Protein AF-0000000070999217 (afdb_homodimer)

Foldseek 3Di:
DDAKEKEWEDFLLDLQSVLVLCLCVPPPLNVRYHYAYAYAFFVVLQVVLVNDDQVVDPPRVVVVLVVSVVLCVLQVNQFDSDAAPPPPDDQLLLSLLLNLCCVPPVVCSSVLSNVSSCCCGRVSHPVCRPPVNVLVSCCVVPNNVVSVVSSVNSPDPVSSVVNNVSSVVLVVLPDNGPRKMWMQAPVRDIDIDHTQQCVVVVSVVNVTDDDDCSSVD/DDAKEKEWEDFLLDLQSVLVLCLCVPPPLNVRYHYAYAYAFFVVLQVVQVNDDQVVDPPRVVVVLVVSVVLCVLQVNQFDSDAAPPPPDDQLLLSLLLNLCCVPPVVCSSVLSNVSSCVCGRVSNPVCRPPVNVLVSCCVVPNNVVSVVSSVNSPDPVSSVVNNVSSVVQVVLPDNGPRKMWMQAPVRDIDIDHTQQCVVVVSVVNVTDDDDCSSVD

Organism: Aspergillus flavus (strain ATCC 200026 / FGSC A1120 / IAM 13836 / NRRL 3357 / JCM 12722 / SRRC 167) (NCBI:txid332952)

Radius of gyration: 23.78 Å; Cα contacts (8 Å, |Δi|>4): 749; chains: 2; bounding box: 45×78×57 Å

pLDDT: mean 96.39, std 3.78, range [71.69, 98.94]

Structure (mmCIF, N/CA/C/O backbone):
data_AF-0000000070999217-model_v1
#
loop_
_entity.id
_entity.type
_entity.pdbx_description
1 polymer 'Glutathione S-transferase kappa'
#
loop_
_atom_site.group_PDB
_atom_site.id
_atom_site.type_symbol
_atom_site.label_atom_id
_atom_site.label_alt_id
_atom_site.label_comp_id
_atom_site.label_asym_id
_atom_site.label_entity_id
_atom_site.label_seq_id
_atom_site.pdbx_PDB_ins_code
_atom_site.Cartn_x
_atom_site.Cartn_y
_atom_site.Cartn_z
_atom_site.occupancy
_atom_site.B_iso_or_equiv
_atom_site.auth_seq_id
_atom_site.auth_comp_id
_atom_site.auth_asym_id
_atom_site.auth_atom_id
_atom_site.pdbx_PDB_model_num
ATOM 1 N N . MET A 1 1 ? -26.719 19.984 -3.852 1 72.12 1 MET A N 1
ATOM 2 C CA . MET A 1 1 ? -25.641 19.078 -3.473 1 72.12 1 MET A CA 1
ATOM 3 C C . MET A 1 1 ? -24.641 19.781 -2.562 1 72.12 1 MET A C 1
ATOM 5 O O . MET A 1 1 ? -24.422 20.984 -2.686 1 72.12 1 MET A O 1
ATOM 9 N N . SER A 1 2 ? -24.375 19.078 -1.367 1 88.25 2 SER A N 1
ATOM 10 C CA . SER A 1 2 ? -23.484 19.719 -0.398 1 88.25 2 SER A CA 1
ATOM 11 C C . SER A 1 2 ? -22.047 19.734 -0.892 1 88.25 2 SER A C 1
ATOM 13 O O . SER A 1 2 ? -21.688 18.984 -1.805 1 88.25 2 SER A O 1
ATOM 15 N N . THR A 1 3 ? -21.281 20.672 -0.495 1 94.25 3 THR A N 1
ATOM 16 C CA . THR A 1 3 ? -19.875 20.766 -0.812 1 94.25 3 THR A CA 1
ATOM 17 C C . THR A 1 3 ? -19.109 19.547 -0.297 1 94.25 3 THR A C 1
ATOM 19 O O . THR A 1 3 ? -19.219 19.203 0.88 1 94.25 3 THR A O 1
ATOM 22 N N . PRO A 1 4 ? -18.438 18.828 -1.21 1 96.75 4 PRO A N 1
ATOM 23 C CA . PRO A 1 4 ? -17.625 17.703 -0.739 1 96.75 4 PRO A CA 1
ATOM 24 C C . PRO A 1 4 ? -16.578 18.109 0.283 1 96.75 4 PRO A C 1
ATOM 26 O O . PRO A 1 4 ? -16.047 19.219 0.211 1 96.75 4 PRO A O 1
ATOM 29 N N . LYS A 1 5 ? -16.312 17.234 1.214 1 98.06 5 LYS A N 1
ATOM 30 C CA . LYS A 1 5 ? -15.352 17.484 2.277 1 98.06 5 LYS A CA 1
ATOM 31 C C . LYS A 1 5 ? -14.266 16.406 2.301 1 98.06 5 LYS A C 1
ATOM 33 O O . LYS A 1 5 ? -14.531 15.25 1.969 1 98.06 5 LYS A O 1
ATOM 38 N N . LEU A 1 6 ? -13.117 16.828 2.686 1 98.44 6 LEU A N 1
ATOM 39 C CA . LEU A 1 6 ? -11.977 15.93 2.789 1 98.44 6 LEU A CA 1
ATOM 40 C C . LEU A 1 6 ? -11.125 16.266 4.012 1 98.44 6 LEU A C 1
ATOM 42 O O . LEU A 1 6 ? -10.805 17.422 4.246 1 98.44 6 LEU A O 1
ATOM 46 N N . THR A 1 7 ? -10.859 15.297 4.844 1 98.56 7 THR A N 1
ATOM 47 C CA . THR A 1 7 ? -9.938 15.438 5.965 1 98.56 7 THR A CA 1
ATOM 48 C C . THR A 1 7 ? -8.664 14.633 5.715 1 98.56 7 THR A C 1
ATOM 50 O O . THR A 1 7 ? -8.719 13.422 5.488 1 98.56 7 THR A O 1
ATOM 53 N N . LEU A 1 8 ? -7.566 15.328 5.664 1 98.81 8 LEU A N 1
ATOM 54 C CA . LEU A 1 8 ? -6.266 14.664 5.613 1 98.81 8 LEU A CA 1
ATOM 55 C C . LEU A 1 8 ? -5.691 14.492 7.012 1 98.81 8 LEU A C 1
ATOM 57 O O . LEU A 1 8 ? -5.375 15.477 7.688 1 98.81 8 LEU A O 1
ATOM 61 N N . TYR A 1 9 ? -5.609 13.305 7.523 1 98.94 9 TYR A N 1
ATOM 62 C CA . TYR A 1 9 ? -4.828 12.992 8.711 1 98.94 9 TYR A CA 1
ATOM 63 C C . TYR A 1 9 ? -3.354 12.812 8.367 1 98.94 9 TYR A C 1
ATOM 65 O O . TYR A 1 9 ? -3.01 12 7.5 1 98.94 9 TYR A O 1
ATOM 73 N N . PHE A 1 10 ? -2.508 13.594 9.062 1 98.88 10 PHE A N 1
ATOM 74 C CA . PHE A 1 10 ? -1.111 13.578 8.641 1 98.88 10 PHE A CA 1
ATOM 75 C C . PHE A 1 10 ? -0.182 13.734 9.836 1 98.88 10 PHE A C 1
ATOM 77 O O . PHE A 1 10 ? -0.617 14.141 10.922 1 98.88 10 PHE A O 1
ATOM 84 N N . ASP A 1 11 ? 1.009 13.344 9.711 1 98.81 11 ASP A N 1
ATOM 85 C CA . ASP A 1 11 ? 2.174 13.555 10.562 1 98.81 11 ASP A CA 1
ATOM 86 C C . ASP A 1 11 ? 3.387 13.984 9.742 1 98.81 11 ASP A C 1
ATOM 88 O O . ASP A 1 11 ? 3.641 13.438 8.672 1 98.81 11 ASP A O 1
ATOM 92 N N . LEU A 1 12 ? 4.125 14.953 10.227 1 98.5 12 LEU A N 1
ATOM 93 C CA . LEU A 1 12 ? 5.293 15.453 9.516 1 98.5 12 LEU A CA 1
ATOM 94 C C . LEU A 1 12 ? 6.309 14.344 9.281 1 98.5 12 LEU A C 1
ATOM 96 O O . LEU A 1 12 ? 7.137 14.43 8.375 1 98.5 12 LEU A O 1
ATOM 100 N N . LEU A 1 13 ? 6.227 13.305 10.008 1 97.75 13 LEU A N 1
ATOM 101 C CA . LEU A 1 13 ? 7.125 12.164 9.906 1 97.75 13 LEU A CA 1
ATOM 102 C C . LEU A 1 13 ? 6.93 11.422 8.594 1 97.75 13 LEU A C 1
ATOM 104 O O . LEU A 1 13 ? 7.836 10.734 8.117 1 97.75 13 LEU A O 1
ATOM 108 N N . SER A 1 14 ? 5.824 11.539 7.957 1 98.12 14 SER A N 1
ATOM 109 C CA . SER A 1 14 ? 5.469 10.742 6.789 1 98.12 14 SER A CA 1
ATOM 110 C C . SER A 1 14 ? 5.746 11.5 5.496 1 98.12 14 SER A C 1
ATOM 112 O O . SER A 1 14 ? 5.078 12.484 5.195 1 98.12 14 SER A O 1
ATOM 114 N N . PRO A 1 15 ? 6.605 11.023 4.676 1 98.12 15 PRO A N 1
ATOM 115 C CA . PRO A 1 15 ? 6.824 11.672 3.381 1 98.12 15 PRO A CA 1
ATOM 116 C C . PRO A 1 15 ? 5.629 11.531 2.439 1 98.12 15 PRO A C 1
ATOM 118 O O . PRO A 1 15 ? 5.449 12.352 1.537 1 98.12 15 PRO A O 1
ATOM 121 N N . PHE A 1 16 ? 4.852 10.531 2.633 1 98.56 16 PHE A N 1
ATOM 122 C CA . PHE A 1 16 ? 3.695 10.336 1.765 1 98.56 16 PHE A CA 1
ATOM 123 C C . PHE A 1 16 ? 2.562 11.281 2.15 1 98.56 16 PHE A C 1
ATOM 125 O O . PHE A 1 16 ? 1.769 11.68 1.298 1 98.56 16 PHE A O 1
ATOM 132 N N . SER A 1 17 ? 2.527 11.594 3.451 1 98.75 17 SER A N 1
ATOM 133 C CA . SER A 1 17 ? 1.628 12.68 3.83 1 98.75 17 SER A CA 1
ATOM 134 C C . SER A 1 17 ? 2.021 13.984 3.15 1 98.75 17 SER A C 1
ATOM 136 O O . SER A 1 17 ? 1.156 14.781 2.773 1 98.75 17 SER A O 1
ATOM 138 N N . TYR A 1 18 ? 3.354 14.227 2.994 1 98.81 18 TYR A N 1
ATOM 139 C CA . TYR A 1 18 ? 3.854 15.383 2.254 1 98.81 18 TYR A CA 1
ATOM 140 C C . TYR A 1 18 ? 3.336 15.375 0.821 1 98.81 18 TYR A C 1
ATOM 142 O O . TYR A 1 18 ? 2.828 16.391 0.333 1 98.81 18 TYR A O 1
ATOM 150 N N . VAL A 1 19 ? 3.377 14.234 0.171 1 98.69 19 VAL A N 1
ATOM 151 C CA . VAL A 1 19 ? 2.93 14.094 -1.211 1 98.69 19 VAL A CA 1
ATOM 152 C C . VAL A 1 19 ? 1.424 14.328 -1.295 1 98.69 19 VAL A C 1
ATOM 154 O O . VAL A 1 19 ? 0.955 15.102 -2.135 1 98.69 19 VAL A O 1
ATOM 157 N N . ALA A 1 20 ? 0.684 13.703 -0.403 1 98.5 20 ALA A N 1
ATOM 158 C CA . ALA A 1 20 ? -0.768 13.859 -0.4 1 98.5 20 ALA A CA 1
ATOM 159 C C . ALA A 1 20 ? -1.157 15.312 -0.151 1 98.5 20 ALA A C 1
ATOM 161 O O . ALA A 1 20 ? -2.043 15.852 -0.822 1 98.5 20 ALA A O 1
ATOM 162 N N . PHE A 1 21 ? -0.485 15.93 0.787 1 98.5 21 PHE A N 1
ATOM 163 C CA . PHE A 1 21 ? -0.719 17.328 1.086 1 98.5 21 PHE A CA 1
ATOM 164 C C . PHE A 1 21 ? -0.508 18.188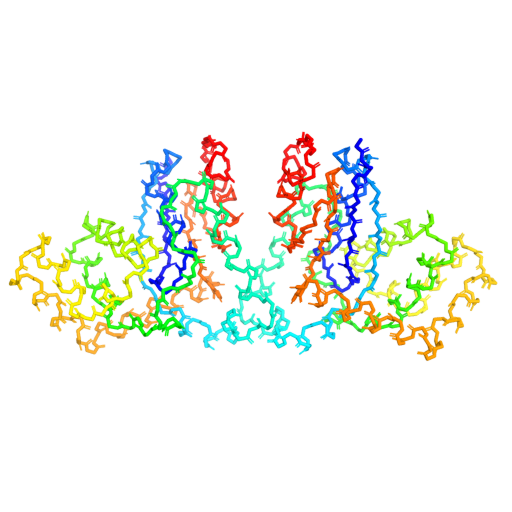 -0.155 1 98.5 21 PHE A C 1
ATOM 166 O O . PHE A 1 21 ? -1.345 19.031 -0.482 1 98.5 21 PHE A O 1
ATOM 173 N N . HIS A 1 22 ? 0.564 17.969 -0.857 1 98.38 22 HIS A N 1
ATOM 174 C CA . HIS A 1 22 ? 0.886 18.719 -2.062 1 98.38 22 HIS A CA 1
ATOM 175 C C . HIS A 1 22 ? -0.202 18.562 -3.121 1 98.38 22 HIS A C 1
ATOM 177 O O . HIS A 1 22 ? -0.643 19.547 -3.717 1 98.38 22 HIS A O 1
ATOM 183 N N . ILE A 1 23 ? -0.633 17.344 -3.332 1 97.56 23 ILE A N 1
ATOM 184 C CA . ILE A 1 23 ? -1.662 17.078 -4.328 1 97.56 23 ILE A CA 1
ATOM 185 C C . ILE A 1 23 ? -2.951 17.797 -3.953 1 97.56 23 ILE A C 1
ATOM 187 O O . ILE A 1 23 ? -3.531 18.516 -4.777 1 97.56 23 ILE A O 1
ATOM 191 N N . LEU A 1 24 ? -3.346 17.688 -2.686 1 97.06 24 LEU A N 1
ATOM 192 C CA . LEU A 1 24 ? -4.605 18.266 -2.236 1 97.06 24 LEU A CA 1
ATOM 193 C C . LEU A 1 24 ? -4.559 19.797 -2.326 1 97.06 24 LEU A C 1
ATOM 195 O O . LEU A 1 24 ? -5.559 20.422 -2.668 1 97.06 24 LEU A O 1
ATOM 199 N N . ARG A 1 25 ? -3.424 20.312 -2.1 1 95.81 25 ARG A N 1
ATOM 200 C CA . ARG A 1 25 ? -3.273 21.766 -2.039 1 95.81 25 ARG A CA 1
ATOM 201 C C . ARG A 1 25 ? -3.174 22.375 -3.436 1 95.81 25 ARG A C 1
ATOM 203 O O . ARG A 1 25 ? -3.672 23.469 -3.682 1 95.81 25 ARG A O 1
ATOM 210 N N . ASN A 1 26 ? -2.615 21.625 -4.395 1 95.25 26 ASN A N 1
ATOM 211 C CA . ASN A 1 26 ? -2.189 22.297 -5.621 1 95.25 26 ASN A CA 1
ATOM 212 C C . ASN A 1 26 ? -2.947 21.766 -6.836 1 95.25 26 ASN A C 1
ATOM 214 O O . ASN A 1 26 ? -2.98 22.422 -7.883 1 95.25 26 ASN A O 1
ATOM 218 N N . SER A 1 27 ? -3.455 20.578 -6.762 1 95.44 27 SER A N 1
ATOM 219 C CA . SER A 1 27 ? -4.203 20.047 -7.898 1 95.44 27 SER A CA 1
ATOM 220 C C . SER A 1 27 ? -5.52 20.797 -8.086 1 95.44 27 SER A C 1
ATOM 222 O O . SER A 1 27 ? -6.289 20.953 -7.141 1 95.44 27 SER A O 1
ATOM 224 N N . PRO A 1 28 ? -5.887 21.219 -9.297 1 94.56 28 PRO A N 1
ATOM 225 C CA . PRO A 1 28 ? -7.152 21.906 -9.555 1 94.56 28 PRO A CA 1
ATOM 226 C C . PRO A 1 28 ? -8.367 21.016 -9.289 1 94.56 28 PRO A C 1
ATOM 228 O O . PRO A 1 28 ? -9.469 21.531 -9.047 1 94.56 28 PRO A O 1
ATOM 231 N N . THR A 1 29 ? -8.156 19.734 -9.281 1 95.12 29 THR A N 1
ATOM 232 C CA . THR A 1 29 ? -9.227 18.766 -9.062 1 95.12 29 THR A CA 1
ATOM 233 C C . THR A 1 29 ? -9.891 18.984 -7.711 1 95.12 29 THR A C 1
ATOM 235 O O . THR A 1 29 ? -11.094 18.766 -7.559 1 95.12 29 THR A O 1
ATOM 238 N N . PHE A 1 30 ? -9.094 19.5 -6.742 1 95.38 30 PHE A N 1
ATOM 239 C CA . PHE A 1 30 ? -9.586 19.578 -5.375 1 95.38 30 PHE A CA 1
ATOM 240 C C . PHE A 1 30 ? -9.906 21.016 -5 1 95.38 30 PHE A C 1
ATOM 242 O O . PHE A 1 30 ? -10.094 21.328 -3.82 1 95.38 30 PHE A O 1
ATOM 249 N N . SER A 1 31 ? -10.055 21.938 -5.98 1 91.25 31 SER A N 1
ATOM 250 C CA . SER A 1 31 ? -10.242 23.359 -5.738 1 91.25 31 SER A CA 1
ATOM 251 C C . SER A 1 31 ? -11.594 23.641 -5.105 1 91.25 31 SER A C 1
ATOM 253 O O . SER A 1 31 ? -11.75 24.625 -4.371 1 91.25 31 SER A O 1
ATOM 255 N N . LYS A 1 32 ? -12.609 22.75 -5.312 1 89.12 32 LYS A N 1
ATOM 256 C CA . LYS A 1 32 ? -13.945 23.016 -4.793 1 89.12 32 LYS A CA 1
ATOM 257 C C . LYS A 1 32 ? -14.242 22.141 -3.576 1 89.12 32 LYS A C 1
ATOM 259 O O . LYS A 1 32 ? -15.383 22.078 -3.104 1 89.12 32 LYS A O 1
ATOM 264 N N . CYS A 1 33 ? -13.258 21.484 -3.145 1 94.62 33 CYS A N 1
ATOM 265 C CA . CYS A 1 33 ? -13.398 20.609 -1.991 1 94.62 33 CYS A CA 1
ATOM 266 C C . CYS A 1 33 ? -13.016 21.328 -0.706 1 94.62 33 CYS A C 1
ATOM 268 O O . CYS A 1 33 ? -12.047 22.094 -0.682 1 94.62 33 CYS A O 1
ATOM 270 N N . GLU A 1 34 ? -13.789 21.266 0.342 1 96.56 34 GLU A N 1
ATOM 271 C CA . GLU A 1 34 ? -13.367 21.734 1.659 1 96.56 34 GLU A CA 1
ATOM 272 C C . GLU A 1 34 ? -12.375 20.766 2.301 1 96.56 34 GLU A C 1
ATOM 274 O O . GLU A 1 34 ? -12.727 19.625 2.631 1 96.56 34 GLU A O 1
ATOM 279 N N . ILE A 1 35 ? -11.211 21.219 2.521 1 97.38 35 ILE A N 1
ATOM 280 C CA . ILE A 1 35 ? -10.148 20.328 2.998 1 97.38 35 ILE A CA 1
ATOM 281 C C . ILE A 1 35 ? -9.758 20.719 4.422 1 97.38 35 ILE A C 1
ATOM 283 O O . ILE A 1 35 ? -9.531 21.906 4.711 1 97.38 35 ILE A O 1
ATOM 287 N N . THR A 1 36 ? -9.75 19.766 5.297 1 97.69 36 THR A N 1
ATOM 288 C CA . THR A 1 36 ? -9.266 19.922 6.664 1 97.69 36 THR A CA 1
ATOM 289 C C . THR A 1 36 ? -7.973 19.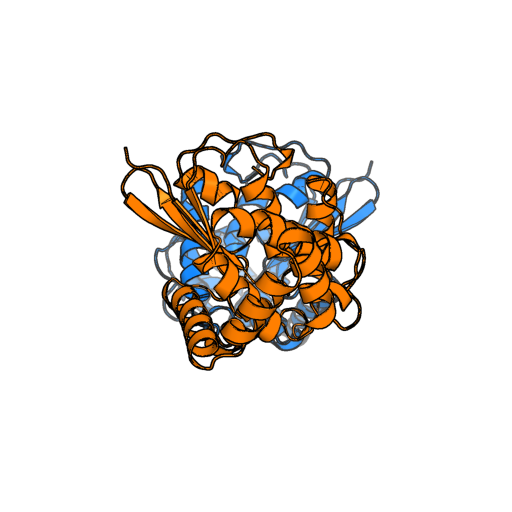125 6.871 1 97.69 36 THR A C 1
ATOM 291 O O . THR A 1 36 ? -7.895 17.953 6.5 1 97.69 36 THR A O 1
ATOM 294 N N . TYR A 1 37 ? -6.977 19.797 7.426 1 98.12 37 TYR A N 1
ATOM 295 C CA . TYR A 1 37 ? -5.719 19.141 7.762 1 98.12 37 TYR A CA 1
ATOM 296 C C . TYR A 1 37 ? -5.656 18.812 9.25 1 98.12 37 TYR A C 1
ATOM 298 O O . TYR A 1 37 ? -5.633 19.703 10.094 1 98.12 37 TYR A O 1
ATOM 306 N N . THR A 1 38 ? -5.637 17.562 9.555 1 98.5 38 THR A N 1
ATOM 307 C CA . THR A 1 38 ? -5.707 17.125 10.945 1 98.5 38 THR A CA 1
ATOM 308 C C . THR A 1 38 ? -4.414 16.438 11.359 1 98.5 38 THR A C 1
ATOM 310 O O . THR A 1 38 ? -4.141 15.305 10.945 1 98.5 38 THR A O 1
ATOM 313 N N . PRO A 1 39 ? -3.625 17.078 12.242 1 98.75 39 PRO A N 1
ATOM 314 C CA . PRO A 1 39 ? -2.404 16.422 12.727 1 98.75 39 PRO A CA 1
ATOM 315 C C . PRO A 1 39 ? -2.689 15.227 13.625 1 98.75 39 PRO A C 1
ATOM 317 O O . PRO A 1 39 ? -3.631 15.258 14.422 1 98.75 39 PRO A O 1
ATOM 320 N N . VAL A 1 40 ? -1.962 14.172 13.414 1 98.88 40 VAL A N 1
ATOM 321 C CA . VAL A 1 40 ? -2.035 12.977 14.25 1 98.88 40 VAL A CA 1
ATOM 322 C C . VAL A 1 40 ? -0.627 12.461 14.539 1 98.88 40 VAL A C 1
ATOM 324 O O . VAL A 1 40 ? 0.357 13.016 14.047 1 98.88 40 VAL A O 1
ATOM 327 N N . LEU A 1 41 ? -0.587 11.484 15.438 1 98.81 41 LEU A N 1
ATOM 328 C CA . LEU A 1 41 ? 0.689 10.875 15.797 1 98.81 41 LEU A CA 1
ATOM 329 C C . LEU A 1 41 ? 0.859 9.523 15.117 1 98.81 41 LEU A C 1
ATOM 331 O O . LEU A 1 41 ? 0.256 8.531 15.539 1 98.81 41 LEU A O 1
ATOM 335 N N . LEU A 1 42 ? 1.786 9.484 14.133 1 98.69 42 LEU A N 1
ATOM 336 C CA . LEU A 1 42 ? 1.967 8.281 13.328 1 98.69 42 LEU A CA 1
ATOM 337 C C . LEU A 1 42 ? 2.48 7.129 14.18 1 98.69 42 LEU A C 1
ATOM 339 O O . LEU A 1 42 ? 1.988 6.004 14.062 1 98.69 42 LEU A O 1
ATOM 343 N N . ARG A 1 43 ? 3.447 7.379 15.031 1 97.88 43 ARG A N 1
ATOM 344 C CA . ARG A 1 43 ? 4.008 6.328 15.875 1 97.88 43 ARG A CA 1
ATOM 345 C C . ARG A 1 43 ? 2.934 5.703 16.75 1 97.88 43 ARG A C 1
ATOM 347 O O . ARG A 1 43 ? 2.883 4.48 16.906 1 97.88 43 ARG A O 1
ATOM 354 N N . ASP A 1 44 ? 2.1 6.574 17.344 1 98.5 44 ASP A N 1
ATOM 355 C CA . ASP A 1 44 ? 1.006 6.074 18.172 1 98.5 44 ASP A CA 1
ATOM 356 C C . ASP A 1 44 ? 0.015 5.262 17.344 1 98.5 44 ASP A C 1
ATOM 358 O O . ASP A 1 44 ? -0.487 4.234 17.797 1 98.5 44 ASP A O 1
ATOM 362 N N . LEU A 1 45 ? -0.279 5.797 16.172 1 98.69 45 LEU A N 1
ATOM 363 C CA . LEU A 1 45 ? -1.176 5.094 15.266 1 98.69 45 LEU A CA 1
ATOM 364 C C . LEU A 1 45 ? -0.656 3.691 14.961 1 98.69 45 LEU A C 1
ATOM 366 O O . LEU A 1 45 ? -1.407 2.717 15.039 1 98.69 45 LEU A O 1
ATOM 370 N N . PHE A 1 46 ? 0.652 3.539 14.656 1 98.56 46 PHE A N 1
ATOM 371 C CA . PHE A 1 46 ? 1.278 2.242 14.422 1 98.56 46 PHE A CA 1
ATOM 372 C C . PHE A 1 46 ? 1.133 1.342 15.648 1 98.56 46 PHE A C 1
ATOM 374 O O . PHE A 1 46 ? 0.782 0.167 15.516 1 98.56 46 PHE A O 1
ATOM 381 N N . THR A 1 47 ? 1.365 1.924 16.781 1 98.31 47 THR A N 1
ATOM 382 C CA . THR A 1 47 ? 1.311 1.168 18.031 1 98.31 47 THR A CA 1
ATOM 383 C C . THR A 1 47 ? -0.101 0.646 18.281 1 98.31 47 THR A C 1
ATOM 385 O O . THR A 1 47 ? -0.289 -0.54 18.562 1 98.31 47 THR A O 1
ATOM 388 N N . ILE A 1 48 ? -1.097 1.497 18.141 1 98.56 48 ILE A N 1
ATOM 389 C CA . ILE A 1 48 ? -2.49 1.134 18.375 1 98.56 48 ILE A CA 1
ATOM 390 C C . ILE A 1 48 ? -2.898 0.006 17.422 1 98.56 48 ILE A C 1
ATOM 392 O O . ILE A 1 48 ? -3.605 -0.921 17.828 1 98.56 48 ILE A O 1
ATOM 396 N N . CYS A 1 49 ? -2.393 0.037 16.219 1 98.62 49 CYS A N 1
ATOM 397 C CA . CYS A 1 49 ? -2.844 -0.891 15.188 1 98.62 49 CYS A CA 1
ATOM 398 C C . CYS A 1 49 ? -1.995 -2.158 15.18 1 98.62 49 CYS A C 1
ATOM 400 O O . CYS A 1 49 ? -2.338 -3.139 14.516 1 98.62 49 CYS A O 1
ATOM 402 N N . GLY A 1 50 ? -0.889 -2.16 15.953 1 98.19 50 GLY A N 1
ATOM 403 C CA . GLY A 1 50 ? 0.038 -3.275 15.844 1 98.19 50 GLY A CA 1
ATOM 404 C C . GLY A 1 50 ? 0.706 -3.367 14.492 1 98.19 50 GLY A C 1
ATOM 405 O O . GLY A 1 50 ? 0.923 -4.465 13.969 1 98.19 50 GLY A O 1
ATOM 406 N N . ASN A 1 51 ? 0.922 -2.262 13.852 1 98.12 51 ASN A N 1
ATOM 407 C CA . ASN A 1 51 ? 1.566 -2.148 12.547 1 98.12 51 ASN A CA 1
ATOM 408 C C . ASN A 1 51 ? 3.01 -1.672 12.672 1 98.12 51 ASN A C 1
ATOM 410 O O . ASN A 1 51 ? 3.258 -0.49 12.922 1 98.12 51 ASN A O 1
ATOM 414 N N . PRO A 1 52 ? 3.961 -2.549 12.5 1 97.75 52 PRO A N 1
ATOM 415 C CA . PRO A 1 52 ? 5.336 -2.053 12.602 1 97.75 52 PRO A CA 1
ATOM 416 C C . PRO A 1 52 ? 5.645 -0.969 11.57 1 97.75 52 PRO A C 1
ATOM 418 O O . PRO A 1 52 ? 5.168 -1.038 10.43 1 97.75 52 PRO A O 1
ATOM 421 N N . PRO A 1 53 ? 6.418 0.024 12.023 1 97.12 53 PRO A N 1
ATOM 422 C CA . PRO A 1 53 ? 6.848 1.01 11.031 1 97.12 53 PRO A CA 1
ATOM 423 C C . PRO A 1 53 ? 7.613 0.379 9.867 1 97.12 53 PRO A C 1
ATOM 425 O O . PRO A 1 53 ? 8.312 -0.619 10.055 1 97.12 53 PRO A O 1
ATOM 428 N N . PRO A 1 54 ? 7.473 0.982 8.711 1 96.44 54 PRO A N 1
ATOM 429 C CA . PRO A 1 54 ? 8.133 0.431 7.523 1 96.44 54 PRO A CA 1
ATOM 430 C C . PRO A 1 54 ? 9.625 0.208 7.727 1 96.44 54 PRO A C 1
ATOM 432 O O . PRO A 1 54 ? 10.188 -0.75 7.188 1 96.44 54 PRO A O 1
ATOM 435 N N . ILE A 1 55 ? 10.305 1 8.492 1 95.44 55 ILE A N 1
ATOM 436 C CA . ILE A 1 55 ? 11.75 0.917 8.672 1 95.44 55 ILE A CA 1
ATOM 437 C C . ILE A 1 55 ? 12.102 -0.363 9.43 1 95.44 55 ILE A C 1
ATOM 439 O O . ILE A 1 55 ? 13.25 -0.823 9.383 1 95.44 55 ILE A O 1
ATOM 443 N N . ALA A 1 56 ? 11.117 -0.91 10.156 1 96.81 56 ALA A N 1
ATOM 444 C CA . ALA A 1 56 ? 11.352 -2.125 10.93 1 96.81 56 ALA A CA 1
ATOM 445 C C . ALA A 1 56 ? 11.07 -3.371 10.094 1 96.81 56 ALA A C 1
ATOM 447 O O . ALA A 1 56 ? 11.273 -4.496 10.562 1 96.81 56 ALA A O 1
ATOM 448 N N . VAL A 1 57 ? 10.602 -3.209 8.859 1 98.06 57 VAL A N 1
ATOM 449 C CA . VAL A 1 57 ? 10.273 -4.309 7.961 1 98.06 57 VAL A CA 1
ATOM 450 C C . VAL A 1 57 ? 11.336 -4.422 6.867 1 98.06 57 VAL A C 1
ATOM 452 O O . VAL A 1 57 ? 11.531 -3.49 6.086 1 98.06 57 VAL A O 1
ATOM 455 N N . LYS A 1 58 ? 11.984 -5.621 6.867 1 98.19 58 LYS A N 1
ATOM 456 C CA . LYS A 1 58 ? 13.031 -5.836 5.875 1 98.19 58 LYS A CA 1
ATOM 457 C C . LYS A 1 58 ? 12.523 -5.523 4.469 1 98.19 58 LYS A C 1
ATOM 459 O O . LYS A 1 58 ? 11.422 -5.926 4.094 1 98.19 58 LYS A O 1
ATOM 464 N N . ASN A 1 59 ? 13.289 -4.754 3.631 1 98.44 59 ASN A N 1
ATOM 465 C CA . ASN A 1 59 ? 13.062 -4.418 2.229 1 98.44 59 ASN A CA 1
ATOM 466 C C . ASN A 1 59 ? 12.047 -3.291 2.076 1 98.44 59 ASN A C 1
ATOM 468 O O . ASN A 1 59 ? 12.055 -2.57 1.077 1 98.44 59 ASN A O 1
ATOM 472 N N . LYS A 1 60 ? 11.195 -3.141 3.057 1 97.94 60 LYS A N 1
ATOM 473 C CA . LYS A 1 60 ? 10.062 -2.236 2.873 1 97.94 60 LYS A CA 1
ATOM 474 C C . LYS A 1 60 ? 10.516 -0.779 2.881 1 97.94 60 LYS A C 1
ATOM 476 O O . LYS A 1 60 ? 10.031 0.033 2.092 1 97.94 60 LYS A O 1
ATOM 481 N N . SER A 1 61 ? 11.422 -0.433 3.734 1 94.88 61 SER A N 1
ATOM 482 C CA . SER A 1 61 ? 11.922 0.937 3.785 1 94.88 61 SER A CA 1
ATOM 483 C C . SER A 1 61 ? 12.609 1.325 2.479 1 94.88 61 SER A C 1
ATOM 485 O O . SER A 1 61 ? 12.469 2.459 2.012 1 94.88 61 SER A O 1
ATOM 487 N N . ILE A 1 62 ? 13.297 0.374 1.903 1 96.25 62 ILE A N 1
ATOM 488 C CA . ILE A 1 62 ? 13.961 0.612 0.627 1 96.25 62 ILE A CA 1
ATOM 489 C C . ILE A 1 62 ? 12.922 0.853 -0.461 1 96.25 62 ILE A C 1
ATOM 491 O O . ILE A 1 62 ? 13.047 1.788 -1.255 1 96.25 62 ILE A O 1
ATOM 495 N N . TRP A 1 63 ? 11.883 0.069 -0.417 1 97.06 63 TRP A N 1
ATOM 496 C CA . TRP A 1 63 ? 10.797 0.207 -1.379 1 97.06 63 TRP A CA 1
ATOM 497 C C . TRP A 1 63 ? 10.109 1.56 -1.232 1 97.06 63 TRP A C 1
ATOM 499 O O . TRP A 1 63 ? 9.891 2.262 -2.223 1 97.06 63 TRP A O 1
ATOM 509 N N . LEU A 1 64 ? 9.852 1.951 -0.04 1 96.69 64 LEU A N 1
ATOM 510 C CA . LEU A 1 64 ? 9.156 3.205 0.216 1 96.69 64 LEU A CA 1
ATOM 511 C C . LEU A 1 64 ? 10 4.398 -0.209 1 96.69 64 LEU A C 1
ATOM 513 O O . LEU A 1 64 ? 9.469 5.406 -0.681 1 96.69 64 LEU A O 1
ATOM 517 N N . ASN A 1 65 ? 11.305 4.277 -0.008 1 96.75 65 ASN A N 1
ATOM 518 C CA . ASN A 1 65 ? 12.18 5.355 -0.454 1 96.75 65 ASN A CA 1
ATOM 519 C C . ASN A 1 65 ? 12.141 5.52 -1.971 1 96.75 65 ASN A C 1
ATOM 521 O O . ASN A 1 65 ? 12.117 6.645 -2.477 1 96.75 65 ASN A O 1
ATOM 525 N N . LYS A 1 66 ? 12.047 4.445 -2.633 1 96.38 66 LYS A N 1
ATOM 526 C CA . LYS A 1 66 ? 11.898 4.523 -4.082 1 96.38 66 LYS A CA 1
ATOM 527 C C . LYS A 1 66 ? 10.57 5.168 -4.465 1 96.38 66 LYS A C 1
ATOM 529 O O . LYS A 1 66 ? 10.5 5.953 -5.41 1 96.38 66 LYS A O 1
ATOM 534 N N . GLN A 1 67 ? 9.57 4.883 -3.684 1 96.5 67 GLN A N 1
ATOM 535 C CA . GLN A 1 67 ? 8.234 5.391 -3.982 1 96.5 67 GLN A CA 1
ATOM 536 C C . GLN A 1 67 ? 8.156 6.898 -3.76 1 96.5 67 GLN A C 1
ATOM 538 O O . GLN A 1 67 ? 7.57 7.621 -4.566 1 96.5 67 GLN A O 1
ATOM 543 N N . ARG A 1 68 ? 8.68 7.344 -2.635 1 97.12 68 ARG A N 1
ATOM 544 C CA . ARG A 1 68 ? 8.602 8.781 -2.385 1 97.12 68 ARG A CA 1
ATOM 545 C C . ARG A 1 68 ? 9.367 9.562 -3.451 1 97.12 68 ARG A C 1
ATOM 547 O O . ARG A 1 68 ? 8.938 10.648 -3.855 1 97.12 68 ARG A O 1
ATOM 554 N N . LEU A 1 69 ? 10.477 9.016 -3.963 1 97.5 69 LEU A N 1
ATOM 555 C CA . LEU A 1 69 ? 11.242 9.688 -5.008 1 97.5 69 LEU A CA 1
ATOM 556 C C . LEU A 1 69 ? 10.508 9.633 -6.34 1 97.5 69 LEU A C 1
ATOM 558 O O . LEU A 1 69 ? 10.594 10.57 -7.141 1 97.5 69 LEU A O 1
ATOM 562 N N . TYR A 1 70 ? 9.82 8.602 -6.57 1 95.44 70 TYR A N 1
ATOM 563 C CA . TYR A 1 70 ? 8.977 8.531 -7.758 1 95.44 70 TYR A CA 1
ATOM 564 C C . TYR A 1 70 ? 7.949 9.656 -7.773 1 95.44 70 TYR A C 1
ATOM 566 O O . TYR A 1 70 ? 7.805 10.352 -8.773 1 95.44 70 TYR A O 1
ATOM 574 N N . TRP A 1 71 ? 7.281 9.844 -6.684 1 96.62 71 TRP A N 1
ATOM 575 C CA . TRP A 1 71 ? 6.27 10.891 -6.594 1 96.62 71 TRP A CA 1
ATOM 576 C C . TRP A 1 71 ? 6.906 12.273 -6.73 1 96.62 71 TRP A C 1
ATOM 578 O O . TRP A 1 71 ? 6.324 13.172 -7.34 1 96.62 71 TRP A O 1
ATOM 588 N N . SER A 1 72 ? 8.086 12.383 -6.121 1 97.31 72 SER A N 1
ATOM 589 C CA . SER A 1 72 ? 8.828 13.633 -6.25 1 97.31 72 SER A CA 1
ATOM 590 C C . SER A 1 72 ? 9.062 13.984 -7.715 1 97.31 72 SER A C 1
ATOM 592 O O . SER A 1 72 ? 8.812 15.117 -8.133 1 97.31 72 SER A O 1
ATOM 594 N N . ARG A 1 73 ? 9.492 13.078 -8.5 1 95.94 73 ARG A N 1
ATOM 595 C CA . ARG A 1 73 ? 9.766 13.305 -9.914 1 95.94 73 ARG A CA 1
ATOM 596 C C . ARG A 1 73 ? 8.484 13.578 -10.688 1 95.94 73 ARG A C 1
ATOM 598 O O . ARG A 1 73 ? 8.43 14.508 -11.5 1 95.94 73 ARG A O 1
ATOM 605 N N . ARG A 1 74 ? 7.512 12.844 -10.391 1 94.19 74 ARG A N 1
ATOM 606 C CA . ARG A 1 74 ? 6.25 12.961 -11.109 1 94.19 74 ARG A CA 1
ATOM 607 C C . ARG A 1 74 ? 5.609 14.32 -10.875 1 94.19 74 ARG A C 1
ATOM 609 O O . ARG A 1 74 ? 5.062 14.93 -11.797 1 94.19 74 ARG A O 1
ATOM 616 N N . LEU A 1 75 ? 5.723 14.836 -9.688 1 96.88 75 LEU A N 1
ATOM 617 C CA . LEU A 1 75 ? 5.016 16.047 -9.297 1 96.88 75 LEU A CA 1
ATOM 618 C C . LEU A 1 75 ? 5.953 17.25 -9.297 1 96.88 75 LEU A C 1
ATOM 620 O O . LEU A 1 75 ? 5.547 18.359 -8.938 1 96.88 75 LEU A O 1
ATOM 624 N N . ASN A 1 76 ? 7.184 17.016 -9.664 1 97.19 76 ASN A N 1
ATOM 625 C CA . ASN A 1 76 ? 8.203 18.047 -9.492 1 97.19 76 ASN A CA 1
ATOM 626 C C . ASN A 1 76 ? 8.18 18.625 -8.078 1 97.19 76 ASN A C 1
ATOM 628 O O . ASN A 1 76 ? 8.18 19.844 -7.898 1 97.19 76 ASN A O 1
ATOM 632 N N . LEU A 1 77 ? 8.008 17.75 -7.168 1 98.19 77 LEU A N 1
ATOM 633 C CA . LEU A 1 77 ? 7.973 18.078 -5.746 1 98.19 77 LEU A CA 1
ATOM 634 C C . LEU A 1 77 ? 9.352 17.922 -5.121 1 98.19 77 LEU A C 1
ATOM 636 O O . LEU A 1 77 ? 9.93 16.828 -5.141 1 98.19 77 LEU A O 1
ATOM 640 N N . PRO A 1 78 ? 9.969 19.016 -4.605 1 98.38 78 PRO A N 1
ATOM 641 C CA . PRO A 1 78 ? 11.273 18.859 -3.959 1 98.38 78 PRO A CA 1
ATOM 642 C C . PRO A 1 78 ? 11.273 17.781 -2.877 1 98.38 78 PRO A C 1
ATOM 644 O O . PRO A 1 78 ? 10.383 17.766 -2.02 1 98.38 78 PRO A O 1
ATOM 647 N N . MET A 1 79 ? 12.25 16.875 -2.973 1 98.62 79 MET A N 1
ATOM 648 C CA . MET A 1 79 ? 12.391 15.75 -2.059 1 98.62 79 MET A CA 1
ATOM 649 C C . MET A 1 79 ? 13.852 15.375 -1.877 1 98.62 79 MET A C 1
ATOM 651 O O . MET A 1 79 ? 14.586 15.227 -2.857 1 98.62 79 MET A O 1
ATOM 655 N N . CYS A 1 80 ? 14.266 15.305 -0.683 1 97.94 80 CYS A N 1
ATOM 656 C CA . CYS A 1 80 ? 15.641 14.859 -0.456 1 97.94 80 CYS A CA 1
ATOM 657 C C . CYS A 1 80 ? 15.805 13.391 -0.844 1 97.94 80 CYS A C 1
ATOM 659 O O . CYS A 1 80 ? 14.859 12.609 -0.728 1 97.94 80 CYS A O 1
ATOM 661 N N . GLU A 1 81 ? 16.984 13 -1.241 1 96.38 81 GLU A N 1
ATOM 662 C CA . GLU A 1 81 ? 17.266 11.672 -1.777 1 96.38 81 GLU A CA 1
ATOM 663 C C . GLU A 1 81 ? 17.156 10.609 -0.688 1 96.38 81 GLU A C 1
ATOM 665 O O . GLU A 1 81 ? 16.641 9.516 -0.92 1 96.38 81 GLU A O 1
ATOM 670 N N . SER A 1 82 ? 17.75 10.93 0.467 1 96.19 82 SER A N 1
ATOM 671 C CA . SER A 1 82 ? 17.656 10.07 1.646 1 96.19 82 SER A CA 1
ATOM 672 C C . SER A 1 82 ? 16.781 10.711 2.725 1 96.19 82 SER A C 1
ATOM 674 O O . SER A 1 82 ? 16.609 11.93 2.742 1 96.19 82 SER A O 1
ATOM 676 N N . PRO A 1 83 ? 16.188 9.867 3.541 1 95.94 83 PRO A N 1
ATOM 677 C CA . PRO A 1 83 ? 15.438 10.492 4.633 1 95.94 83 PRO A CA 1
ATOM 678 C C . PRO A 1 83 ? 16.266 11.5 5.422 1 95.94 83 PRO A C 1
ATOM 680 O O . PRO A 1 83 ? 17.5 11.352 5.52 1 95.94 83 PRO A O 1
ATOM 683 N N . PRO A 1 84 ? 15.547 12.516 5.898 1 96.56 84 PRO A N 1
ATOM 684 C CA . PRO A 1 84 ? 16.266 13.539 6.652 1 96.56 84 PRO A CA 1
ATOM 685 C C . PRO A 1 84 ? 17.094 12.961 7.797 1 96.56 84 PRO A C 1
ATOM 687 O O . PRO A 1 84 ? 16.734 11.914 8.352 1 96.56 84 PRO A O 1
ATOM 690 N N . ALA A 1 85 ? 18.172 13.688 8.141 1 92.69 85 ALA A N 1
ATOM 691 C CA . ALA A 1 85 ? 19.062 13.234 9.203 1 92.69 85 ALA A CA 1
ATOM 692 C C . ALA A 1 85 ? 18.312 13.039 10.508 1 92.69 85 ALA A C 1
ATOM 694 O O . ALA A 1 85 ? 17.484 13.875 10.898 1 92.69 85 ALA A O 1
ATOM 695 N N . GLY A 1 86 ? 18.578 11.867 11.133 1 94.06 86 GLY A N 1
ATOM 696 C CA . GLY A 1 86 ? 17.953 11.602 12.414 1 94.06 86 GLY A CA 1
ATOM 697 C C . GLY A 1 86 ? 16.609 10.898 12.281 1 94.06 86 GLY A C 1
ATOM 698 O O . GLY A 1 86 ? 15.93 10.656 13.281 1 94.06 86 GLY A O 1
ATOM 699 N N . PHE A 1 87 ? 16.203 10.617 11.117 1 95.56 87 PHE A N 1
ATOM 700 C CA . PHE A 1 87 ? 14.945 9.914 10.883 1 95.56 87 PHE A CA 1
ATOM 701 C C . PHE A 1 87 ? 14.992 8.516 11.484 1 95.56 87 PHE A C 1
ATOM 703 O O . PHE A 1 87 ? 15.984 7.805 11.336 1 95.56 87 PHE A O 1
ATOM 710 N N . PRO A 1 88 ? 14.008 8.148 12.18 1 94.69 88 PRO A N 1
ATOM 711 C CA . PRO A 1 88 ? 12.812 8.93 12.516 1 94.69 88 PRO A CA 1
ATOM 712 C C . PRO A 1 88 ? 13.031 9.859 13.711 1 94.69 88 PRO A C 1
ATOM 714 O O . PRO A 1 88 ? 13.922 9.617 14.531 1 94.69 88 PRO A O 1
ATOM 717 N N . PHE A 1 89 ? 12.344 10.922 13.766 1 92.88 89 PHE A N 1
ATOM 718 C CA . PHE A 1 89 ? 12.398 11.898 14.852 1 92.88 89 PHE A CA 1
ATOM 719 C C . PHE A 1 89 ? 11.047 12.023 15.539 1 92.88 89 PHE A C 1
ATOM 721 O O . PHE A 1 89 ? 10.016 11.695 14.953 1 92.88 89 PHE A O 1
ATOM 728 N N . PRO A 1 90 ? 11.055 12.398 16.812 1 94.06 90 PRO A N 1
ATOM 729 C CA . PRO A 1 90 ? 9.781 12.617 17.484 1 94.06 90 PRO A CA 1
ATOM 730 C C . PRO A 1 90 ? 9.008 13.812 16.938 1 94.06 90 PRO A C 1
ATOM 732 O O . PRO A 1 90 ? 9.609 14.828 16.578 1 94.06 90 PRO A O 1
ATOM 735 N N . THR A 1 91 ? 7.742 13.609 16.812 1 96.19 91 THR A N 1
ATOM 736 C CA . THR A 1 91 ? 6.973 14.695 16.203 1 96.19 91 THR A CA 1
ATOM 737 C C . THR A 1 91 ? 5.895 15.188 17.172 1 96.19 91 THR A C 1
ATOM 739 O O . THR A 1 91 ? 5.152 16.125 16.844 1 96.19 91 THR A O 1
ATOM 742 N N . ALA A 1 92 ? 5.809 14.664 18.391 1 97.25 92 ALA A N 1
ATOM 743 C CA . ALA A 1 92 ? 4.699 14.961 19.297 1 97.25 92 ALA A CA 1
ATOM 744 C C . ALA A 1 92 ? 4.609 16.453 19.578 1 97.25 92 ALA A C 1
ATOM 746 O O . ALA A 1 92 ? 3.521 17.047 19.531 1 97.25 92 ALA A O 1
ATOM 747 N N . GLU A 1 93 ? 5.676 17.109 19.828 1 96.88 93 GLU A N 1
ATOM 748 C CA . GLU A 1 93 ? 5.676 18.516 20.172 1 96.88 93 GLU A CA 1
ATOM 749 C C . GLU A 1 93 ? 5.223 19.375 19 1 96.88 93 GLU A C 1
ATOM 751 O O . GLU A 1 93 ? 4.336 20.219 19.141 1 96.88 93 GLU A O 1
ATOM 756 N N . VAL A 1 94 ? 5.766 19.125 17.828 1 97.75 94 VAL A N 1
ATOM 757 C CA . VAL A 1 94 ? 5.457 19.969 16.672 1 97.75 94 VAL A CA 1
ATOM 758 C C . VAL A 1 94 ? 4.047 19.672 16.172 1 97.75 94 VAL A C 1
ATOM 760 O O . VAL A 1 94 ? 3.354 20.562 15.68 1 97.75 94 VAL A O 1
ATOM 763 N N . GLN A 1 95 ? 3.615 18.422 16.344 1 98.56 95 GLN A N 1
ATOM 764 C CA . GLN A 1 95 ? 2.24 18.078 15.984 1 98.56 95 GLN A CA 1
ATOM 765 C C . GLN A 1 95 ? 1.247 18.766 16.922 1 98.56 95 GLN A C 1
ATOM 767 O O . GLN A 1 95 ? 0.142 19.125 16.516 1 98.56 95 GLN A O 1
ATOM 772 N N . SER A 1 96 ? 1.631 18.953 18.188 1 98.69 96 SER A N 1
ATOM 773 C CA . SER A 1 96 ? 0.792 19.688 19.125 1 98.69 96 SER A CA 1
ATOM 774 C C . SER A 1 96 ? 0.682 21.156 18.734 1 98.69 96 SER A C 1
ATOM 776 O O . SER A 1 96 ? -0.394 21.75 18.828 1 98.69 96 SER A O 1
ATOM 778 N N . ILE A 1 97 ? 1.771 21.734 18.281 1 98.5 97 ILE A N 1
ATOM 779 C CA . ILE A 1 97 ? 1.761 23.109 17.812 1 98.5 97 ILE A CA 1
ATOM 780 C C . ILE A 1 97 ? 0.844 23.234 16.594 1 98.5 97 ILE A C 1
ATOM 782 O O . ILE A 1 97 ? 0.022 24.141 16.516 1 98.5 97 ILE A O 1
ATOM 786 N N . LEU A 1 98 ? 0.934 22.266 15.695 1 98.62 98 LEU A N 1
ATOM 787 C CA . LEU A 1 98 ? 0.093 22.266 14.5 1 98.62 98 LEU A CA 1
ATOM 788 C C . LEU A 1 98 ? -1.38 22.141 14.875 1 98.62 98 LEU A C 1
ATOM 790 O O . LEU A 1 98 ? -2.242 22.75 14.234 1 98.62 98 LEU A O 1
ATOM 794 N N . LEU A 1 99 ? -1.631 21.328 15.875 1 98.62 99 LEU A N 1
ATOM 795 C CA . LEU A 1 99 ? -3.012 21.188 16.328 1 98.62 99 LEU A CA 1
ATOM 796 C C . LEU A 1 99 ? -3.564 22.531 16.797 1 98.62 99 LEU A C 1
ATOM 798 O O . LEU A 1 99 ? -4.648 22.938 16.375 1 98.62 99 LEU A O 1
ATOM 802 N N . VAL A 1 100 ? -2.828 23.203 17.625 1 98.44 100 VAL A N 1
ATOM 803 C CA . VAL A 1 100 ? -3.256 24.516 18.141 1 98.44 100 VAL A CA 1
ATOM 804 C C . VAL A 1 100 ? -3.439 25.484 16.969 1 98.44 100 VAL A C 1
ATOM 806 O O . VAL A 1 100 ? -4.43 26.219 16.906 1 98.44 100 VAL A O 1
ATOM 809 N N . LEU A 1 101 ? -2.527 25.453 16 1 97.56 101 LEU A N 1
ATOM 810 C CA . LEU A 1 101 ? -2.607 26.312 14.82 1 97.56 101 LEU A CA 1
ATOM 811 C C . LEU A 1 101 ? -3.873 26.016 14.023 1 97.56 101 LEU A C 1
ATOM 813 O O . LEU A 1 101 ? -4.559 26.938 13.57 1 97.56 101 LEU A O 1
ATOM 817 N N . SER A 1 102 ? -4.16 24.719 13.844 1 96.75 102 SER A N 1
ATOM 818 C CA . SER A 1 102 ? -5.32 24.312 13.055 1 96.75 102 SER A CA 1
ATOM 819 C C . SER A 1 102 ? -6.621 24.781 13.711 1 96.75 102 SER A C 1
ATOM 821 O O . SER A 1 102 ? -7.609 25.031 13.023 1 96.75 102 SER A O 1
ATOM 823 N N . GLU A 1 103 ? -6.59 24.938 15.016 1 96.31 103 GLU A N 1
ATOM 824 C CA . GLU A 1 103 ? -7.777 25.328 15.766 1 96.31 103 GLU A CA 1
ATOM 825 C C . GLU A 1 103 ? -7.922 26.844 15.797 1 96.31 103 GLU A C 1
ATOM 827 O O . GLU A 1 103 ? -9.031 27.375 15.656 1 96.31 103 GLU A O 1
ATOM 832 N N . ARG A 1 104 ? -6.836 27.547 15.898 1 95.56 104 ARG A N 1
ATOM 833 C CA . ARG A 1 104 ? -6.879 28.984 16.109 1 95.56 104 ARG A CA 1
ATOM 834 C C . ARG A 1 104 ? -6.762 29.734 14.797 1 95.56 104 ARG A C 1
ATOM 836 O O . ARG A 1 104 ? -7.324 30.828 14.648 1 95.56 104 ARG A O 1
ATOM 843 N N . TYR A 1 105 ? -5.984 29.188 13.898 1 95.25 105 TYR A N 1
ATOM 844 C CA . TYR A 1 105 ? -5.73 29.844 12.625 1 95.25 105 TYR A CA 1
ATOM 845 C C . TYR A 1 105 ? -5.914 28.859 11.469 1 95.25 105 TYR A C 1
ATOM 847 O O . TYR A 1 105 ? -4.984 28.625 10.695 1 95.25 105 TYR A O 1
ATOM 855 N N . PRO A 1 106 ? -7.113 28.375 11.273 1 94.75 106 PRO A N 1
ATOM 856 C CA . PRO A 1 106 ? -7.359 27.359 10.25 1 94.75 106 PRO A CA 1
ATOM 857 C C . PRO A 1 106 ? -6.98 27.844 8.844 1 94.75 106 PRO A C 1
ATOM 859 O O . PRO A 1 106 ? -6.586 27.031 8 1 94.75 106 PRO A O 1
ATOM 862 N N . GLU A 1 107 ? -6.973 29.109 8.609 1 94.25 107 GLU A N 1
ATOM 863 C CA . GLU A 1 107 ? -6.699 29.641 7.281 1 94.25 107 GLU A CA 1
ATOM 864 C C . GLU A 1 107 ? -5.199 29.672 6.996 1 94.25 107 GLU A C 1
ATOM 866 O O . GLU A 1 107 ? -4.785 29.828 5.844 1 94.25 107 GLU A O 1
ATOM 871 N N . LYS A 1 108 ? -4.387 29.469 8.047 1 95.81 108 LYS A N 1
ATOM 872 C CA . LYS A 1 108 ? -2.941 29.594 7.895 1 95.81 108 LYS A CA 1
ATOM 873 C C . LYS A 1 108 ? -2.264 28.219 7.961 1 95.81 108 LYS A C 1
ATOM 875 O O . LYS A 1 108 ? -1.083 28.094 7.629 1 95.81 108 LYS A O 1
ATOM 880 N N . ILE A 1 109 ? -3.008 27.219 8.336 1 96.88 109 ILE A N 1
ATOM 881 C CA . ILE A 1 109 ? -2.428 25.906 8.625 1 96.88 109 ILE A CA 1
ATOM 882 C C . ILE A 1 109 ? -1.747 25.359 7.371 1 96.88 109 ILE A C 1
ATOM 884 O O . ILE A 1 109 ? -0.642 24.812 7.445 1 96.88 109 ILE A O 1
ATOM 888 N N . ALA A 1 110 ? -2.379 25.531 6.234 1 96.94 110 ALA A N 1
ATOM 889 C CA . ALA A 1 110 ? -1.839 24.969 4.996 1 96.94 110 ALA A CA 1
ATOM 890 C C . ALA A 1 110 ? -0.49 25.594 4.656 1 96.94 110 ALA A C 1
ATOM 892 O O . ALA A 1 110 ? 0.436 24.891 4.234 1 96.94 110 ALA A O 1
ATOM 893 N N . GLU A 1 111 ? -0.392 26.859 4.848 1 97.38 111 GLU A N 1
ATOM 894 C CA . GLU A 1 111 ? 0.851 27.562 4.555 1 97.38 111 GLU A CA 1
ATOM 895 C C . GLU A 1 111 ? 1.981 27.094 5.469 1 97.38 111 GLU A C 1
ATOM 897 O O . GLU A 1 111 ? 3.109 26.906 5.016 1 97.38 111 GLU A O 1
ATOM 902 N N . VAL A 1 112 ? 1.682 26.922 6.699 1 98.19 112 VAL A N 1
ATOM 903 C CA . VAL A 1 112 ? 2.684 26.5 7.668 1 98.19 112 VAL A CA 1
ATOM 904 C C . VAL A 1 112 ? 3.125 25.078 7.355 1 98.19 112 VAL A C 1
ATOM 906 O O . VAL A 1 112 ? 4.324 24.781 7.293 1 98.19 112 VAL A O 1
ATOM 909 N N . VAL A 1 113 ? 2.17 24.203 7.125 1 98.38 113 VAL A N 1
ATOM 910 C CA . VAL A 1 113 ? 2.463 22.797 6.848 1 98.38 113 VAL A CA 1
ATOM 911 C C . VAL A 1 113 ? 3.32 22.688 5.586 1 98.38 113 VAL A C 1
ATOM 913 O O . VAL A 1 113 ? 4.277 21.906 5.547 1 98.38 113 VAL A O 1
ATOM 916 N N . GLU A 1 114 ? 3.008 23.469 4.633 1 98.19 114 GLU A N 1
ATOM 917 C CA . GLU A 1 114 ? 3.787 23.469 3.396 1 98.19 114 GLU A CA 1
ATOM 918 C C . GLU A 1 114 ? 5.246 23.828 3.666 1 98.19 114 GLU A C 1
ATOM 920 O O . GLU A 1 114 ? 6.156 23.172 3.164 1 98.19 114 GLU A O 1
ATOM 925 N N . ARG A 1 115 ? 5.426 24.859 4.414 1 98 115 ARG A N 1
ATOM 926 C CA . ARG A 1 115 ? 6.777 25.312 4.734 1 98 115 ARG A CA 1
ATOM 927 C C . ARG A 1 115 ? 7.539 24.234 5.5 1 98 115 ARG A C 1
ATOM 929 O O . ARG A 1 115 ? 8.719 24 5.238 1 98 115 ARG A O 1
ATOM 936 N N . LEU A 1 116 ? 6.895 23.625 6.391 1 98.38 116 LEU A N 1
ATOM 937 C CA . LEU A 1 116 ? 7.531 22.594 7.207 1 98.38 116 LEU A CA 1
ATOM 938 C C . LEU A 1 116 ? 7.883 21.375 6.363 1 98.38 116 LEU A C 1
ATOM 940 O O . LEU A 1 116 ? 9.008 20.875 6.43 1 98.38 116 LEU A O 1
ATOM 944 N N . TYR A 1 117 ? 6.934 20.906 5.551 1 98.62 117 TYR A N 1
ATOM 945 C CA . TYR A 1 117 ? 7.191 19.75 4.699 1 98.62 117 TYR A CA 1
ATOM 946 C C . TYR A 1 117 ? 8.297 20.047 3.695 1 98.62 117 TYR A C 1
ATOM 948 O O . TYR A 1 117 ? 9.18 19.219 3.469 1 98.62 117 TYR A O 1
ATOM 956 N N . ARG A 1 118 ? 8.266 21.25 3.119 1 98.12 118 ARG A N 1
ATOM 957 C CA . ARG A 1 118 ? 9.305 21.641 2.168 1 98.12 118 ARG A CA 1
ATOM 958 C C . ARG A 1 118 ? 10.68 21.641 2.83 1 98.12 118 ARG A C 1
ATOM 960 O O . ARG A 1 118 ? 11.641 21.109 2.277 1 98.12 118 ARG A O 1
ATOM 967 N N . GLY A 1 119 ? 10.742 22.219 3.938 1 98.06 119 GLY A N 1
ATOM 968 C CA . GLY A 1 119 ? 12 22.234 4.66 1 98.06 119 GLY A CA 1
ATOM 969 C C . GLY A 1 119 ? 12.477 20.859 5.066 1 98.06 119 GLY A C 1
ATOM 970 O O . GLY A 1 119 ? 13.641 20.516 4.883 1 98.06 119 GLY A O 1
ATOM 971 N N . LEU A 1 120 ? 11.594 20.062 5.648 1 98.38 120 LEU A N 1
ATOM 972 C CA . LEU A 1 120 ? 11.93 18.766 6.203 1 98.38 120 LEU A CA 1
ATOM 973 C C . LEU A 1 120 ? 12.242 17.766 5.094 1 98.38 120 LEU A C 1
ATOM 975 O O . LEU A 1 120 ? 13.391 17.344 4.934 1 98.38 120 LEU A O 1
ATOM 979 N N . TRP A 1 121 ? 11.312 17.5 4.25 1 98.56 121 TRP A N 1
ATOM 980 C CA . TRP A 1 121 ? 11.461 16.438 3.254 1 98.56 121 TRP A CA 1
ATOM 981 C C . TRP A 1 121 ? 11.984 17 1.938 1 98.56 121 TRP A C 1
ATOM 983 O O . TRP A 1 121 ? 12.672 16.312 1.187 1 98.56 121 TRP A O 1
ATOM 993 N N . GLY A 1 122 ? 11.625 18.234 1.63 1 98.38 122 GLY A N 1
ATOM 994 C CA . GLY A 1 122 ? 12.164 18.859 0.437 1 98.38 122 GLY A CA 1
ATOM 995 C C . GLY A 1 122 ? 13.656 19.125 0.521 1 98.38 122 GLY A C 1
ATOM 996 O O . GLY A 1 122 ? 14.43 18.562 -0.254 1 98.38 122 GLY A O 1
ATOM 997 N N . ASP A 1 123 ? 14.047 19.828 1.598 1 97.56 123 ASP A N 1
ATOM 998 C CA . ASP A 1 123 ? 15.422 20.281 1.743 1 97.56 123 ASP A CA 1
ATOM 999 C C . ASP A 1 123 ? 16.234 19.312 2.609 1 97.56 123 ASP A C 1
ATOM 1001 O O . ASP A 1 123 ? 17.469 19.375 2.646 1 97.56 123 ASP A O 1
ATOM 1005 N N . GLY A 1 124 ? 15.586 18.438 3.307 1 97.31 124 GLY A N 1
ATOM 1006 C CA . GLY A 1 124 ? 16.266 17.484 4.164 1 97.31 124 GLY A CA 1
ATOM 1007 C C . GLY A 1 124 ? 16.719 18.078 5.484 1 97.31 124 GLY A C 1
ATOM 1008 O O . GLY A 1 124 ? 17.625 17.547 6.129 1 97.31 124 GLY A O 1
ATOM 1009 N N . ASP A 1 125 ? 16.078 19.156 5.898 1 96.5 125 ASP A N 1
ATOM 1010 C CA . ASP A 1 125 ? 16.453 19.859 7.125 1 96.5 125 ASP A CA 1
ATOM 1011 C C . ASP A 1 125 ? 15.578 19.422 8.297 1 96.5 125 ASP A C 1
ATOM 1013 O O . ASP A 1 125 ? 14.555 20.047 8.578 1 96.5 125 ASP A O 1
ATOM 1017 N N . SER A 1 126 ? 16.094 18.484 9.023 1 95.75 126 SER A N 1
ATOM 1018 C CA . SER A 1 126 ? 15.32 17.984 10.156 1 95.75 126 SER A CA 1
ATOM 1019 C C . SER A 1 126 ? 15.242 19.016 11.273 1 95.75 126 SER A C 1
ATOM 1021 O O . SER A 1 126 ? 14.391 18.906 12.164 1 95.75 126 SER A O 1
ATOM 1023 N N . GLY A 1 127 ? 16.047 20.031 11.25 1 96.44 127 GLY A N 1
ATOM 1024 C CA . GLY A 1 127 ? 16.031 21.078 12.258 1 96.44 127 GLY A CA 1
ATOM 1025 C C . GLY A 1 127 ? 14.742 21.875 12.258 1 96.44 127 GLY A C 1
ATOM 1026 O O . GLY A 1 127 ? 14.344 22.422 13.289 1 96.44 127 GLY A O 1
ATOM 1027 N N . ILE A 1 128 ? 14.047 21.906 11.18 1 97.19 128 ILE A N 1
ATOM 1028 C CA . ILE A 1 128 ? 12.867 22.75 11.031 1 97.19 128 ILE A CA 1
ATOM 1029 C C . ILE A 1 128 ? 11.719 22.188 11.859 1 97.19 128 ILE A C 1
ATOM 1031 O O . ILE A 1 128 ? 10.781 22.906 12.219 1 97.19 128 ILE A O 1
ATOM 1035 N N . VAL A 1 129 ? 11.805 20.859 12.18 1 96.19 129 VAL A N 1
ATOM 1036 C CA . VAL A 1 129 ? 10.703 20.266 12.922 1 96.19 129 VAL A CA 1
ATOM 1037 C C . VAL A 1 129 ? 11.125 20.016 14.375 1 96.19 129 VAL A C 1
ATOM 1039 O O . VAL A 1 129 ? 10.562 19.156 15.055 1 96.19 129 VAL A O 1
ATOM 1042 N N . THR A 1 130 ? 12.227 20.641 14.789 1 96.25 130 THR A N 1
ATOM 1043 C CA . THR A 1 130 ? 12.461 20.844 16.219 1 96.25 130 THR A CA 1
ATOM 1044 C C . THR A 1 130 ? 11.609 21.984 16.75 1 96.25 130 THR A C 1
ATOM 1046 O O . THR A 1 130 ? 11.07 22.781 15.969 1 96.25 130 THR A O 1
ATOM 1049 N N . THR A 1 131 ? 11.445 21.969 18.062 1 95.69 131 THR A N 1
ATOM 1050 C CA . THR A 1 131 ? 10.664 23.078 18.625 1 95.69 131 THR A CA 1
ATOM 1051 C C . THR A 1 131 ? 11.266 24.422 18.219 1 95.69 131 THR A C 1
ATOM 1053 O O . THR A 1 131 ? 10.547 25.312 17.781 1 95.69 131 THR A O 1
ATOM 1056 N N . ASP A 1 132 ? 12.594 24.531 18.281 1 96.06 132 ASP A N 1
ATOM 1057 C CA . ASP A 1 132 ? 13.266 25.781 17.938 1 96.06 132 ASP A CA 1
ATOM 1058 C C . ASP A 1 132 ? 13.078 26.125 16.469 1 96.06 132 ASP A C 1
ATOM 1060 O O . ASP A 1 132 ? 12.758 27.266 16.125 1 96.06 132 ASP A O 1
ATOM 1064 N N . GLY A 1 133 ? 13.305 25.188 15.578 1 97.06 133 GLY A N 1
ATOM 1065 C CA . GLY A 1 133 ? 13.109 25.406 14.156 1 97.06 133 GLY A CA 1
ATOM 1066 C C . GLY A 1 133 ? 11.68 25.781 13.805 1 97.06 133 GLY A C 1
ATOM 1067 O O . GLY A 1 133 ? 11.445 26.703 13.008 1 97.06 133 GLY A O 1
ATOM 1068 N N . PHE A 1 134 ? 10.75 25.078 14.445 1 97.81 134 PHE A N 1
ATOM 1069 C CA . PHE A 1 134 ? 9.336 25.328 14.219 1 97.81 134 PHE A CA 1
ATOM 1070 C C . PHE A 1 134 ? 8.961 26.734 14.672 1 97.81 134 PHE A C 1
ATOM 1072 O O . PHE A 1 134 ? 8.227 27.453 13.977 1 97.81 134 PHE A O 1
ATOM 1079 N N . MET A 1 135 ? 9.508 27.141 15.781 1 96.62 135 MET A N 1
ATOM 1080 C CA . MET A 1 135 ? 9.211 28.469 16.312 1 96.62 135 MET A CA 1
ATOM 1081 C C . MET A 1 135 ? 9.773 29.562 15.406 1 96.62 135 MET A C 1
ATOM 1083 O O . MET A 1 135 ? 9.195 30.641 15.297 1 96.62 135 MET A O 1
ATOM 1087 N N . GLY A 1 136 ? 10.891 29.25 14.773 1 97.25 136 GLY A N 1
ATOM 1088 C CA . GLY A 1 136 ? 11.398 30.172 13.766 1 97.25 136 GLY A CA 1
ATOM 1089 C C . GLY A 1 136 ? 10.414 30.391 12.633 1 97.25 136 GLY A C 1
ATOM 1090 O O . GLY A 1 136 ? 10.195 31.531 12.211 1 97.25 136 GLY A O 1
ATOM 1091 N N . VAL A 1 137 ? 9.781 29.328 12.211 1 97.44 137 VAL A N 1
ATOM 1092 C CA . VAL A 1 137 ? 8.789 29.406 11.141 1 97.44 137 VAL A CA 1
ATOM 1093 C C . VAL A 1 137 ? 7.578 30.219 11.609 1 97.44 137 VAL A C 1
ATOM 1095 O O . VAL A 1 137 ? 7.105 31.109 10.898 1 97.44 137 VAL A O 1
ATOM 1098 N N . LEU A 1 138 ? 7.105 29.953 12.844 1 97.38 138 LEU A N 1
ATOM 1099 C CA . LEU A 1 138 ? 5.941 30.656 13.383 1 97.38 138 LEU A CA 1
ATOM 1100 C C . LEU A 1 138 ? 6.242 32.125 13.602 1 97.38 138 LEU A C 1
ATOM 1102 O O . LEU A 1 138 ? 5.391 32.969 13.352 1 97.38 138 LEU A O 1
ATOM 1106 N N . GLY A 1 139 ? 7.473 32.375 14.125 1 97.38 139 GLY A N 1
ATOM 1107 C CA . GLY A 1 139 ? 7.875 33.75 14.328 1 97.38 139 GLY A CA 1
ATOM 1108 C C . GLY A 1 139 ? 7.852 34.562 13.047 1 97.38 139 GLY A C 1
ATOM 1109 O O . GLY A 1 139 ? 7.395 35.719 13.047 1 97.38 139 GLY A O 1
ATOM 1110 N N . ASP A 1 140 ? 8.289 33.969 11.992 1 96.31 140 ASP A N 1
ATOM 1111 C CA . ASP A 1 140 ? 8.305 34.594 10.688 1 96.31 140 ASP A CA 1
ATOM 1112 C C . ASP A 1 140 ? 6.887 34.906 10.219 1 96.31 140 ASP A C 1
ATOM 1114 O O . ASP A 1 140 ? 6.645 35.969 9.617 1 96.31 140 ASP A O 1
ATOM 1118 N N . MET A 1 141 ? 5.957 34.062 10.609 1 95 141 MET A N 1
ATOM 1119 C CA . MET A 1 141 ? 4.633 34.125 10 1 95 141 MET A CA 1
ATOM 1120 C C . MET A 1 141 ? 3.662 34.906 10.898 1 95 141 MET A C 1
ATOM 1122 O O . MET A 1 141 ? 2.77 35.594 10.414 1 95 141 MET A O 1
ATOM 1126 N N . PHE A 1 142 ? 3.877 34.812 12.227 1 95.75 142 PHE A N 1
ATOM 1127 C CA . PHE A 1 142 ? 2.857 35.312 13.133 1 95.75 142 PHE A CA 1
ATOM 1128 C C . PHE A 1 142 ? 3.457 36.344 14.094 1 95.75 142 PHE A C 1
ATOM 1130 O O . PHE A 1 142 ? 2.729 37.031 14.82 1 95.75 142 PHE A O 1
ATOM 1137 N N . GLY A 1 143 ? 4.758 36.469 14.062 1 96.75 143 GLY A N 1
ATOM 1138 C CA . GLY A 1 143 ? 5.441 37.281 15.078 1 96.75 143 GLY A CA 1
ATOM 1139 C C . GLY A 1 143 ? 5.754 36.5 16.344 1 96.75 143 GLY A C 1
ATOM 1140 O O . GLY A 1 143 ? 5.105 35.469 16.625 1 96.75 143 GLY A O 1
ATOM 1141 N N . GLU A 1 144 ? 6.699 36.938 17.125 1 96.25 144 GLU A N 1
ATOM 1142 C CA . GLU A 1 144 ? 7.23 36.188 18.266 1 96.25 144 GLU A CA 1
ATOM 1143 C C . GLU A 1 144 ? 6.188 36.062 19.375 1 96.25 144 GLU A C 1
ATOM 1145 O O . GLU A 1 144 ? 6.141 35.062 20.078 1 96.25 144 GLU A O 1
ATOM 1150 N N . VAL A 1 145 ? 5.375 37.062 19.531 1 97.06 145 VAL A N 1
ATOM 1151 C CA . VAL A 1 145 ? 4.406 37.062 20.625 1 97.06 145 VAL A CA 1
ATOM 1152 C C . VAL A 1 145 ? 3.342 36 20.359 1 97.06 145 VAL A C 1
ATOM 1154 O O . VAL A 1 145 ? 3.121 35.125 21.203 1 97.06 145 VAL A O 1
ATOM 1157 N N . VAL A 1 146 ? 2.793 36.062 19.203 1 96.62 146 VAL A N 1
ATOM 1158 C CA . VAL A 1 146 ? 1.76 35.094 18.844 1 96.62 146 VAL A CA 1
ATOM 1159 C C . VAL A 1 146 ? 2.348 33.688 18.812 1 96.62 146 VAL A C 1
ATOM 1161 O O . VAL A 1 146 ? 1.73 32.75 19.312 1 96.62 146 VAL A O 1
ATOM 1164 N N . ALA A 1 147 ? 3.537 33.562 18.281 1 97.31 147 ALA A N 1
ATOM 1165 C CA . ALA A 1 147 ? 4.223 32.25 18.25 1 97.31 147 ALA A CA 1
ATOM 1166 C C . ALA A 1 147 ? 4.406 31.703 19.656 1 97.31 147 ALA A C 1
ATOM 1168 O O . ALA A 1 147 ? 4.199 30.5 19.875 1 97.31 147 ALA A O 1
ATOM 1169 N N . GLY A 1 148 ? 4.852 32.531 20.516 1 97.38 148 GLY A N 1
ATOM 1170 C CA . GLY A 1 148 ? 5.035 32.125 21.906 1 97.38 148 GLY A CA 1
ATOM 1171 C C . GLY A 1 148 ? 3.752 31.656 22.547 1 97.38 148 GLY A C 1
ATOM 1172 O O . GLY A 1 148 ? 3.764 30.688 23.328 1 97.38 148 GLY A O 1
ATOM 1173 N N . GLU A 1 149 ? 2.664 32.312 22.297 1 97.44 149 GLU A N 1
ATOM 1174 C CA . GLU A 1 149 ? 1.366 31.906 22.828 1 97.44 149 GLU A CA 1
ATOM 1175 C C . GLU A 1 149 ? 0.951 30.531 22.312 1 97.44 149 GLU A C 1
ATOM 1177 O O . GLU A 1 149 ? 0.433 29.703 23.062 1 97.44 149 GLU A O 1
ATOM 1182 N N . ILE A 1 150 ? 1.146 30.344 21.062 1 97.56 150 ILE A N 1
ATOM 1183 C CA . ILE A 1 150 ? 0.806 29.062 20.438 1 97.56 150 ILE A CA 1
ATOM 1184 C C . ILE A 1 150 ? 1.613 27.938 21.094 1 97.56 150 ILE A C 1
ATOM 1186 O O . ILE A 1 150 ? 1.067 26.891 21.422 1 97.56 150 ILE A O 1
ATOM 1190 N N . LEU A 1 151 ? 2.926 28.188 21.266 1 97.81 151 LEU A N 1
ATOM 1191 C CA . LEU A 1 151 ? 3.795 27.203 21.875 1 97.81 151 LEU A CA 1
ATOM 1192 C C . LEU A 1 151 ? 3.32 26.859 23.297 1 97.81 151 LEU A C 1
ATOM 1194 O O . LEU A 1 151 ? 3.271 25.703 23.672 1 97.81 151 LEU A O 1
ATOM 1198 N N . GLU A 1 152 ? 3.008 27.875 24.016 1 97.75 152 GLU A N 1
ATOM 1199 C CA . GLU A 1 152 ? 2.557 27.688 25.391 1 97.75 152 GLU A CA 1
ATOM 1200 C C . GLU A 1 152 ? 1.307 26.812 25.438 1 97.75 152 GLU A C 1
ATOM 1202 O O . GLU A 1 152 ? 1.238 25.859 26.234 1 97.75 152 GLU A O 1
ATOM 1207 N N . VAL A 1 153 ? 0.335 27.094 24.641 1 98.12 153 VAL A N 1
ATOM 1208 C CA . VAL A 1 153 ? -0.915 26.344 24.609 1 98.12 153 VAL A CA 1
ATOM 1209 C C . VAL A 1 153 ? -0.644 24.922 24.156 1 98.12 153 VAL A C 1
ATOM 1211 O O . VAL A 1 153 ? -1.275 23.969 24.641 1 98.12 153 VAL A O 1
ATOM 1214 N N . SER A 1 154 ? 0.302 24.719 23.234 1 98.06 154 SER A N 1
ATOM 1215 C CA . SER A 1 154 ? 0.604 23.406 22.688 1 98.06 154 SER A CA 1
ATOM 1216 C C . SER A 1 154 ? 1.182 22.484 23.75 1 98.06 154 SER A C 1
ATOM 1218 O O . SER A 1 154 ? 1.129 21.266 23.609 1 98.06 154 SER A O 1
ATOM 1220 N N . GLN A 1 155 ? 1.717 23.031 24.797 1 97.25 155 GLN A N 1
ATOM 1221 C CA . GLN A 1 155 ? 2.385 22.25 25.844 1 97.25 155 GLN A CA 1
ATOM 1222 C C . GLN A 1 155 ? 1.413 21.859 26.953 1 97.25 155 GLN A C 1
ATOM 1224 O O . GLN A 1 155 ? 1.757 21.062 27.828 1 97.25 155 GLN A O 1
ATOM 1229 N N . ASP A 1 156 ? 0.195 22.359 26.797 1 97.06 156 ASP A N 1
ATOM 1230 C CA . ASP A 1 156 ? -0.838 22.031 27.766 1 97.06 156 ASP A CA 1
ATOM 1231 C C . ASP A 1 156 ? -1.231 20.547 27.656 1 97.06 156 ASP A C 1
ATOM 1233 O O . ASP A 1 156 ? -1.32 20.016 26.562 1 97.06 156 ASP A O 1
ATOM 1237 N N . SER A 1 157 ? -1.536 19.953 28.812 1 97.38 157 SER A N 1
ATOM 1238 C CA . SER A 1 157 ? -1.961 18.562 28.844 1 97.38 157 SER A CA 1
ATOM 1239 C C . SER A 1 157 ? -3.244 18.344 28.047 1 97.38 157 SER A C 1
ATOM 1241 O O . SER A 1 157 ? -3.438 17.297 27.438 1 97.38 157 SER A O 1
ATOM 1243 N N . GLU A 1 158 ? -4.031 19.297 28.047 1 97.75 158 GLU A N 1
ATOM 1244 C CA . GLU A 1 158 ? -5.281 19.219 27.297 1 97.75 158 GLU A CA 1
ATOM 1245 C C . GLU A 1 158 ? -5.02 19.141 25.797 1 97.75 158 GLU A C 1
ATOM 1247 O O . GLU A 1 158 ? -5.723 18.422 25.078 1 97.75 158 GLU A O 1
ATOM 1252 N N . THR A 1 159 ? -4.066 19.938 25.328 1 98.25 159 THR A N 1
ATOM 1253 C CA . THR A 1 159 ? -3.705 19.891 23.922 1 98.25 15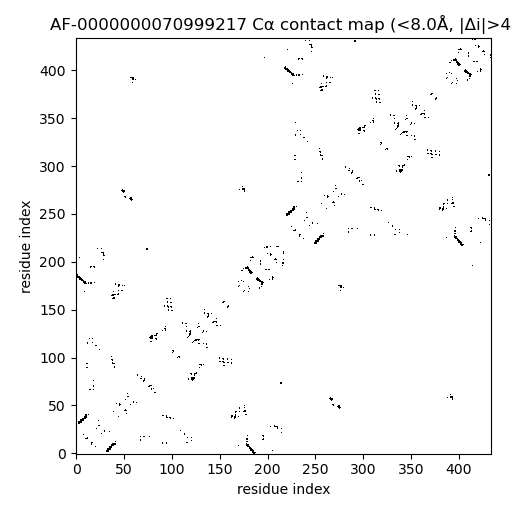9 THR A CA 1
ATOM 1254 C C . THR A 1 159 ? -3.174 18.516 23.547 1 98.25 159 THR A C 1
ATOM 1256 O O . THR A 1 159 ? -3.553 17.953 22.516 1 98.25 159 THR A O 1
ATOM 1259 N N . LYS A 1 160 ? -2.352 17.969 24.391 1 97.31 160 LYS A N 1
ATOM 1260 C CA . LYS A 1 160 ? -1.808 16.625 24.156 1 97.31 160 LYS A CA 1
ATOM 1261 C C . LYS A 1 160 ? -2.918 15.586 24.109 1 97.31 160 LYS A C 1
ATOM 1263 O O . LYS A 1 160 ? -2.869 14.656 23.297 1 97.31 160 LYS A O 1
ATOM 1268 N N . LEU A 1 161 ? -3.863 15.75 24.969 1 98.06 161 LEU A N 1
ATOM 1269 C CA . LEU A 1 161 ? -5.008 14.844 24.984 1 98.06 161 LEU A CA 1
ATOM 1270 C C . LEU A 1 161 ? -5.809 14.953 23.688 1 98.06 161 LEU A C 1
ATOM 1272 O O . LEU A 1 161 ? -6.234 13.938 23.125 1 98.06 161 LEU A O 1
ATOM 1276 N N . ARG A 1 162 ? -5.996 16.156 23.219 1 98.25 162 ARG A N 1
ATOM 1277 C CA . ARG A 1 162 ? -6.738 16.359 21.984 1 98.25 162 ARG A CA 1
ATOM 1278 C C . ARG A 1 162 ? -5.992 15.766 20.797 1 98.25 162 ARG A C 1
ATOM 1280 O O . ARG A 1 162 ? -6.609 15.242 19.859 1 98.25 162 ARG A O 1
ATOM 1287 N N . LEU A 1 163 ? -4.699 15.891 20.812 1 98.62 163 LEU A N 1
ATOM 1288 C CA . LEU A 1 163 ? -3.902 15.273 19.766 1 98.62 163 LEU A CA 1
ATOM 1289 C C . LEU A 1 163 ? -4.043 13.758 19.781 1 98.62 163 LEU A C 1
ATOM 1291 O O . LEU A 1 163 ? -4.184 13.125 18.734 1 98.62 163 LEU A O 1
ATOM 1295 N N . THR A 1 164 ? -4.031 13.172 20.953 1 98.44 164 THR A N 1
ATOM 1296 C CA . THR A 1 164 ? -4.258 11.742 21.125 1 98.44 164 THR A CA 1
ATOM 1297 C C . THR A 1 164 ? -5.652 11.352 20.641 1 98.44 164 THR A C 1
ATOM 1299 O O . THR A 1 164 ? -5.824 10.32 19.984 1 98.44 164 THR A O 1
ATOM 1302 N N . GLU A 1 165 ? -6.574 12.219 20.922 1 98.38 165 GLU A N 1
ATOM 1303 C CA . GLU A 1 165 ? -7.949 11.984 20.484 1 98.38 165 GLU A CA 1
ATOM 1304 C C . GLU A 1 165 ? -8.055 12.047 18.969 1 98.38 165 GLU A C 1
ATOM 1306 O O . GLU A 1 165 ? -8.789 11.258 18.359 1 98.38 165 GLU A O 1
ATOM 1311 N N . ASN A 1 166 ? -7.359 13.023 18.375 1 98.5 166 ASN A N 1
ATOM 1312 C CA . ASN A 1 166 ? -7.305 13.07 16.922 1 98.5 166 ASN A CA 1
ATOM 1313 C C . ASN A 1 166 ? -6.762 11.766 16.344 1 98.5 166 ASN A C 1
ATOM 1315 O O . ASN A 1 166 ? -7.277 11.258 15.336 1 98.5 166 ASN A O 1
ATOM 1319 N N . THR A 1 167 ? -5.754 11.25 16.969 1 98.81 167 THR A N 1
ATOM 1320 C CA . THR A 1 167 ? -5.133 10.008 16.516 1 98.81 167 THR A CA 1
ATOM 1321 C C . THR A 1 167 ? -6.102 8.836 16.656 1 98.81 167 THR A C 1
ATOM 1323 O O . THR A 1 167 ? -6.262 8.047 15.727 1 98.81 167 THR A O 1
ATOM 1326 N N . GLN A 1 168 ? -6.805 8.836 17.781 1 98.75 168 GLN A N 1
ATOM 1327 C CA . GLN A 1 168 ? -7.789 7.781 18 1 98.75 168 GLN A CA 1
ATOM 1328 C C . GLN A 1 168 ? -8.938 7.879 17 1 98.75 168 GLN A C 1
ATOM 1330 O O . GLN A 1 168 ? -9.438 6.859 16.531 1 98.75 168 GLN A O 1
ATOM 1335 N N . LYS A 1 169 ? -9.312 9.078 16.75 1 98.62 169 LYS A N 1
ATOM 1336 C CA . LYS A 1 169 ? -10.367 9.281 15.758 1 98.62 169 LYS A CA 1
ATOM 1337 C C . LYS A 1 169 ? -9.969 8.711 14.398 1 98.62 169 LYS A C 1
ATOM 1339 O O . LYS A 1 169 ? -10.773 8.055 13.734 1 98.62 169 LYS A O 1
ATOM 1344 N N . ALA A 1 170 ? -8.734 8.984 13.961 1 98.81 170 ALA A N 1
ATOM 1345 C CA . ALA A 1 170 ? -8.242 8.398 12.719 1 98.81 170 ALA A CA 1
ATOM 1346 C C . ALA A 1 170 ? -8.336 6.879 12.75 1 98.81 170 ALA A C 1
ATOM 1348 O O . ALA A 1 170 ? -8.828 6.262 11.797 1 98.81 170 ALA A O 1
ATOM 1349 N N . VAL A 1 171 ? -7.926 6.27 13.828 1 98.88 171 VAL A N 1
ATOM 1350 C CA . VAL A 1 171 ? -7.965 4.816 13.977 1 98.88 171 VAL A CA 1
ATOM 1351 C C . VAL A 1 171 ? -9.414 4.328 13.922 1 98.88 171 VAL A C 1
ATOM 1353 O O . VAL A 1 171 ? -9.711 3.322 13.273 1 98.88 171 VAL A O 1
ATOM 1356 N N . ASP A 1 172 ? -10.297 5.109 14.562 1 98.69 172 ASP A N 1
ATOM 1357 C CA . ASP A 1 172 ? -11.703 4.719 14.633 1 98.69 172 ASP A CA 1
ATOM 1358 C C . ASP A 1 172 ? -12.352 4.738 13.242 1 98.69 172 ASP A C 1
ATOM 1360 O O . ASP A 1 172 ? -13.289 3.984 12.984 1 98.69 172 ASP A O 1
ATOM 1364 N N . THR A 1 173 ? -11.82 5.574 12.375 1 98.5 173 THR A N 1
ATOM 1365 C CA . THR A 1 173 ? -12.359 5.629 11.023 1 98.5 173 THR A CA 1
ATOM 1366 C C . THR A 1 173 ? -11.727 4.555 10.141 1 98.5 173 THR A C 1
ATOM 1368 O O . THR A 1 173 ? -12.141 4.355 9 1 98.5 173 THR A O 1
ATOM 1371 N N . GLY A 1 174 ? -10.625 3.871 10.672 1 98.69 174 GLY A N 1
ATOM 1372 C CA . GLY A 1 174 ? -10.07 2.734 9.953 1 98.69 174 GLY A CA 1
ATOM 1373 C C . GLY A 1 174 ? -8.586 2.865 9.68 1 98.69 174 GLY A C 1
ATOM 1374 O O . GLY A 1 174 ? -7.977 1.976 9.078 1 98.69 174 GLY A O 1
ATOM 1375 N N . ALA A 1 175 ? -7.91 3.906 10.125 1 98.88 175 ALA A N 1
ATOM 1376 C CA . ALA A 1 175 ? -6.527 4.199 9.766 1 98.88 175 ALA A CA 1
ATOM 1377 C C . ALA A 1 175 ? -5.566 3.201 10.398 1 98.88 175 ALA A C 1
ATOM 1379 O O . ALA A 1 175 ? -5.766 2.785 11.547 1 98.88 175 ALA A O 1
ATOM 1380 N N . PHE A 1 176 ? -4.586 2.852 9.719 1 98.81 176 PHE A N 1
ATOM 1381 C CA . PHE A 1 176 ? -3.488 2.023 10.203 1 98.81 176 PHE A CA 1
ATOM 1382 C C . PHE A 1 176 ? -2.148 2.547 9.695 1 98.81 176 PHE A C 1
ATOM 1384 O O . PHE A 1 176 ? -1.104 1.948 9.961 1 98.81 176 PHE A O 1
ATOM 1391 N N . GLY A 1 177 ? -2.174 3.594 8.938 1 98.44 177 GLY A N 1
ATOM 1392 C CA . GLY A 1 177 ? -1.044 4.289 8.344 1 98.44 177 GLY A CA 1
ATOM 1393 C C . GLY A 1 177 ? -1.409 5.652 7.785 1 98.44 177 GLY A C 1
ATOM 1394 O O . GLY A 1 177 ? -2.572 6.059 7.836 1 98.44 177 GLY A O 1
ATOM 1395 N N . LEU A 1 178 ? -0.412 6.336 7.293 1 98.69 178 LEU A N 1
ATOM 1396 C CA . LEU A 1 178 ? -0.617 7.672 6.75 1 98.69 178 LEU A CA 1
ATOM 1397 C C . LEU A 1 178 ? -0.061 7.777 5.336 1 98.69 178 LEU A C 1
ATOM 1399 O O . LEU A 1 178 ? 0.866 7.051 4.973 1 98.69 178 LEU A O 1
ATOM 1403 N N . PRO A 1 179 ? -0.594 8.672 4.539 1 98.69 179 PRO A N 1
ATOM 1404 C CA . PRO A 1 179 ? -1.739 9.555 4.789 1 98.69 179 PRO A CA 1
ATOM 1405 C C . PRO A 1 179 ? -3.064 8.797 4.84 1 98.69 179 PRO A C 1
ATOM 1407 O O . PRO A 1 179 ? -3.24 7.801 4.133 1 98.69 179 PRO A O 1
ATOM 1410 N N . TRP A 1 180 ? -3.879 9.164 5.73 1 98.94 180 TRP A N 1
ATOM 1411 C CA . TRP A 1 180 ? -5.258 8.695 5.812 1 98.94 180 TRP A CA 1
ATOM 1412 C C . TRP A 1 180 ? -6.23 9.812 5.426 1 98.94 180 TRP A C 1
ATOM 1414 O O . TRP A 1 180 ? -6.125 10.938 5.922 1 98.94 180 TRP A O 1
ATOM 1424 N N . ILE A 1 181 ? -7.109 9.555 4.492 1 98.88 181 ILE A N 1
ATOM 1425 C CA . ILE A 1 181 ? -7.984 10.57 3.902 1 98.88 181 ILE A CA 1
ATOM 1426 C C . ILE A 1 181 ? -9.445 10.172 4.113 1 98.88 181 ILE A C 1
ATOM 1428 O O . ILE A 1 181 ? -9.883 9.125 3.646 1 98.88 181 ILE A O 1
ATOM 1432 N N . GLU A 1 182 ? -10.148 10.922 4.84 1 98.75 182 GLU A N 1
ATOM 1433 C CA . GLU A 1 182 ? -11.586 10.758 5.027 1 98.75 182 GLU A CA 1
ATOM 1434 C C . GLU A 1 182 ? -12.375 11.703 4.125 1 98.75 182 GLU A C 1
ATOM 1436 O O . GLU A 1 182 ? -12.18 12.914 4.172 1 98.75 182 GLU A O 1
ATOM 1441 N N . CYS A 1 183 ? -13.289 11.164 3.332 1 98.62 183 CYS A N 1
ATOM 1442 C CA . CYS A 1 183 ? -14.047 11.953 2.367 1 98.62 183 CYS A CA 1
ATOM 1443 C C . CYS A 1 183 ? -15.539 11.867 2.646 1 98.62 183 CYS A C 1
ATOM 1445 O O . CYS A 1 183 ? -16.031 10.828 3.092 1 98.62 183 CYS A O 1
ATOM 1447 N N . VAL A 1 184 ? -16.219 12.953 2.434 1 98.31 184 VAL A N 1
ATOM 1448 C CA . VAL A 1 184 ? -17.672 13.047 2.336 1 98.31 184 VAL A CA 1
ATOM 1449 C C . VAL A 1 184 ? -18.062 13.625 0.979 1 98.31 184 VAL A C 1
ATOM 1451 O O . VAL A 1 184 ? -17.703 14.766 0.66 1 98.31 184 VAL A O 1
ATOM 1454 N N . ASN A 1 185 ? -18.703 12.82 0.208 1 97.56 185 ASN A N 1
ATOM 1455 C CA . ASN A 1 185 ? -19.047 13.32 -1.119 1 97.56 185 ASN A CA 1
ATOM 1456 C C . ASN A 1 185 ? -20.297 14.195 -1.077 1 97.56 185 ASN A C 1
ATOM 1458 O O . ASN A 1 185 ? -20.844 14.453 -0.003 1 97.56 185 ASN A O 1
ATOM 1462 N N . ALA A 1 186 ? -20.734 14.672 -2.25 1 95.94 186 ALA A N 1
ATOM 1463 C CA . ALA A 1 186 ? -21.828 15.633 -2.35 1 95.94 186 ALA A CA 1
ATOM 1464 C C . ALA A 1 186 ? -23.141 15.016 -1.889 1 95.94 186 ALA A C 1
ATOM 1466 O O . ALA A 1 186 ? -24.078 15.734 -1.517 1 95.94 186 ALA A O 1
ATOM 1467 N N . GLN A 1 187 ? -23.25 13.68 -1.893 1 96.75 187 GLN A N 1
ATOM 1468 C CA . GLN A 1 187 ? -24.453 12.969 -1.482 1 96.75 187 GLN A CA 1
ATOM 1469 C C . GLN A 1 187 ? -24.453 12.688 0.017 1 96.75 187 GLN A C 1
ATOM 1471 O O . GLN A 1 187 ? -25.422 12.164 0.562 1 96.75 187 GLN A O 1
ATOM 1476 N N . GLY A 1 188 ? -23.344 12.945 0.663 1 97 188 GLY A N 1
ATOM 1477 C CA . GLY A 1 188 ? -23.25 12.75 2.102 1 97 188 GLY A CA 1
ATOM 1478 C C . GLY A 1 188 ? -22.672 11.406 2.488 1 97 188 GLY A C 1
ATOM 1479 O O . GLY A 1 188 ? -22.625 11.055 3.67 1 97 188 GLY A O 1
ATOM 1480 N N . GLU A 1 189 ? -22.219 10.695 1.478 1 97.75 189 GLU A N 1
ATOM 1481 C CA . GLU A 1 189 ? -21.594 9.406 1.746 1 97.75 189 GLU A CA 1
ATOM 1482 C C . GLU A 1 189 ? -20.156 9.578 2.223 1 97.75 189 GLU A C 1
ATOM 1484 O O . GLU A 1 189 ? -19.453 10.492 1.788 1 97.75 189 GLU A O 1
ATOM 1489 N N . LYS A 1 190 ? -19.766 8.688 3.084 1 98.12 190 LYS A N 1
ATOM 1490 C CA . LYS A 1 190 ? -18.422 8.758 3.66 1 98.12 190 LYS A CA 1
ATOM 1491 C C . LYS A 1 190 ? -17.578 7.562 3.223 1 98.12 190 LYS A C 1
ATOM 1493 O O . LYS A 1 190 ? -18.078 6.438 3.145 1 98.12 190 LYS A O 1
ATOM 1498 N N . GLU A 1 191 ? -16.375 7.809 2.906 1 98.12 191 GLU A N 1
ATOM 1499 C CA . GLU A 1 191 ? -15.375 6.781 2.621 1 98.12 191 GLU A CA 1
ATOM 1500 C C . GLU A 1 191 ? -13.984 7.25 3.021 1 98.12 191 GLU A C 1
ATOM 1502 O O . GLU A 1 191 ? -13.727 8.453 3.109 1 98.12 191 GLU A O 1
ATOM 1507 N N . CYS A 1 192 ? -13.141 6.32 3.369 1 98.69 192 CYS A N 1
ATOM 1508 C CA . CYS A 1 192 ? -11.758 6.625 3.732 1 98.69 192 CYS A CA 1
ATOM 1509 C C . CYS A 1 192 ? -10.781 5.91 2.807 1 98.69 192 CYS A C 1
ATOM 1511 O O . CYS A 1 192 ? -11.109 4.871 2.23 1 98.69 192 CYS A O 1
ATOM 1513 N N . PHE A 1 193 ? -9.648 6.504 2.639 1 98.38 193 PHE A N 1
ATOM 1514 C CA . PHE A 1 193 ? -8.625 5.98 1.745 1 98.38 193 PHE A CA 1
ATOM 1515 C C . PHE A 1 193 ? -7.246 6.074 2.391 1 98.38 193 PHE A C 1
ATOM 1517 O O . PHE A 1 193 ? -6.973 7.008 3.146 1 98.38 193 PHE A O 1
ATOM 1524 N N . TRP A 1 194 ? -6.438 5.105 2.072 1 98.5 194 TRP A N 1
ATOM 1525 C CA . TRP A 1 194 ? -5.078 5.062 2.596 1 98.5 194 TRP A CA 1
ATOM 1526 C C . TRP A 1 194 ? -4.055 5.191 1.471 1 98.5 194 TRP A C 1
ATOM 1528 O O . TRP A 1 194 ? -4.062 4.402 0.523 1 98.5 194 TRP A O 1
ATOM 1538 N N . GLY A 1 195 ? -3.172 6.184 1.654 1 96.75 195 GLY A N 1
ATOM 1539 C CA . GLY A 1 195 ? -2.014 6.227 0.775 1 96.75 195 GLY A CA 1
ATOM 1540 C C . GLY A 1 195 ? -2.234 7.078 -0.46 1 96.75 195 GLY A C 1
ATOM 1541 O O . GLY A 1 195 ? -3.354 7.164 -0.97 1 96.75 195 GLY A O 1
ATOM 1542 N N . VAL A 1 196 ? -1.124 7.582 -1.023 1 96.38 196 VAL A N 1
ATOM 1543 C CA . VAL A 1 196 ? -1.144 8.453 -2.195 1 96.38 196 VAL A CA 1
ATOM 1544 C C . VAL A 1 196 ? -1.549 7.648 -3.428 1 96.38 196 VAL A C 1
ATOM 1546 O O . VAL A 1 196 ? -2.16 8.188 -4.355 1 96.38 196 VAL A O 1
ATOM 1549 N N . ASP A 1 197 ? -1.333 6.359 -3.354 1 93.06 197 ASP A N 1
ATOM 1550 C CA . ASP A 1 197 ? -1.632 5.477 -4.477 1 93.06 197 ASP A CA 1
ATOM 1551 C C . ASP A 1 197 ? -3.137 5.391 -4.723 1 93.06 197 ASP A C 1
ATOM 1553 O O . ASP A 1 197 ? -3.572 4.938 -5.781 1 93.06 197 ASP A O 1
ATOM 1557 N N . HIS A 1 198 ? -3.943 5.891 -3.793 1 95.31 198 HIS A N 1
ATOM 1558 C CA . HIS A 1 198 ? -5.387 5.734 -3.932 1 95.31 198 HIS A CA 1
ATOM 1559 C C . HIS A 1 198 ? -6.066 7.082 -4.148 1 95.31 198 HIS A C 1
ATOM 1561 O O . HIS A 1 198 ? -7.273 7.215 -3.93 1 95.31 198 HIS A O 1
ATOM 1567 N N . MET A 1 199 ? -5.277 8.07 -4.59 1 94.44 199 MET A N 1
ATOM 1568 C CA . MET A 1 199 ? -5.836 9.391 -4.852 1 94.44 199 MET A CA 1
ATOM 1569 C C . MET A 1 199 ? -6.836 9.344 -6 1 94.44 199 MET A C 1
ATOM 1571 O O . MET A 1 199 ? -7.816 10.086 -6.008 1 94.44 199 MET A O 1
ATOM 1575 N N . GLU A 1 200 ? -6.582 8.43 -6.945 1 91.31 200 GLU A N 1
ATOM 1576 C CA . GLU A 1 200 ? -7.551 8.273 -8.023 1 91.31 200 GLU A CA 1
ATOM 1577 C C . GLU A 1 200 ? -8.914 7.844 -7.484 1 91.31 200 GLU A C 1
ATOM 1579 O O . GLU A 1 200 ? -9.953 8.312 -7.961 1 91.31 200 GLU A O 1
ATOM 1584 N N . ARG A 1 201 ? -8.898 7.039 -6.535 1 93.31 201 ARG A N 1
ATOM 1585 C CA . ARG A 1 201 ? -10.141 6.57 -5.93 1 93.31 201 ARG A CA 1
ATOM 1586 C C . ARG A 1 201 ? -10.828 7.688 -5.156 1 93.31 201 ARG A C 1
ATOM 1588 O O . ARG A 1 201 ? -12.062 7.754 -5.117 1 93.31 201 ARG A O 1
ATOM 1595 N N . VAL A 1 202 ? -10.047 8.5 -4.559 1 96.75 202 VAL A N 1
ATOM 1596 C CA . VAL A 1 202 ? -10.586 9.672 -3.879 1 96.75 202 VAL A CA 1
ATOM 1597 C C . VAL A 1 202 ? -11.352 10.547 -4.875 1 96.75 202 VAL A C 1
ATOM 1599 O O . VAL A 1 202 ? -12.492 10.93 -4.625 1 96.75 202 VAL A O 1
ATOM 1602 N N . VAL A 1 203 ? -10.727 10.773 -6.023 1 95.69 203 VAL A N 1
ATOM 1603 C CA . VAL A 1 203 ? -11.312 11.617 -7.059 1 95.69 203 VAL A CA 1
ATOM 1604 C C . VAL A 1 203 ? -12.609 10.992 -7.566 1 95.69 203 VAL A C 1
ATOM 1606 O O . VAL A 1 203 ? -13.633 11.68 -7.695 1 95.69 203 VAL A O 1
ATOM 1609 N N . GLU A 1 204 ? -12.586 9.688 -7.77 1 93.31 204 GLU A N 1
ATOM 1610 C CA . GLU A 1 204 ? -13.766 8.969 -8.234 1 93.31 204 GLU A CA 1
ATOM 1611 C C . GLU A 1 204 ? -14.898 9.047 -7.219 1 93.31 204 GLU A C 1
ATOM 1613 O O . GLU A 1 204 ? -16.047 9.336 -7.578 1 93.31 204 GLU A O 1
ATOM 1618 N N . PHE A 1 205 ? -14.602 8.805 -6.008 1 96.69 205 PHE A N 1
ATOM 1619 C CA . PHE A 1 205 ? -15.609 8.797 -4.945 1 96.69 205 PHE A CA 1
ATOM 1620 C C . PHE A 1 205 ? -16.266 10.164 -4.805 1 96.69 205 PHE A C 1
ATOM 1622 O O . PHE A 1 205 ? -17.469 10.258 -4.602 1 96.69 205 PHE A O 1
ATOM 1629 N N . LEU A 1 206 ? -15.398 11.188 -4.941 1 96.88 206 LEU A N 1
ATOM 1630 C CA . LEU A 1 206 ? -15.898 12.547 -4.766 1 96.88 206 LEU A CA 1
ATOM 1631 C C . LEU A 1 206 ? -16.625 13.031 -6.02 1 96.88 206 LEU A C 1
ATOM 1633 O O . LEU A 1 206 ? -17.297 14.062 -5.996 1 96.88 206 LEU A O 1
ATOM 1637 N N . GLY A 1 207 ? -16.516 12.344 -7.09 1 94.25 207 GLY A N 1
ATOM 1638 C CA . GLY A 1 207 ? -17.172 12.703 -8.336 1 94.25 207 GLY A CA 1
ATOM 1639 C C . GLY A 1 207 ? -16.5 13.852 -9.055 1 94.25 207 GLY A C 1
ATOM 1640 O O . GLY A 1 207 ? -17.172 14.664 -9.703 1 94.25 207 GLY A O 1
ATOM 1641 N N . PHE A 1 208 ? -15.195 13.914 -8.828 1 94 208 PHE A N 1
ATOM 1642 C CA . PHE A 1 208 ? -14.445 15 -9.453 1 94 208 PHE A CA 1
ATOM 1643 C C . PHE A 1 208 ? -13.922 14.578 -10.82 1 94 208 PHE A C 1
ATOM 1645 O O . PHE A 1 208 ? -13.836 13.383 -11.117 1 94 208 PHE A O 1
ATOM 1652 N N . GLU A 1 209 ? -13.633 15.523 -11.578 1 89 209 GLU A N 1
ATOM 1653 C CA . GLU A 1 209 ? -12.969 15.266 -12.859 1 89 209 GLU A CA 1
ATOM 1654 C C . GLU A 1 209 ? -11.469 15.07 -12.672 1 89 209 GLU A C 1
ATOM 1656 O O . GLU A 1 209 ? -10.844 15.75 -11.859 1 89 209 GLU A O 1
ATOM 1661 N N . ARG A 1 210 ? -11.023 14.156 -13.352 1 85.56 210 ARG A N 1
ATOM 1662 C CA . ARG A 1 210 ? -9.586 13.914 -13.312 1 85.56 210 ARG A CA 1
ATOM 1663 C C . ARG A 1 210 ? -8.805 15.086 -13.906 1 85.56 210 ARG A C 1
ATOM 1665 O O . ARG A 1 210 ? -9.242 15.688 -14.883 1 85.56 210 ARG A O 1
ATOM 1672 N N . ALA A 1 211 ? -7.754 15.391 -13.234 1 82.44 211 ALA A N 1
ATOM 1673 C CA . ALA A 1 211 ? -6.828 16.391 -13.758 1 82.44 211 ALA A CA 1
ATOM 1674 C C . ALA A 1 211 ? -5.809 15.758 -14.695 1 82.44 211 ALA A C 1
ATOM 1676 O O . ALA A 1 211 ? -6.055 14.695 -15.266 1 82.44 211 ALA A O 1
ATOM 1677 N N . ASP A 1 212 ? -4.715 16.438 -14.914 1 80.56 212 ASP A N 1
ATOM 1678 C CA . ASP A 1 212 ? -3.619 15.922 -15.727 1 80.56 212 ASP A CA 1
ATOM 1679 C C . ASP A 1 212 ? -2.982 14.695 -15.086 1 80.56 212 ASP A C 1
ATOM 1681 O O . ASP A 1 212 ? -2.977 14.562 -13.859 1 80.56 212 ASP A O 1
ATOM 1685 N N . SER A 1 213 ? -2.486 13.852 -15.898 1 79.38 213 SER A N 1
ATOM 1686 C CA . SER A 1 213 ? -1.934 12.57 -15.477 1 79.38 213 SER A CA 1
ATOM 1687 C C . SER A 1 213 ? -0.739 12.766 -14.547 1 79.38 213 SER A C 1
ATOM 1689 O O . SER A 1 213 ? -0.38 11.859 -13.797 1 79.38 213 SER A O 1
ATOM 1691 N N . LYS A 1 214 ? -0.269 13.977 -14.539 1 85.12 214 LYS A N 1
ATOM 1692 C CA . LYS A 1 214 ? 0.889 14.219 -13.688 1 85.12 214 LYS A CA 1
ATOM 1693 C C . LYS A 1 214 ? 0.514 14.102 -12.211 1 85.12 214 LYS A C 1
ATOM 1695 O O . LYS A 1 214 ? 1.367 13.812 -11.367 1 85.12 214 LYS A O 1
ATOM 1700 N N . TRP A 1 215 ? -0.711 14.25 -11.852 1 88.06 215 TRP A N 1
ATOM 1701 C CA . TRP A 1 215 ? -1.173 14.234 -10.469 1 88.06 215 TRP A CA 1
ATOM 1702 C C . TRP A 1 215 ? -1.454 12.805 -10.008 1 88.06 215 TRP A C 1
ATOM 1704 O O . TRP A 1 215 ? -1.85 12.586 -8.859 1 88.06 215 TRP A O 1
ATOM 1714 N N . GLY A 1 216 ? -1.265 11.797 -10.906 1 78.25 216 GLY A N 1
ATOM 1715 C CA . GLY A 1 216 ? -1.436 10.398 -10.547 1 78.25 216 GLY A CA 1
ATOM 1716 C C . GLY A 1 216 ? -2.838 9.883 -10.805 1 78.25 216 GLY A C 1
ATOM 1717 O O . GLY A 1 216 ? -3.186 8.781 -10.391 1 78.25 216 GLY A O 1
ATOM 1718 N N . PHE A 1 217 ? -3.623 10.82 -11.344 1 80.81 217 PHE A N 1
ATOM 1719 C CA . PHE A 1 217 ? -4.98 10.43 -11.703 1 80.81 217 PHE A CA 1
ATOM 1720 C C . PHE A 1 217 ? -5.457 11.203 -12.93 1 80.81 217 PHE A C 1
ATOM 1722 O O . PHE A 1 217 ? -4.879 12.227 -13.289 1 80.81 217 PHE A O 1
ATOM 1729 N N . MET B 1 1 ? 16 -4.945 -29.844 1 71.69 1 MET B N 1
ATOM 1730 C CA . MET B 1 1 ? 15.508 -4.852 -28.469 1 71.69 1 MET B CA 1
ATOM 1731 C C . MET B 1 1 ? 14.977 -6.199 -28 1 71.69 1 MET B C 1
ATOM 1733 O O . MET B 1 1 ? 14.445 -6.98 -28.781 1 71.69 1 MET B O 1
ATOM 1737 N N . SER B 1 2 ? 15.555 -6.621 -26.75 1 88.12 2 SER B N 1
ATOM 1738 C CA . SER B 1 2 ? 15.164 -7.941 -26.266 1 88.12 2 SER B CA 1
ATOM 1739 C C . SER B 1 2 ? 13.711 -7.949 -25.797 1 88.12 2 SER B C 1
ATOM 1741 O O . SER B 1 2 ? 13.125 -6.891 -25.547 1 88.12 2 SER B O 1
ATOM 1743 N N . THR B 1 3 ? 13.062 -9.031 -25.859 1 94.19 3 THR B N 1
ATOM 1744 C CA . THR B 1 3 ? 11.695 -9.219 -25.375 1 94.19 3 THR B CA 1
ATOM 1745 C C . THR B 1 3 ? 11.617 -8.93 -23.875 1 94.19 3 THR B C 1
ATOM 1747 O O . THR B 1 3 ? 12.391 -9.484 -23.094 1 94.19 3 THR B O 1
ATOM 1750 N N . PRO B 1 4 ? 10.773 -7.953 -23.5 1 96.62 4 PRO B N 1
ATOM 1751 C CA . PRO B 1 4 ? 10.602 -7.707 -22.062 1 96.62 4 PRO B CA 1
ATOM 1752 C C . PRO B 1 4 ? 10.148 -8.953 -21.297 1 96.62 4 PRO B C 1
ATOM 1754 O O . PRO B 1 4 ? 9.414 -9.781 -21.844 1 96.62 4 PRO B O 1
ATOM 1757 N N . LYS B 1 5 ? 10.617 -9.062 -20.094 1 98.06 5 LYS B N 1
ATOM 1758 C CA . LYS B 1 5 ? 10.297 -10.203 -19.234 1 98.06 5 LYS B CA 1
ATOM 1759 C C . LYS B 1 5 ? 9.664 -9.742 -17.922 1 98.06 5 LYS B C 1
ATOM 1761 O O . LYS B 1 5 ? 9.984 -8.664 -17.422 1 98.06 5 LYS B O 1
ATOM 1766 N N . LEU B 1 6 ? 8.812 -10.57 -17.438 1 98.38 6 LEU B N 1
ATOM 1767 C CA . LEU B 1 6 ? 8.133 -10.297 -16.172 1 98.38 6 LEU B CA 1
ATOM 1768 C C . LEU B 1 6 ? 7.973 -11.578 -15.352 1 98.38 6 LEU B C 1
ATOM 1770 O O . LEU B 1 6 ? 7.551 -12.609 -15.875 1 98.38 6 LEU B O 1
ATOM 1774 N N . THR B 1 7 ? 8.414 -11.555 -14.117 1 98.56 7 THR B N 1
ATOM 1775 C CA . THR B 1 7 ? 8.188 -12.641 -13.172 1 98.56 7 THR B CA 1
ATOM 1776 C C . THR B 1 7 ? 7.191 -12.227 -12.094 1 98.56 7 THR B C 1
ATOM 1778 O O . THR B 1 7 ? 7.406 -11.234 -11.398 1 98.56 7 THR B O 1
ATOM 1781 N N . LEU B 1 8 ? 6.098 -12.922 -12.039 1 98.81 8 LEU B N 1
ATOM 1782 C CA . LEU B 1 8 ? 5.152 -12.742 -10.945 1 98.81 8 LEU B CA 1
ATOM 1783 C C . LEU B 1 8 ? 5.434 -13.734 -9.82 1 98.81 8 LEU B C 1
ATOM 1785 O O . LEU B 1 8 ? 5.281 -14.945 -10 1 98.81 8 LEU B O 1
ATOM 1789 N N . TYR B 1 9 ? 5.906 -13.305 -8.695 1 98.94 9 TYR B N 1
ATOM 1790 C CA . TYR B 1 9 ? 5.938 -14.109 -7.477 1 98.94 9 TYR B CA 1
ATOM 1791 C C . TYR B 1 9 ? 4.586 -14.086 -6.777 1 98.94 9 TYR B C 1
ATOM 1793 O O . TYR B 1 9 ? 4.047 -13.023 -6.48 1 98.94 9 TYR B O 1
ATOM 1801 N N . PHE B 1 10 ? 4.059 -15.305 -6.531 1 98.88 10 PHE B N 1
ATOM 1802 C CA . PHE B 1 10 ? 2.689 -15.336 -6.023 1 98.88 10 PHE B CA 1
ATOM 1803 C C . PHE B 1 10 ? 2.496 -16.5 -5.059 1 98.88 10 PHE B C 1
ATOM 1805 O O . PHE B 1 10 ? 3.312 -17.422 -5.012 1 98.88 10 PHE B O 1
ATOM 1812 N N . ASP B 1 11 ? 1.541 -16.422 -4.246 1 98.81 11 ASP B N 1
ATOM 1813 C CA . ASP B 1 11 ? 0.963 -17.438 -3.369 1 98.81 11 ASP B CA 1
ATOM 1814 C C . ASP B 1 11 ? -0.561 -17.438 -3.469 1 98.81 11 ASP B C 1
ATOM 1816 O O . ASP B 1 11 ? -1.191 -16.391 -3.514 1 98.81 11 ASP B O 1
ATOM 1820 N N . LEU B 1 12 ? -1.159 -18.609 -3.518 1 98.5 12 LEU B N 1
ATOM 1821 C CA . LEU B 1 12 ? -2.607 -18.734 -3.637 1 98.5 12 LEU B CA 1
ATOM 1822 C C . LEU B 1 12 ? -3.309 -18.062 -2.463 1 98.5 12 LEU B C 1
ATOM 1824 O O . LEU B 1 12 ? -4.48 -17.688 -2.562 1 98.5 12 LEU B O 1
ATOM 1828 N N . LEU B 1 13 ? -2.625 -17.828 -1.411 1 97.75 13 LEU B N 1
ATOM 1829 C CA . LEU B 1 13 ? -3.152 -17.203 -0.206 1 97.75 13 LEU B CA 1
ATOM 1830 C C . LEU B 1 13 ? -3.486 -15.734 -0.459 1 97.75 13 LEU B C 1
ATOM 1832 O O . LEU B 1 13 ? -4.312 -15.156 0.247 1 97.75 13 LEU B O 1
ATOM 1836 N N . SER B 1 14 ? -2.912 -15.117 -1.433 1 98.19 14 SER B N 1
ATOM 1837 C CA . SER B 1 14 ? -3.023 -13.68 -1.647 1 98.19 14 SER B CA 1
ATOM 1838 C C . SER B 1 14 ? -4.09 -13.359 -2.688 1 98.19 14 SER B C 1
ATOM 1840 O O . SER B 1 14 ? -3.922 -13.664 -3.871 1 98.19 14 SER B O 1
ATOM 1842 N N . PRO B 1 15 ? -5.105 -12.672 -2.326 1 98.12 15 PRO B N 1
ATOM 1843 C CA . PRO B 1 15 ? -6.102 -12.258 -3.32 1 98.12 15 PRO B CA 1
ATOM 1844 C C . PRO B 1 15 ? -5.562 -11.227 -4.305 1 98.12 15 PRO B C 1
ATOM 1846 O O . PRO B 1 15 ? -6.062 -11.109 -5.426 1 98.12 15 PRO B O 1
ATOM 1849 N N . PHE B 1 16 ? -4.594 -10.5 -3.912 1 98.5 16 PHE B N 1
ATOM 1850 C CA . PHE B 1 16 ? -4.035 -9.492 -4.805 1 98.5 16 PHE B CA 1
ATOM 1851 C C . PHE B 1 16 ? -3.125 -10.133 -5.844 1 98.5 16 PHE B C 1
ATOM 1853 O O . PHE B 1 16 ? -3 -9.625 -6.961 1 98.5 16 PHE B O 1
ATOM 1860 N N . SER B 1 17 ? -2.508 -11.234 -5.422 1 98.75 17 SER B N 1
ATOM 1861 C CA . SER B 1 17 ? -1.824 -12.023 -6.441 1 98.75 17 SER B CA 1
ATOM 1862 C C . SER B 1 17 ? -2.803 -12.531 -7.496 1 98.75 17 SER B C 1
ATOM 1864 O O . SER B 1 17 ? -2.467 -12.602 -8.68 1 98.75 17 SER B O 1
ATOM 1866 N N . TYR B 1 18 ? -4.039 -12.898 -7.062 1 98.81 18 TYR B N 1
ATOM 1867 C CA . TYR B 1 18 ? -5.102 -13.281 -7.988 1 98.81 18 TYR B CA 1
ATOM 1868 C C . TYR B 1 18 ? -5.402 -12.156 -8.969 1 98.81 18 TYR B C 1
ATOM 1870 O O . TYR B 1 18 ? -5.469 -12.383 -10.18 1 98.81 18 TYR B O 1
ATOM 1878 N N . VAL B 1 19 ? -5.508 -10.945 -8.477 1 98.69 19 VAL B N 1
ATOM 1879 C CA . VAL B 1 19 ? -5.805 -9.781 -9.305 1 98.69 19 VAL B CA 1
ATOM 1880 C C . VAL B 1 19 ? -4.656 -9.523 -10.281 1 98.69 19 VAL B C 1
ATOM 1882 O O . VAL B 1 19 ? -4.879 -9.352 -11.477 1 98.69 19 VAL B O 1
ATOM 1885 N N . ALA B 1 20 ? -3.438 -9.547 -9.773 1 98.44 20 ALA B N 1
ATOM 1886 C CA . ALA B 1 20 ? -2.273 -9.32 -10.625 1 98.44 20 ALA B CA 1
ATOM 1887 C C . ALA B 1 20 ? -2.166 -10.383 -11.711 1 98.44 20 ALA B C 1
ATOM 1889 O O . ALA B 1 20 ? -1.904 -10.078 -12.875 1 98.44 20 ALA B O 1
ATOM 1890 N N . PHE B 1 21 ? -2.389 -11.609 -11.312 1 98.5 21 PHE B N 1
ATOM 1891 C CA . PHE B 1 21 ? -2.373 -12.719 -12.266 1 98.5 21 PHE B CA 1
ATOM 1892 C C . PHE B 1 21 ? -3.385 -12.484 -13.383 1 98.5 21 PHE B C 1
ATOM 1894 O O . PHE B 1 21 ? -3.059 -12.633 -14.562 1 98.5 21 PHE B O 1
ATOM 1901 N N . HIS B 1 22 ? -4.57 -12.102 -13.031 1 98.31 22 HIS B N 1
ATOM 1902 C CA . HIS B 1 22 ? -5.633 -11.844 -14 1 98.31 22 HIS B CA 1
ATOM 1903 C C . HIS B 1 22 ? -5.234 -10.75 -14.977 1 98.31 22 HIS B C 1
ATOM 1905 O O . HIS B 1 22 ? -5.406 -10.898 -16.188 1 98.31 22 HIS B O 1
ATOM 1911 N N . ILE B 1 23 ? -4.703 -9.68 -14.461 1 97.5 23 ILE B N 1
ATOM 1912 C CA . ILE B 1 23 ? -4.293 -8.555 -15.297 1 97.5 23 ILE B CA 1
ATOM 1913 C C . ILE B 1 23 ? -3.209 -9.008 -16.281 1 97.5 23 ILE B C 1
ATOM 1915 O O . ILE B 1 23 ? -3.318 -8.781 -17.484 1 97.5 23 ILE B O 1
ATOM 1919 N N . LEU B 1 24 ? -2.209 -9.719 -15.75 1 97.06 24 LEU B N 1
ATOM 1920 C CA . LEU B 1 24 ? -1.078 -10.133 -16.578 1 97.06 24 LEU B CA 1
ATOM 1921 C C . LEU B 1 24 ? -1.521 -11.117 -17.656 1 97.06 24 LEU B C 1
ATOM 1923 O O . LEU B 1 24 ? -1.019 -11.078 -18.781 1 97.06 24 LEU B O 1
ATOM 1927 N N . ARG B 1 25 ? -2.463 -11.891 -17.328 1 95.75 25 ARG B N 1
ATOM 1928 C CA . ARG B 1 25 ? -2.898 -12.953 -18.234 1 95.75 25 ARG B CA 1
ATOM 1929 C C . ARG B 1 25 ? -3.838 -12.406 -19.312 1 95.75 25 ARG B C 1
ATOM 1931 O O . ARG B 1 25 ? -3.814 -12.867 -20.453 1 95.75 25 ARG B O 1
ATOM 1938 N N . ASN B 1 26 ? -4.613 -11.375 -18.984 1 95.06 26 ASN B N 1
ATOM 1939 C CA . ASN B 1 26 ? -5.75 -11.07 -19.859 1 95.06 26 ASN B CA 1
ATOM 1940 C C . ASN B 1 26 ? -5.621 -9.688 -20.484 1 95.06 26 ASN B C 1
ATOM 1942 O O . ASN B 1 26 ? -6.281 -9.391 -21.484 1 95.06 26 ASN B O 1
ATOM 1946 N N . SER B 1 27 ? -4.875 -8.812 -19.875 1 95.19 27 SER B N 1
ATOM 1947 C CA . SER B 1 27 ? -4.711 -7.492 -20.469 1 95.19 27 SER B CA 1
ATOM 1948 C C . SER B 1 27 ? -3.896 -7.559 -21.75 1 95.19 27 SER B C 1
ATOM 1950 O O . SER B 1 27 ? -2.812 -8.141 -21.781 1 95.19 27 SER B O 1
ATOM 1952 N N . PRO B 1 28 ? -4.305 -6.922 -22.844 1 94.25 28 PRO B N 1
ATOM 1953 C CA . PRO B 1 28 ? -3.553 -6.902 -24.109 1 94.25 28 PRO B CA 1
ATOM 1954 C C . PRO B 1 28 ? -2.203 -6.203 -23.969 1 94.25 28 PRO B C 1
ATOM 1956 O O . PRO B 1 28 ? -1.289 -6.461 -24.766 1 94.25 28 PRO B O 1
ATOM 1959 N N . THR B 1 29 ? -2.072 -5.383 -22.969 1 95 29 THR B N 1
ATOM 1960 C CA . THR B 1 29 ? -0.851 -4.621 -22.719 1 95 29 THR B CA 1
ATOM 1961 C C . THR B 1 29 ? 0.338 -5.559 -22.531 1 95 29 THR B C 1
ATOM 1963 O O . THR B 1 29 ? 1.462 -5.234 -22.922 1 95 29 THR B O 1
ATOM 1966 N N . PHE B 1 30 ? 0.048 -6.77 -22 1 95.19 30 PHE B N 1
ATOM 1967 C CA . PHE B 1 30 ? 1.133 -7.664 -21.609 1 95.19 30 PHE B CA 1
ATOM 1968 C C . PHE B 1 30 ? 1.248 -8.828 -22.594 1 95.19 30 PHE B C 1
ATOM 1970 O O . PHE B 1 30 ? 1.925 -9.82 -22.297 1 95.19 30 PHE B O 1
ATOM 1977 N N . SER B 1 31 ? 0.649 -8.727 -23.781 1 91.12 31 SER B N 1
ATOM 1978 C CA . SER B 1 31 ? 0.583 -9.828 -24.75 1 91.12 31 SER B CA 1
ATOM 1979 C C . SER B 1 31 ? 1.959 -10.141 -25.328 1 91.12 31 SER B C 1
ATOM 1981 O O . SER B 1 31 ? 2.23 -11.281 -25.703 1 91.12 31 SER B O 1
ATOM 1983 N N . LYS B 1 32 ? 2.904 -9.164 -25.328 1 88.88 32 LYS B N 1
ATOM 1984 C CA . LYS B 1 32 ? 4.215 -9.391 -25.938 1 88.88 32 LYS B CA 1
ATOM 1985 C C . LYS B 1 32 ? 5.289 -9.57 -24.859 1 88.88 32 LYS B C 1
ATOM 1987 O O . LYS B 1 32 ? 6.484 -9.594 -25.172 1 88.88 32 LYS B O 1
ATOM 1992 N N . CYS B 1 33 ? 4.863 -9.641 -23.688 1 94.5 33 CYS B N 1
ATOM 1993 C CA . CYS B 1 33 ? 5.777 -9.812 -22.562 1 94.5 33 CYS B CA 1
ATOM 1994 C C . CYS B 1 33 ? 5.945 -11.281 -22.219 1 94.5 33 CYS B C 1
ATOM 1996 O O . CYS B 1 33 ? 4.977 -12.047 -22.25 1 94.5 33 CYS B O 1
ATOM 1998 N N . GLU B 1 34 ? 7.133 -11.781 -22.031 1 96.5 34 GLU B N 1
ATOM 1999 C CA . GLU B 1 34 ? 7.352 -13.117 -21.484 1 96.5 34 GLU B CA 1
ATOM 2000 C C . GLU B 1 34 ? 7.082 -13.148 -19.984 1 96.5 34 GLU B C 1
ATOM 2002 O O . GLU B 1 34 ? 7.816 -12.531 -19.203 1 96.5 34 GLU B O 1
ATOM 2007 N N . ILE B 1 35 ? 6.125 -13.867 -19.578 1 97.31 35 ILE B N 1
ATOM 2008 C CA . ILE B 1 35 ? 5.695 -13.852 -18.188 1 97.31 35 ILE B CA 1
ATOM 2009 C C . ILE B 1 35 ? 6.008 -15.203 -17.547 1 97.31 35 ILE B C 1
ATOM 2011 O O . ILE B 1 35 ? 5.688 -16.25 -18.094 1 97.31 35 ILE B O 1
ATOM 2015 N N . THR B 1 36 ? 6.664 -15.164 -16.438 1 97.69 36 THR B N 1
ATOM 2016 C CA . THR B 1 36 ? 6.926 -16.328 -15.594 1 97.69 36 THR B CA 1
ATOM 2017 C C . THR B 1 36 ? 6.152 -16.25 -14.281 1 97.69 36 THR B C 1
ATOM 2019 O O . THR B 1 36 ? 6.168 -15.211 -13.617 1 97.69 36 THR B O 1
ATOM 2022 N N . TYR B 1 37 ? 5.453 -17.312 -13.953 1 98.12 37 TYR B N 1
ATOM 2023 C CA . TYR B 1 37 ? 4.738 -17.406 -12.688 1 98.12 37 TYR B CA 1
ATOM 2024 C C . TYR B 1 37 ? 5.52 -18.234 -11.672 1 98.12 37 TYR B C 1
ATOM 2026 O O . TYR B 1 37 ? 5.719 -19.438 -11.867 1 98.12 37 TYR B O 1
ATOM 2034 N N . THR B 1 38 ? 5.957 -17.609 -10.641 1 98.5 38 THR B N 1
ATOM 2035 C CA . THR B 1 38 ? 6.828 -18.266 -9.672 1 98.5 38 THR B CA 1
ATOM 2036 C C . THR B 1 38 ? 6.133 -18.391 -8.32 1 98.5 38 THR B C 1
ATOM 2038 O O . THR B 1 38 ? 5.961 -17.406 -7.609 1 98.5 38 THR B O 1
ATOM 2041 N N . PRO B 1 39 ? 5.773 -19.609 -7.918 1 98.75 39 PRO B N 1
ATOM 2042 C CA . PRO B 1 39 ? 5.16 -19.797 -6.602 1 98.75 39 PRO B CA 1
ATOM 2043 C C . PRO B 1 39 ? 6.137 -19.547 -5.457 1 98.75 39 PRO B C 1
ATOM 2045 O O . PRO B 1 39 ? 7.312 -19.922 -5.551 1 98.75 39 PRO B O 1
ATOM 2048 N N . VAL B 1 40 ? 5.688 -18.859 -4.453 1 98.88 40 VAL B N 1
ATOM 2049 C CA . VAL B 1 40 ? 6.453 -18.609 -3.234 1 98.88 40 VAL B CA 1
ATOM 2050 C C . VAL B 1 40 ? 5.555 -18.797 -2.014 1 98.88 40 VAL B C 1
ATOM 2052 O O . VAL B 1 40 ? 4.359 -19.062 -2.148 1 98.88 40 VAL B O 1
ATOM 2055 N N . LEU B 1 41 ? 6.211 -18.766 -0.862 1 98.81 41 LEU B N 1
ATOM 2056 C CA . LEU B 1 41 ? 5.48 -18.906 0.393 1 98.81 41 LEU B CA 1
ATOM 2057 C C . LEU B 1 41 ? 5.312 -17.562 1.08 1 98.81 41 LEU B C 1
ATOM 2059 O O . LEU B 1 41 ? 6.258 -17.047 1.68 1 98.81 41 LEU B O 1
ATOM 2063 N N . LEU B 1 42 ? 4.059 -17.078 1.07 1 98.69 42 LEU B N 1
ATOM 2064 C CA . LEU B 1 42 ? 3.777 -15.742 1.59 1 98.69 42 LEU B CA 1
ATOM 2065 C C . LEU B 1 42 ? 4.059 -15.672 3.088 1 98.69 42 LEU B C 1
ATOM 2067 O O . LEU B 1 42 ? 4.672 -14.719 3.564 1 98.69 42 LEU B O 1
ATOM 2071 N N . ARG B 1 43 ? 3.625 -16.656 3.832 1 97.88 43 ARG B N 1
ATOM 2072 C CA . ARG B 1 43 ? 3.838 -16.672 5.273 1 97.88 43 ARG B CA 1
ATOM 2073 C C . ARG B 1 43 ? 5.324 -16.594 5.609 1 97.88 43 ARG B C 1
ATOM 2075 O O . ARG B 1 43 ? 5.727 -15.859 6.512 1 97.88 43 ARG B O 1
ATOM 2082 N N . ASP B 1 44 ? 6.109 -17.391 4.875 1 98.44 44 ASP B N 1
ATOM 2083 C CA . ASP B 1 44 ? 7.555 -17.375 5.086 1 98.44 44 ASP B CA 1
ATOM 2084 C C . ASP B 1 44 ? 8.141 -16.016 4.723 1 98.44 44 ASP B C 1
ATOM 2086 O O . ASP B 1 44 ? 9.031 -15.516 5.414 1 98.44 44 ASP B O 1
ATOM 2090 N N . LEU B 1 45 ? 7.672 -15.5 3.621 1 98.69 45 LEU B N 1
ATOM 2091 C CA . LEU B 1 45 ? 8.109 -14.18 3.193 1 98.69 45 LEU B CA 1
ATOM 2092 C C . LEU B 1 45 ? 7.859 -13.141 4.281 1 98.69 45 LEU B C 1
ATOM 2094 O O . LEU B 1 45 ? 8.75 -12.359 4.617 1 98.69 45 LEU B O 1
ATOM 2098 N N . PHE B 1 46 ? 6.66 -13.141 4.895 1 98.5 46 PHE B N 1
ATOM 2099 C CA . PHE B 1 46 ? 6.328 -12.25 5.996 1 98.5 46 PHE B CA 1
ATOM 2100 C C . PHE B 1 46 ? 7.281 -12.453 7.168 1 98.5 46 PHE B C 1
ATOM 2102 O O . PHE B 1 46 ? 7.785 -11.484 7.742 1 98.5 46 PHE B O 1
ATOM 2109 N N . THR B 1 47 ? 7.527 -13.68 7.461 1 98.25 47 THR B N 1
ATOM 2110 C CA . THR B 1 47 ? 8.383 -14.023 8.594 1 98.25 47 THR B CA 1
ATOM 2111 C C . THR B 1 47 ? 9.805 -13.516 8.367 1 98.25 47 THR B C 1
ATOM 2113 O O . THR B 1 47 ? 10.383 -12.867 9.234 1 98.25 47 THR B O 1
ATOM 2116 N N . ILE B 1 48 ? 10.359 -13.758 7.188 1 98.56 48 ILE B N 1
ATOM 2117 C CA . ILE B 1 48 ? 11.719 -13.352 6.852 1 98.56 48 ILE B CA 1
ATOM 2118 C C . ILE B 1 48 ? 11.844 -11.836 6.949 1 98.56 48 ILE B C 1
ATOM 2120 O O . ILE B 1 48 ? 12.852 -11.32 7.438 1 98.56 48 ILE B O 1
ATOM 2124 N N . CYS B 1 49 ? 10.797 -11.133 6.578 1 98.62 49 CYS B N 1
ATOM 2125 C CA . CYS B 1 49 ? 10.867 -9.68 6.473 1 98.62 49 CYS B CA 1
ATOM 2126 C C . CYS B 1 49 ? 10.461 -9.023 7.785 1 98.62 49 CYS B C 1
ATOM 2128 O O . CYS B 1 49 ? 10.648 -7.816 7.961 1 98.62 49 CYS B O 1
ATOM 2130 N N . GLY B 1 50 ? 9.938 -9.812 8.734 1 98.19 50 GLY B N 1
ATOM 2131 C CA . GLY B 1 50 ? 9.375 -9.195 9.93 1 98.19 50 GLY B CA 1
ATOM 2132 C C . GLY B 1 50 ? 8.156 -8.344 9.648 1 98.19 50 GLY B C 1
ATOM 2133 O O . GLY B 1 50 ? 7.973 -7.289 10.258 1 98.19 50 GLY B O 1
ATOM 2134 N N . ASN B 1 51 ? 7.391 -8.711 8.664 1 98.06 51 ASN B N 1
ATOM 2135 C CA . ASN B 1 51 ? 6.164 -8.023 8.25 1 98.06 51 ASN B CA 1
ATOM 2136 C C . ASN B 1 51 ? 4.922 -8.781 8.719 1 98.06 51 ASN B C 1
ATOM 2138 O O . ASN B 1 51 ? 4.555 -9.797 8.133 1 98.06 51 ASN B O 1
ATOM 2142 N N . PRO B 1 52 ? 4.262 -8.297 9.734 1 97.75 52 PRO B N 1
ATOM 2143 C CA . PRO B 1 52 ? 3.057 -9.023 10.133 1 97.75 52 PRO B CA 1
ATOM 2144 C C . PRO B 1 52 ? 2.018 -9.109 9.023 1 97.75 52 PRO B C 1
ATOM 2146 O O . PRO B 1 52 ? 1.846 -8.148 8.258 1 97.75 52 PRO B O 1
ATOM 2149 N N . PRO B 1 53 ? 1.375 -10.281 8.953 1 97.19 53 PRO B N 1
ATOM 2150 C CA . PRO B 1 53 ? 0.281 -10.352 7.98 1 97.19 53 PRO B CA 1
ATOM 2151 C C . PRO B 1 53 ? -0.797 -9.297 8.227 1 97.19 53 PRO B C 1
ATOM 2153 O O . PRO B 1 53 ? -1.048 -8.922 9.375 1 97.19 53 PRO B O 1
ATOM 2156 N N . PRO B 1 54 ? -1.418 -8.867 7.16 1 96.5 54 PRO B N 1
ATOM 2157 C CA . PRO B 1 54 ? -2.438 -7.82 7.277 1 96.5 54 PRO B CA 1
ATOM 2158 C C . PRO B 1 54 ? -3.518 -8.164 8.305 1 96.5 54 PRO B C 1
ATOM 2160 O O . PRO B 1 54 ? -4.031 -7.277 8.984 1 96.5 54 PRO B O 1
ATOM 2163 N N . ILE B 1 55 ? -3.869 -9.398 8.477 1 95.5 55 ILE B N 1
ATOM 2164 C CA . ILE B 1 55 ? -4.953 -9.805 9.367 1 95.5 55 ILE B CA 1
ATOM 2165 C C . ILE B 1 55 ? -4.555 -9.547 10.82 1 95.5 55 ILE B C 1
ATOM 2167 O O . ILE B 1 55 ? -5.414 -9.477 11.703 1 95.5 55 ILE B O 1
ATOM 2171 N N . ALA B 1 56 ? -3.246 -9.453 11.055 1 96.88 56 ALA B N 1
ATOM 2172 C CA . ALA B 1 56 ? -2.75 -9.227 12.414 1 96.88 56 ALA B CA 1
ATOM 2173 C C . ALA B 1 56 ? -2.654 -7.734 12.711 1 96.88 56 ALA B C 1
ATOM 2175 O O . ALA B 1 56 ? -2.324 -7.34 13.836 1 96.88 56 ALA B O 1
ATOM 2176 N N . VAL B 1 57 ? -2.938 -6.875 11.742 1 98.12 57 VAL B N 1
ATOM 2177 C CA . VAL B 1 57 ? -2.863 -5.426 11.883 1 98.12 57 VAL B CA 1
ATOM 2178 C C . VAL B 1 57 ? -4.27 -4.84 11.953 1 98.12 57 VAL B C 1
ATOM 2180 O O . VAL B 1 57 ? -5.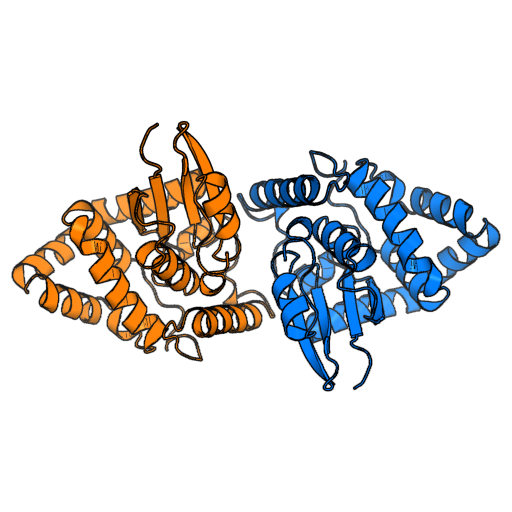055 -4.973 11.008 1 98.12 57 VAL B O 1
ATOM 2183 N N . LYS B 1 58 ? -4.527 -4.184 13.117 1 98.25 58 LYS B N 1
ATOM 2184 C CA . LYS B 1 58 ? -5.848 -3.59 13.297 1 98.25 58 LYS B CA 1
ATOM 2185 C C . LYS B 1 58 ? -6.223 -2.709 12.109 1 98.25 58 LYS B C 1
ATOM 2187 O O . LYS B 1 58 ? -5.406 -1.917 11.633 1 98.25 58 LYS B O 1
ATOM 2192 N N . ASN B 1 59 ? -7.461 -2.822 11.547 1 98.5 59 ASN B N 1
ATOM 2193 C CA . ASN B 1 59 ? -8.078 -2.023 10.492 1 98.5 59 ASN B CA 1
ATOM 2194 C C . ASN B 1 59 ? -7.582 -2.441 9.117 1 98.5 59 ASN B C 1
ATOM 2196 O O . ASN B 1 59 ? -8.266 -2.23 8.109 1 98.5 59 ASN B O 1
ATOM 2200 N N . LYS B 1 60 ? -6.41 -3.025 9.062 1 98 60 LYS B N 1
ATOM 2201 C CA . LYS B 1 60 ? -5.781 -3.242 7.762 1 98 60 LYS B CA 1
ATOM 2202 C C . LYS B 1 60 ? -6.492 -4.34 6.98 1 98 60 LYS B C 1
ATOM 2204 O O . LYS B 1 60 ? -6.68 -4.227 5.77 1 98 60 LYS B O 1
ATOM 2209 N N . SER B 1 61 ? -6.887 -5.395 7.625 1 95.06 61 SER B N 1
ATOM 2210 C CA . SER B 1 61 ? -7.598 -6.477 6.949 1 95.06 61 SER B CA 1
ATOM 2211 C C . SER B 1 61 ? -8.922 -5.988 6.367 1 95.06 61 SER B C 1
ATOM 2213 O O . SER B 1 61 ? -9.312 -6.398 5.273 1 95.06 61 SER B O 1
ATOM 2215 N N . ILE B 1 62 ? -9.57 -5.105 7.109 1 96.38 62 ILE B N 1
ATOM 2216 C CA . ILE B 1 62 ? -10.828 -4.535 6.637 1 96.38 62 ILE B CA 1
ATOM 2217 C C . ILE B 1 62 ? -10.57 -3.691 5.387 1 96.38 62 ILE B C 1
ATOM 2219 O O . ILE B 1 62 ? -11.305 -3.801 4.398 1 96.38 62 ILE B O 1
ATOM 2223 N N . TRP B 1 63 ? -9.508 -2.945 5.426 1 97.12 63 TRP B N 1
ATOM 2224 C CA . TRP B 1 63 ? -9.125 -2.113 4.289 1 97.12 63 TRP B CA 1
ATOM 2225 C C . TRP B 1 63 ? -8.797 -2.971 3.07 1 97.12 63 TRP B C 1
ATOM 2227 O O . TRP B 1 63 ? -9.297 -2.711 1.971 1 97.12 63 TRP B O 1
ATOM 2237 N N . LEU B 1 64 ? -8.07 -4 3.273 1 96.75 64 LEU B N 1
ATOM 2238 C CA . LEU B 1 64 ? -7.648 -4.863 2.172 1 96.75 64 LEU B CA 1
ATOM 2239 C C . LEU B 1 64 ? -8.844 -5.578 1.558 1 96.75 64 LEU B C 1
ATOM 2241 O O . LEU B 1 64 ? -8.883 -5.812 0.347 1 96.75 64 LEU B O 1
ATOM 2245 N N . ASN B 1 65 ? -9.789 -5.941 2.406 1 96.81 65 ASN B N 1
ATOM 2246 C CA . ASN B 1 65 ? -10.992 -6.57 1.874 1 96.81 65 ASN B CA 1
ATOM 2247 C C . ASN B 1 65 ? -11.766 -5.617 0.971 1 96.81 65 ASN B C 1
ATOM 2249 O O . ASN B 1 65 ? -12.273 -6.023 -0.078 1 96.81 65 ASN B O 1
ATOM 2253 N N . LYS B 1 66 ? -11.797 -4.41 1.344 1 96.44 66 LYS B N 1
ATOM 2254 C CA . LYS B 1 66 ? -12.422 -3.414 0.481 1 96.44 66 LYS B CA 1
ATOM 2255 C C . LYS B 1 66 ? -11.672 -3.271 -0.838 1 96.44 66 LYS B C 1
ATOM 2257 O O . LYS B 1 66 ? -12.281 -3.133 -1.898 1 96.44 66 LYS B O 1
ATOM 2262 N N . GLN B 1 67 ? -10.375 -3.381 -0.756 1 96.5 67 GLN B N 1
ATOM 2263 C CA . GLN B 1 67 ? -9.547 -3.197 -1.94 1 96.5 67 GLN B CA 1
ATOM 2264 C C . GLN B 1 67 ? -9.719 -4.355 -2.918 1 96.5 67 GLN B C 1
ATOM 2266 O O . GLN B 1 67 ? -9.812 -4.145 -4.129 1 96.5 67 GLN B O 1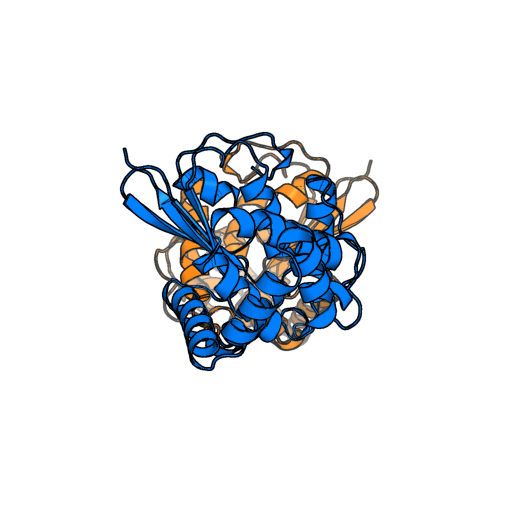
ATOM 2271 N N . ARG B 1 68 ? -9.688 -5.566 -2.387 1 97.12 68 ARG B N 1
ATOM 2272 C CA . ARG B 1 68 ? -9.828 -6.695 -3.303 1 97.12 68 ARG B CA 1
ATOM 2273 C C . ARG B 1 68 ? -11.188 -6.66 -3.998 1 97.12 68 ARG B C 1
ATOM 2275 O O . ARG B 1 68 ? -11.297 -7.008 -5.176 1 97.12 68 ARG B O 1
ATOM 2282 N N . LEU B 1 69 ? -12.234 -6.207 -3.312 1 97.56 69 LEU B N 1
ATOM 2283 C CA . LEU B 1 69 ? -13.562 -6.113 -3.916 1 97.56 69 LEU B CA 1
ATOM 2284 C C . LEU B 1 69 ? -13.625 -4.977 -4.93 1 97.56 69 LEU B C 1
ATOM 2286 O O . LEU B 1 69 ? -14.328 -5.074 -5.938 1 97.56 69 LEU B O 1
ATOM 2290 N N . TYR B 1 70 ? -12.938 -3.949 -4.684 1 95.44 70 TYR B N 1
ATOM 2291 C CA . TYR B 1 70 ? -12.828 -2.869 -5.656 1 95.44 70 TYR B CA 1
ATOM 2292 C C . TYR B 1 70 ? -12.25 -3.377 -6.973 1 95.44 70 TYR B C 1
ATOM 2294 O O . TYR B 1 70 ? -12.805 -3.119 -8.039 1 95.44 70 TYR B O 1
ATOM 2302 N N . TRP B 1 71 ? -11.18 -4.109 -6.891 1 96.62 71 TRP B N 1
ATOM 2303 C CA . TRP B 1 71 ? -10.539 -4.641 -8.094 1 96.62 71 TRP B CA 1
ATOM 2304 C C . TRP B 1 71 ? -11.461 -5.633 -8.797 1 96.62 71 TRP B C 1
ATOM 2306 O O . TRP B 1 71 ? -11.5 -5.676 -10.031 1 96.62 71 TRP B O 1
ATOM 2316 N N . SER B 1 72 ? -12.141 -6.41 -7.969 1 97.31 72 SER B N 1
ATOM 2317 C CA . SER B 1 72 ? -13.109 -7.352 -8.531 1 97.31 72 SER B CA 1
ATOM 2318 C C . SER B 1 72 ? -14.141 -6.633 -9.398 1 97.31 72 SER B C 1
ATOM 2320 O O . SER B 1 72 ? -14.406 -7.051 -10.523 1 97.31 72 SER B O 1
ATOM 2322 N N . ARG B 1 73 ? -14.695 -5.574 -8.938 1 95.94 73 ARG B N 1
ATOM 2323 C CA . ARG B 1 73 ? -15.703 -4.816 -9.672 1 95.94 73 ARG B CA 1
ATOM 2324 C C . ARG B 1 73 ? -15.102 -4.152 -10.906 1 95.94 73 ARG B C 1
ATOM 2326 O O . ARG B 1 73 ? -15.688 -4.203 -11.992 1 95.94 73 ARG B O 1
ATOM 2333 N N . ARG B 1 74 ? -13.969 -3.627 -10.742 1 94.19 74 ARG B N 1
ATOM 2334 C CA . ARG B 1 74 ? -13.312 -2.902 -11.828 1 94.19 74 ARG B CA 1
ATOM 2335 C C . ARG B 1 74 ? -12.984 -3.838 -12.984 1 94.19 74 ARG B C 1
ATOM 2337 O O . ARG B 1 74 ? -13.133 -3.471 -14.156 1 94.19 74 ARG B O 1
ATOM 2344 N N . LEU B 1 75 ? -12.594 -5.039 -12.688 1 96.88 75 LEU B N 1
ATOM 2345 C CA . LEU B 1 75 ? -12.094 -5.969 -13.688 1 96.88 75 LEU B CA 1
ATOM 2346 C C . LEU B 1 75 ? -13.148 -7.004 -14.055 1 96.88 75 LEU B C 1
ATOM 2348 O O . LEU B 1 75 ? -12.891 -7.906 -14.852 1 96.88 75 LEU B O 1
ATOM 2352 N N . ASN B 1 76 ? -14.305 -6.875 -13.438 1 97.19 76 ASN B N 1
ATOM 2353 C CA . ASN B 1 76 ? -15.305 -7.934 -13.555 1 97.19 76 ASN B CA 1
ATOM 2354 C C . ASN B 1 76 ? -14.703 -9.305 -13.25 1 97.19 76 ASN B C 1
ATOM 2356 O O . ASN B 1 76 ? -14.898 -10.258 -14.008 1 97.19 76 ASN B O 1
ATOM 2360 N N . LEU B 1 77 ? -13.898 -9.32 -12.273 1 98.12 77 LEU B N 1
ATOM 2361 C CA . LEU B 1 77 ? -13.227 -10.523 -11.797 1 98.12 77 LEU B CA 1
ATOM 2362 C C . LEU B 1 77 ? -14.008 -11.18 -10.664 1 98.12 77 LEU B C 1
ATOM 2364 O O . LEU B 1 77 ? -14.242 -10.562 -9.625 1 98.12 77 LEU B O 1
ATOM 2368 N N . PRO B 1 78 ? -14.516 -12.414 -10.844 1 98.44 78 PRO B N 1
ATOM 2369 C CA . PRO B 1 78 ? -15.227 -13.062 -9.742 1 98.44 78 PRO B CA 1
ATOM 2370 C C . PRO B 1 78 ? -14.414 -13.086 -8.453 1 98.44 78 PRO B C 1
ATOM 2372 O O . PRO B 1 78 ? -13.242 -13.453 -8.461 1 98.44 78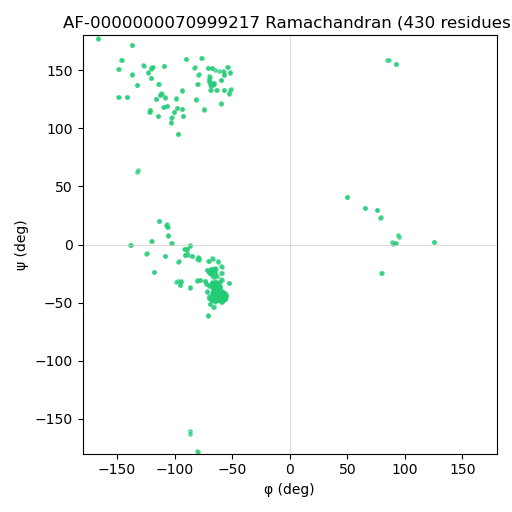 PRO B O 1
ATOM 2375 N N . MET B 1 79 ? -15.055 -12.656 -7.371 1 98.62 79 MET B N 1
ATOM 2376 C CA . MET B 1 79 ? -14.438 -12.555 -6.055 1 98.62 79 MET B CA 1
ATOM 2377 C C . MET B 1 79 ? -15.461 -12.773 -4.949 1 98.62 79 MET B C 1
ATOM 2379 O O . MET B 1 79 ? -16.531 -12.172 -4.969 1 98.62 79 MET B O 1
ATOM 2383 N N . CYS B 1 80 ? -15.18 -13.648 -4.082 1 97.94 80 CYS B N 1
ATOM 2384 C CA . CYS B 1 80 ? -16.094 -13.82 -2.955 1 97.94 80 CYS B CA 1
ATOM 2385 C C . CYS B 1 80 ? -16.078 -12.602 -2.047 1 97.94 80 CYS B C 1
ATOM 2387 O O . CYS B 1 80 ? -15.055 -11.922 -1.923 1 97.94 80 CYS B O 1
ATOM 2389 N N . GLU B 1 81 ? -17.156 -12.336 -1.37 1 96.44 81 GLU B N 1
ATOM 2390 C CA . GLU B 1 81 ? -17.344 -11.125 -0.574 1 96.44 81 GLU B CA 1
ATOM 2391 C C . GLU B 1 81 ? -16.453 -11.141 0.666 1 96.44 81 GLU B C 1
ATOM 2393 O O . GLU B 1 81 ? -15.875 -10.117 1.034 1 96.44 81 GLU B O 1
ATOM 2398 N N . SER B 1 82 ? -16.438 -12.297 1.318 1 96.19 82 SER B N 1
ATOM 2399 C CA . SER B 1 82 ? -15.547 -12.516 2.459 1 96.19 82 SER B CA 1
ATOM 2400 C C . SER B 1 82 ? -14.43 -13.492 2.109 1 96.19 82 SER B C 1
ATOM 2402 O O . SER B 1 82 ? -14.555 -14.281 1.171 1 96.19 82 SER B O 1
ATOM 2404 N N . PRO B 1 83 ? -13.328 -13.352 2.799 1 95.94 83 PRO B N 1
ATOM 2405 C CA . PRO B 1 83 ? -12.297 -14.359 2.529 1 95.94 83 PRO B CA 1
ATOM 2406 C C . PRO B 1 83 ? -12.82 -15.789 2.648 1 95.94 83 PRO B C 1
ATOM 2408 O O . PRO B 1 83 ? -13.75 -16.047 3.416 1 95.94 83 PRO B O 1
ATOM 2411 N N . PRO B 1 84 ? -12.211 -16.641 1.818 1 96.56 84 PRO B N 1
ATOM 2412 C CA . PRO B 1 84 ? -12.672 -18.031 1.857 1 96.56 84 PRO B CA 1
ATOM 2413 C C . PRO B 1 84 ? -12.633 -18.625 3.264 1 96.56 84 PRO B C 1
ATOM 2415 O O . PRO B 1 84 ? -11.812 -18.219 4.09 1 96.56 84 PRO B O 1
ATOM 2418 N N . ALA B 1 85 ? -13.531 -19.625 3.48 1 92.62 85 ALA B N 1
ATOM 2419 C CA . ALA B 1 85 ? -13.617 -20.266 4.789 1 92.62 85 ALA B CA 1
ATOM 2420 C C . ALA B 1 85 ? -12.273 -20.859 5.199 1 92.62 85 ALA B C 1
ATOM 2422 O O . ALA B 1 85 ? -11.602 -21.5 4.395 1 92.62 85 ALA B O 1
ATOM 2423 N N . GLY B 1 86 ? -11.906 -20.562 6.457 1 94 86 GLY B N 1
ATOM 2424 C CA . GLY B 1 86 ? -10.664 -21.109 6.973 1 94 86 GLY B CA 1
ATOM 2425 C C . GLY B 1 86 ? -9.461 -20.234 6.707 1 94 86 GLY B C 1
ATOM 2426 O O . GLY B 1 86 ? -8.336 -20.594 7.043 1 94 86 GLY B O 1
ATOM 2427 N N . PHE B 1 87 ? -9.672 -19.141 6.117 1 95.56 87 PHE B N 1
ATOM 2428 C CA . PHE B 1 87 ? -8.578 -18.203 5.84 1 95.56 87 PHE B CA 1
ATOM 2429 C C . PHE B 1 87 ? -7.98 -17.672 7.141 1 95.56 87 PHE B C 1
ATOM 2431 O O . PHE B 1 87 ? -8.711 -17.312 8.062 1 95.56 87 PHE B O 1
ATOM 2438 N N . PRO B 1 88 ? -6.73 -17.672 7.238 1 94.69 88 PRO B N 1
ATOM 2439 C CA . PRO B 1 88 ? -5.762 -18.172 6.25 1 94.69 88 PRO B CA 1
ATOM 2440 C C . PRO B 1 88 ? -5.555 -19.672 6.324 1 94.69 88 PRO B C 1
ATOM 2442 O O . PRO B 1 88 ? -5.828 -20.297 7.355 1 94.69 88 PRO B O 1
ATOM 2445 N N . PHE B 1 89 ? -5.195 -20.266 5.277 1 92.81 89 PHE B N 1
ATOM 2446 C CA . PHE B 1 89 ? -4.918 -21.703 5.18 1 92.81 89 PHE B CA 1
ATOM 2447 C C . PHE B 1 89 ? -3.48 -21.953 4.742 1 92.81 89 PHE B C 1
ATOM 2449 O O . PHE B 1 89 ? -2.85 -21.078 4.141 1 92.81 89 PHE B O 1
ATOM 2456 N N . PRO B 1 90 ? -2.926 -23.094 5.125 1 93.94 90 PRO B N 1
ATOM 2457 C CA . PRO B 1 90 ? -1.571 -23.422 4.668 1 93.94 90 PRO B CA 1
ATOM 2458 C C . PRO B 1 90 ? -1.498 -23.672 3.164 1 93.94 90 PRO B C 1
ATOM 2460 O O . PRO B 1 90 ? -2.418 -24.25 2.586 1 93.94 90 PRO B O 1
ATOM 2463 N N . THR B 1 91 ? -0.473 -23.141 2.586 1 96.12 91 THR B N 1
ATOM 2464 C CA . THR B 1 91 ? -0.401 -23.281 1.137 1 96.12 91 THR B CA 1
ATOM 2465 C C . THR B 1 91 ? 0.869 -24.031 0.729 1 96.12 91 THR B C 1
ATOM 2467 O O . THR B 1 91 ? 1.104 -24.266 -0.458 1 96.12 91 THR B O 1
ATOM 2470 N N . ALA B 1 92 ? 1.698 -24.5 1.666 1 97.25 92 ALA B N 1
ATOM 2471 C CA . ALA B 1 92 ? 3.006 -25.078 1.348 1 97.25 92 ALA B CA 1
ATOM 2472 C C . ALA B 1 92 ? 2.871 -26.266 0.403 1 97.25 92 ALA B C 1
ATOM 2474 O O . ALA B 1 92 ? 3.609 -26.375 -0.58 1 97.25 92 ALA B O 1
ATOM 2475 N N . GLU B 1 93 ? 1.947 -27.125 0.623 1 96.88 93 GLU B N 1
ATOM 2476 C CA . GLU B 1 93 ? 1.792 -28.328 -0.186 1 96.88 93 GLU B CA 1
ATOM 2477 C C . GLU B 1 93 ? 1.363 -27.984 -1.609 1 96.88 93 GLU B C 1
ATOM 2479 O O . GLU B 1 93 ? 1.976 -28.453 -2.576 1 96.88 93 GLU B O 1
ATOM 2484 N N . VAL B 1 94 ? 0.379 -27.141 -1.759 1 97.81 94 VAL B N 1
ATOM 2485 C CA . VAL B 1 94 ? -0.155 -26.844 -3.084 1 97.81 94 VAL B CA 1
ATOM 2486 C C . VAL B 1 94 ? 0.824 -25.953 -3.85 1 97.81 94 VAL B C 1
ATOM 2488 O O . VAL B 1 94 ? 0.934 -26.047 -5.074 1 97.81 94 VAL B O 1
ATOM 2491 N N . GLN B 1 95 ? 1.562 -25.109 -3.107 1 98.62 95 GLN B N 1
ATOM 2492 C CA . GLN B 1 95 ? 2.596 -24.312 -3.754 1 98.62 95 GLN B CA 1
ATOM 2493 C C . GLN B 1 95 ? 3.732 -25.188 -4.266 1 98.62 95 GLN B C 1
ATOM 2495 O O . GLN B 1 95 ? 4.348 -24.891 -5.289 1 98.62 95 GLN B O 1
ATOM 2500 N N . SER B 1 96 ? 4.027 -26.297 -3.553 1 98.69 96 SER B N 1
ATOM 2501 C CA . SER B 1 96 ? 5.023 -27.25 -4.027 1 98.69 96 SER B CA 1
ATOM 2502 C C . SER B 1 96 ? 4.559 -27.938 -5.309 1 98.69 96 SER B C 1
ATOM 2504 O O . SER B 1 96 ? 5.355 -28.141 -6.227 1 98.69 96 SER B O 1
ATOM 2506 N N . ILE B 1 97 ? 3.291 -28.266 -5.379 1 98.5 97 ILE B N 1
ATOM 2507 C CA . ILE B 1 97 ? 2.727 -28.859 -6.586 1 98.5 97 ILE B CA 1
ATOM 2508 C C . ILE B 1 97 ? 2.842 -27.875 -7.746 1 98.5 97 ILE B C 1
ATOM 2510 O O . ILE B 1 97 ? 3.266 -28.25 -8.844 1 98.5 97 ILE B O 1
ATOM 2514 N N . LEU B 1 98 ? 2.537 -26.625 -7.488 1 98.62 98 LEU B N 1
ATOM 2515 C CA . LEU B 1 98 ? 2.629 -25.594 -8.508 1 98.62 98 LEU B CA 1
ATOM 2516 C C . LEU B 1 98 ? 4.07 -25.422 -8.984 1 98.62 98 LEU B C 1
ATOM 2518 O O . LEU B 1 98 ? 4.312 -25.172 -10.164 1 98.62 98 LEU B O 1
ATOM 2522 N N . LEU B 1 99 ? 4.984 -25.5 -8.039 1 98.62 99 LEU B N 1
ATOM 2523 C CA . LEU B 1 99 ? 6.391 -25.406 -8.422 1 98.62 99 LEU B CA 1
ATOM 2524 C C . LEU B 1 99 ? 6.766 -26.5 -9.406 1 98.62 99 LEU B C 1
ATOM 2526 O O . LEU B 1 99 ? 7.348 -26.234 -10.461 1 98.62 99 LEU B O 1
ATOM 2530 N N . VAL B 1 100 ? 6.422 -27.719 -9.078 1 98.44 100 VAL B N 1
ATOM 2531 C CA . VAL B 1 100 ? 6.727 -28.859 -9.945 1 98.44 100 VAL B CA 1
ATOM 2532 C C . VAL B 1 100 ? 6.059 -28.656 -11.305 1 98.44 100 VAL B C 1
ATOM 2534 O O . VAL B 1 100 ? 6.676 -28.875 -12.352 1 98.44 100 VAL B O 1
ATOM 2537 N N . LEU B 1 101 ? 4.816 -28.188 -11.312 1 97.56 101 LEU B N 1
ATOM 2538 C CA . LEU B 1 101 ? 4.082 -27.922 -12.539 1 97.56 101 LEU B CA 1
ATOM 2539 C C . LEU B 1 101 ? 4.789 -26.859 -13.383 1 97.56 101 LEU B C 1
ATOM 2541 O O . LEU B 1 101 ? 4.918 -27 -14.602 1 97.56 101 LEU B O 1
ATOM 2545 N N . SER B 1 102 ? 5.234 -25.781 -12.719 1 96.75 102 SER B N 1
ATOM 2546 C CA . SER B 1 102 ? 5.891 -24.688 -13.43 1 96.75 102 SER B CA 1
ATOM 2547 C C . SER B 1 102 ? 7.188 -25.156 -14.078 1 96.75 102 SER B C 1
ATOM 2549 O O . SER B 1 102 ? 7.59 -24.625 -15.117 1 96.75 102 SER B O 1
ATOM 2551 N N . GLU B 1 103 ? 7.797 -26.172 -13.516 1 96.31 103 GLU B N 1
ATOM 2552 C CA . GLU B 1 103 ? 9.062 -26.688 -14.023 1 96.31 103 GLU B CA 1
ATOM 2553 C C . GLU B 1 103 ? 8.844 -27.719 -15.133 1 96.31 103 GLU B C 1
ATOM 2555 O O . GLU B 1 103 ? 9.555 -27.703 -16.141 1 96.31 103 GLU B O 1
ATOM 2560 N N . ARG B 1 104 ? 7.828 -28.516 -15.008 1 95.56 104 ARG B N 1
ATOM 2561 C CA . ARG B 1 104 ? 7.633 -29.641 -15.914 1 95.56 104 ARG B CA 1
ATOM 2562 C C . ARG B 1 104 ? 6.684 -29.266 -17.047 1 95.56 104 ARG B C 1
ATOM 2564 O O . ARG B 1 104 ? 6.816 -29.75 -18.172 1 95.56 104 ARG B O 1
ATOM 2571 N N . TYR B 1 105 ? 5.715 -28.438 -16.734 1 95.31 105 TYR B N 1
ATOM 2572 C CA . TYR B 1 105 ? 4.691 -28.047 -17.688 1 95.31 105 TYR B CA 1
ATOM 2573 C C . TYR B 1 105 ? 4.488 -26.531 -17.688 1 95.31 105 TYR B C 1
ATOM 2575 O O . TYR B 1 105 ? 3.383 -26.047 -17.453 1 95.31 105 TYR B O 1
ATOM 2583 N N . PRO B 1 106 ? 5.52 -25.797 -18.047 1 94.75 106 PRO B N 1
ATOM 2584 C CA . PRO B 1 106 ? 5.438 -24.344 -17.984 1 94.75 106 PRO B CA 1
ATOM 2585 C C . PRO B 1 106 ? 4.301 -23.781 -18.844 1 94.75 106 PRO B C 1
ATOM 2587 O O . PRO B 1 106 ? 3.734 -22.734 -18.5 1 94.75 106 PRO B O 1
ATOM 2590 N N . GLU B 1 107 ? 3.875 -24.453 -19.844 1 94.31 107 GLU B N 1
ATOM 2591 C CA . GLU B 1 107 ? 2.844 -23.969 -20.75 1 94.31 107 GLU B CA 1
ATOM 2592 C C . GLU B 1 107 ? 1.451 -24.141 -20.141 1 94.31 107 GLU B C 1
ATOM 2594 O O . GLU B 1 107 ? 0.485 -23.531 -20.625 1 94.31 107 GLU B O 1
ATOM 2599 N N . LYS B 1 108 ? 1.351 -24.922 -19.062 1 95.88 108 LYS B N 1
ATOM 2600 C CA . LYS B 1 108 ? 0.046 -25.234 -18.484 1 95.88 108 LYS B CA 1
ATOM 2601 C C . LYS B 1 108 ? -0.159 -24.516 -17.156 1 95.88 108 LYS B C 1
ATOM 2603 O O . LYS B 1 108 ? -1.275 -24.469 -16.625 1 95.88 108 LYS B O 1
ATOM 2608 N N . ILE B 1 109 ? 0.893 -23.922 -16.641 1 96.88 109 ILE B N 1
ATOM 2609 C CA . ILE B 1 109 ? 0.871 -23.375 -15.289 1 96.88 109 ILE B CA 1
ATOM 2610 C C . ILE B 1 109 ? -0.199 -22.297 -15.195 1 96.88 109 ILE B C 1
ATOM 2612 O O . ILE B 1 109 ? -0.946 -22.234 -14.211 1 96.88 109 ILE B O 1
ATOM 2616 N N . ALA B 1 110 ? -0.293 -21.453 -16.203 1 97 110 ALA B N 1
ATOM 2617 C CA . ALA B 1 110 ? -1.24 -20.344 -16.172 1 97 110 ALA B CA 1
ATOM 2618 C C . ALA B 1 110 ? -2.678 -20.844 -16.094 1 97 110 ALA B C 1
ATOM 2620 O O . ALA B 1 110 ? -3.494 -20.297 -15.344 1 97 110 ALA B O 1
ATOM 2621 N N . GLU B 1 111 ? -2.957 -21.859 -16.812 1 97.38 111 GLU B N 1
ATOM 2622 C CA . GLU B 1 111 ? -4.301 -22.438 -16.828 1 97.38 111 GLU B CA 1
ATOM 2623 C C . GLU B 1 111 ? -4.66 -23.016 -15.469 1 97.38 111 GLU B C 1
ATOM 2625 O O . GLU B 1 111 ? -5.777 -22.828 -14.977 1 97.38 111 GLU B O 1
ATOM 2630 N N . VAL B 1 112 ? -3.752 -23.703 -14.875 1 98.19 112 VAL B N 1
ATOM 2631 C CA . VAL B 1 112 ? -3.986 -24.312 -13.578 1 98.19 112 VAL B CA 1
ATOM 2632 C C . VAL B 1 112 ? -4.172 -23.234 -12.516 1 98.19 112 VAL B C 1
ATOM 2634 O O . VAL B 1 112 ? -5.129 -23.281 -11.734 1 98.19 112 VAL B O 1
ATOM 2637 N N . VAL B 1 113 ? -3.289 -22.266 -12.508 1 98.44 113 VAL B N 1
ATOM 2638 C CA . VAL B 1 113 ? -3.344 -21.188 -11.523 1 98.44 113 VAL B CA 1
ATOM 2639 C C . VAL B 1 113 ? -4.668 -20.438 -11.648 1 98.44 113 VAL B C 1
ATOM 2641 O O . VAL B 1 113 ? -5.297 -20.109 -10.641 1 98.44 113 VAL B O 1
ATOM 2644 N N . GLU B 1 114 ? -5.086 -20.219 -12.844 1 98.19 114 GLU B N 1
ATOM 2645 C CA . GLU B 1 114 ? -6.363 -19.547 -13.07 1 98.19 114 GLU B CA 1
ATOM 2646 C C . GLU B 1 114 ? -7.516 -20.312 -12.438 1 98.19 114 GLU B C 1
ATOM 2648 O O . GLU B 1 114 ? -8.367 -19.734 -11.766 1 98.19 114 GLU B O 1
ATOM 2653 N N . ARG B 1 115 ? -7.523 -21.578 -12.68 1 98 115 ARG B N 1
ATOM 2654 C CA . ARG B 1 115 ? -8.586 -22.422 -12.141 1 98 115 ARG B CA 1
ATOM 2655 C C . ARG B 1 115 ? -8.57 -22.422 -10.617 1 98 115 ARG B C 1
ATOM 2657 O O . ARG B 1 115 ? -9.625 -22.344 -9.977 1 98 115 ARG B O 1
ATOM 2664 N N . LEU B 1 116 ? -7.445 -22.469 -10.07 1 98.38 116 LEU B N 1
ATOM 2665 C CA . LEU B 1 116 ? -7.312 -22.5 -8.617 1 98.38 116 LEU B CA 1
ATOM 2666 C C . LEU B 1 116 ? -7.746 -21.156 -8.016 1 98.38 116 LEU B C 1
ATOM 2668 O O . LEU B 1 116 ? -8.523 -21.141 -7.059 1 98.38 116 LEU B O 1
ATOM 2672 N N . TYR B 1 117 ? -7.258 -20.062 -8.586 1 98.62 117 TYR B N 1
ATOM 2673 C CA . TYR B 1 117 ? -7.633 -18.734 -8.078 1 98.62 117 TYR B CA 1
ATOM 2674 C C . TYR B 1 117 ? -9.133 -18.5 -8.227 1 98.62 117 TYR B C 1
ATOM 2676 O O . TYR B 1 117 ? -9.773 -17.984 -7.312 1 98.62 117 TYR B O 1
ATOM 2684 N N . ARG B 1 118 ? -9.68 -18.906 -9.375 1 98.12 118 ARG B N 1
ATOM 2685 C CA . ARG B 1 118 ? -11.117 -18.75 -9.594 1 98.12 118 ARG B CA 1
ATOM 2686 C C . ARG B 1 118 ? -11.914 -19.547 -8.562 1 98.12 118 ARG B C 1
ATOM 2688 O O . ARG B 1 118 ? -12.867 -19.016 -7.98 1 98.12 118 ARG B O 1
ATOM 2695 N N . GLY B 1 119 ? -11.547 -20.719 -8.383 1 98.06 119 GLY B N 1
ATOM 2696 C CA . GLY B 1 119 ? -12.227 -21.531 -7.383 1 98.06 119 GLY B CA 1
ATOM 2697 C C . GLY B 1 119 ? -12.078 -20.984 -5.977 1 98.06 119 GLY B C 1
ATOM 2698 O O . GLY B 1 119 ? -13.062 -20.891 -5.234 1 98.06 119 GLY B O 1
ATOM 2699 N N . LEU B 1 120 ? -10.867 -20.641 -5.582 1 98.38 120 LEU B N 1
ATOM 2700 C CA . LEU B 1 120 ? -10.562 -20.234 -4.219 1 98.38 120 LEU B CA 1
ATOM 2701 C C . LEU B 1 120 ? -11.141 -18.859 -3.926 1 98.38 120 LEU B C 1
ATOM 2703 O O . LEU B 1 120 ? -12.078 -18.734 -3.127 1 98.38 120 LEU B O 1
ATOM 2707 N N . TRP B 1 121 ? -10.742 -17.859 -4.645 1 98.56 121 TRP B N 1
ATOM 2708 C CA . TRP B 1 121 ? -11.125 -16.5 -4.336 1 98.56 121 TRP B CA 1
ATOM 2709 C C . TRP B 1 121 ? -12.359 -16.078 -5.129 1 98.56 121 TRP B C 1
ATOM 2711 O O . TRP B 1 121 ? -13.141 -15.242 -4.672 1 98.56 121 TRP B O 1
ATOM 2721 N N . GLY B 1 122 ? -12.508 -16.609 -6.32 1 98.38 122 GLY B N 1
ATOM 2722 C CA . GLY B 1 122 ? -13.711 -16.344 -7.086 1 98.38 122 GLY B CA 1
ATOM 2723 C C . GLY B 1 122 ? -14.961 -16.922 -6.465 1 98.38 122 GLY B C 1
ATOM 2724 O O . GLY B 1 122 ? -15.867 -16.188 -6.066 1 98.38 122 GLY B O 1
ATOM 2725 N N . ASP B 1 123 ? -14.906 -18.234 -6.195 1 97.56 123 ASP B N 1
ATOM 2726 C CA . ASP B 1 123 ? -16.078 -18.969 -5.73 1 97.56 123 ASP B CA 1
ATOM 2727 C C . ASP B 1 123 ? -16.078 -19.109 -4.211 1 97.56 123 ASP B C 1
ATOM 2729 O O . ASP B 1 123 ? -17.094 -19.469 -3.613 1 97.56 123 ASP B O 1
ATOM 2733 N N . GLY B 1 124 ? -14.984 -18.859 -3.584 1 97.25 124 GLY B N 1
ATOM 2734 C CA . GLY B 1 124 ? -14.883 -18.969 -2.137 1 97.25 124 GLY B CA 1
ATOM 2735 C C . GLY B 1 124 ? -14.727 -20.391 -1.654 1 97.25 124 GLY B C 1
ATOM 2736 O O . GLY B 1 124 ? -15.031 -20.703 -0.5 1 97.25 124 GLY B O 1
ATOM 2737 N N . ASP B 1 125 ? -14.227 -21.266 -2.533 1 96.5 125 ASP B N 1
ATOM 2738 C CA . ASP B 1 125 ? -14.086 -22.688 -2.207 1 96.5 125 ASP B CA 1
ATOM 2739 C C . ASP B 1 125 ? -12.656 -23 -1.753 1 96.5 125 ASP B C 1
ATOM 2741 O O . ASP B 1 125 ? -11.812 -23.375 -2.564 1 96.5 125 ASP B O 1
ATOM 2745 N N . SER B 1 126 ? -12.508 -22.984 -0.472 1 95.56 126 SER B N 1
ATOM 2746 C CA . SER B 1 126 ? -11.172 -23.25 0.068 1 95.56 126 SER B CA 1
ATOM 2747 C C . SER B 1 126 ? -10.773 -24.703 -0.119 1 95.56 126 SER B C 1
ATOM 2749 O O . SER B 1 126 ? -9.594 -25.047 -0.025 1 95.56 126 SER B O 1
ATOM 2751 N N . GLY B 1 127 ? -11.695 -25.578 -0.438 1 96.44 127 GLY B N 1
ATOM 2752 C CA . GLY B 1 127 ? -11.406 -26.984 -0.67 1 96.44 127 GLY B CA 1
ATOM 2753 C C . GLY B 1 127 ? -10.523 -27.219 -1.884 1 96.44 127 GLY B C 1
ATOM 2754 O O . GLY B 1 127 ? -9.789 -28.203 -1.941 1 96.44 127 GLY B O 1
ATOM 2755 N N . ILE B 1 128 ? -10.516 -26.328 -2.811 1 97.19 128 ILE B N 1
ATOM 2756 C CA . ILE B 1 128 ? -9.812 -26.516 -4.074 1 97.19 128 ILE B CA 1
ATOM 2757 C C . ILE B 1 128 ? -8.305 -26.438 -3.848 1 97.19 128 ILE B C 1
ATOM 2759 O O . ILE B 1 128 ? -7.52 -26.953 -4.645 1 97.19 128 ILE B O 1
ATOM 2763 N N . VAL B 1 129 ? -7.895 -25.766 -2.711 1 96.12 129 VAL B N 1
ATOM 2764 C CA . VAL B 1 129 ? -6.457 -25.625 -2.486 1 96.12 129 VAL B CA 1
ATOM 2765 C C . VAL B 1 129 ? -6.008 -26.578 -1.376 1 96.12 129 VAL B C 1
ATOM 2767 O O . VAL B 1 129 ? -4.984 -26.344 -0.731 1 96.12 129 VAL B O 1
ATOM 2770 N N . THR B 1 130 ? -6.859 -27.547 -1.03 1 96.25 130 THR B N 1
ATOM 2771 C CA . THR B 1 130 ? -6.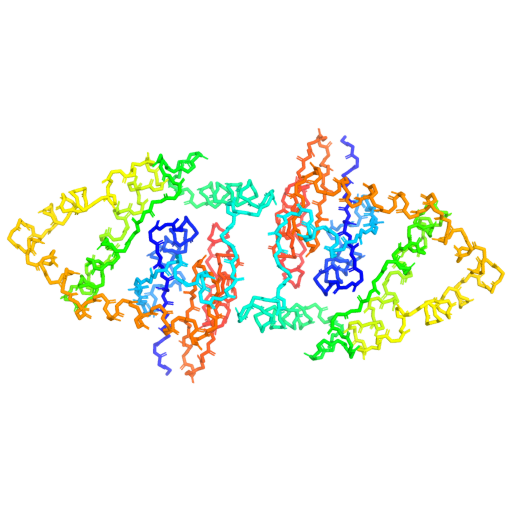367 -28.734 -0.333 1 96.25 130 THR B CA 1
ATOM 2772 C C . THR B 1 130 ? -5.664 -29.672 -1.302 1 96.25 130 THR B C 1
ATOM 2774 O O . THR B 1 130 ? -5.809 -29.547 -2.52 1 96.25 130 THR B O 1
ATOM 2777 N N . THR B 1 131 ? -4.859 -30.531 -0.725 1 95.81 131 THR B N 1
ATOM 2778 C CA . THR B 1 131 ? -4.188 -31.484 -1.603 1 95.81 131 THR B CA 1
ATOM 2779 C C . THR B 1 131 ? -5.203 -32.25 -2.436 1 95.81 131 THR B C 1
ATOM 2781 O O . THR B 1 131 ? -5.043 -32.406 -3.648 1 95.81 131 THR B O 1
ATOM 2784 N N . ASP B 1 132 ? -6.297 -32.688 -1.8 1 96.12 132 ASP B N 1
ATOM 2785 C CA . ASP B 1 132 ? -7.32 -33.469 -2.496 1 96.12 132 ASP B CA 1
ATOM 2786 C C . ASP B 1 132 ? -8 -32.625 -3.578 1 96.12 132 ASP B C 1
ATOM 2788 O O . ASP B 1 132 ? -8.18 -33.094 -4.707 1 96.12 132 ASP B O 1
ATOM 2792 N N . GLY B 1 133 ? -8.43 -31.438 -3.246 1 97.12 133 GLY B N 1
ATOM 2793 C CA . GLY B 1 133 ? -9.039 -30.547 -4.219 1 97.12 133 GLY B CA 1
ATOM 2794 C C . GLY B 1 133 ? -8.125 -30.219 -5.387 1 97.12 133 GLY B C 1
ATOM 2795 O O . GLY B 1 133 ? -8.562 -30.234 -6.539 1 97.12 133 GLY B O 1
ATOM 2796 N N . PHE B 1 134 ? -6.852 -29.969 -5.043 1 97.81 134 PHE B N 1
ATOM 2797 C CA . PHE B 1 134 ? -5.859 -29.656 -6.062 1 97.81 134 PHE B CA 1
ATOM 2798 C C . PHE B 1 134 ? -5.652 -30.828 -7 1 97.81 134 PHE B C 1
ATOM 2800 O O . PHE B 1 134 ? -5.566 -30.656 -8.219 1 97.81 134 PHE B O 1
ATOM 2807 N N . MET B 1 135 ? -5.645 -32 -6.438 1 96.75 135 MET B N 1
ATOM 2808 C CA . MET B 1 135 ? -5.441 -33.219 -7.242 1 96.75 135 MET B CA 1
ATOM 2809 C C . MET B 1 135 ? -6.629 -33.438 -8.172 1 96.75 135 MET B C 1
ATOM 2811 O O . MET B 1 135 ? -6.465 -33.969 -9.273 1 96.75 135 MET B O 1
ATOM 2815 N N . GLY B 1 136 ? -7.809 -33.062 -7.711 1 97.25 136 GLY B N 1
ATOM 2816 C CA . GLY B 1 136 ? -8.961 -33.094 -8.602 1 97.25 136 GLY B CA 1
ATOM 2817 C C . GLY B 1 136 ? -8.781 -32.25 -9.836 1 97.25 136 GLY B C 1
ATOM 2818 O O . GLY B 1 136 ? -9.078 -32.656 -10.953 1 97.25 136 GLY B O 1
ATOM 2819 N N . VAL B 1 137 ? -8.219 -31.062 -9.617 1 97.44 137 VAL B N 1
ATOM 2820 C CA . VAL B 1 137 ? -7.965 -30.141 -10.719 1 97.44 137 VAL B CA 1
ATOM 2821 C C . VAL B 1 137 ? -6.918 -30.719 -11.656 1 97.44 137 VAL B C 1
ATOM 2823 O O . VAL B 1 137 ? -7.098 -30.719 -12.883 1 97.44 137 VAL B O 1
ATOM 2826 N N . LEU B 1 138 ? -5.824 -31.297 -11.102 1 97.44 138 LEU B N 1
ATOM 2827 C CA . LEU B 1 138 ? -4.75 -31.875 -11.906 1 97.44 138 LEU B CA 1
ATOM 2828 C C . LEU B 1 138 ? -5.238 -33.094 -12.672 1 97.44 138 LEU B C 1
ATOM 2830 O O . LEU B 1 138 ? -4.871 -33.281 -13.828 1 97.44 138 LEU B O 1
ATOM 2834 N N . GLY B 1 139 ? -6.047 -33.906 -11.945 1 97.38 139 GLY B N 1
ATOM 2835 C CA . GLY B 1 139 ? -6.602 -35.094 -12.609 1 97.38 139 GLY B CA 1
ATOM 2836 C C . GLY B 1 139 ? -7.43 -34.75 -13.836 1 97.38 139 GLY B C 1
ATOM 2837 O O . GLY B 1 139 ? -7.324 -35.406 -14.867 1 97.38 139 GLY B O 1
ATOM 2838 N N . ASP B 1 140 ? -8.203 -33.688 -13.703 1 96.38 140 ASP B N 1
ATOM 2839 C CA . ASP B 1 140 ? -9.031 -33.219 -14.805 1 96.38 140 ASP B CA 1
ATOM 2840 C C . ASP B 1 140 ? -8.18 -32.781 -15.984 1 96.38 140 ASP B C 1
ATOM 2842 O O . ASP B 1 140 ? -8.531 -33 -17.141 1 96.38 140 ASP B O 1
ATOM 2846 N N . MET B 1 141 ? -7.008 -32.219 -15.664 1 95.06 141 MET B N 1
ATOM 2847 C CA . MET B 1 141 ? -6.246 -31.547 -16.703 1 95.06 141 MET B CA 1
ATOM 2848 C C . MET B 1 141 ? -5.164 -32.469 -17.281 1 95.06 141 MET B C 1
ATOM 2850 O O . MET B 1 141 ? -4.848 -32.375 -18.469 1 95.06 141 MET B O 1
ATOM 2854 N N . PHE B 1 142 ? -4.637 -33.375 -16.438 1 95.81 142 PHE B N 1
ATOM 2855 C CA . PHE B 1 142 ? -3.457 -34.125 -16.875 1 95.81 142 PHE B CA 1
ATOM 2856 C C . PHE B 1 142 ? -3.705 -35.625 -16.797 1 95.81 142 PHE B C 1
ATOM 2858 O O . PHE B 1 142 ? -2.896 -36.438 -17.281 1 95.81 142 PHE B O 1
ATOM 2865 N N . GLY B 1 143 ? -4.828 -36.031 -16.234 1 96.75 143 GLY B N 1
ATOM 2866 C CA . GLY B 1 143 ? -5.062 -37.406 -15.922 1 96.75 143 GLY B CA 1
ATOM 2867 C C . GLY B 1 143 ? -4.488 -37.844 -14.586 1 96.75 143 GLY B C 1
ATOM 2868 O O . GLY B 1 143 ? -3.568 -37.219 -14.07 1 96.75 143 GLY B O 1
ATOM 2869 N N . GLU B 1 144 ? -4.98 -38.906 -14.008 1 96.25 144 GLU B N 1
ATOM 2870 C CA . GLU B 1 144 ? -4.66 -39.344 -12.648 1 96.25 144 GLU B CA 1
ATOM 2871 C C . GLU B 1 144 ? -3.203 -39.781 -12.531 1 96.25 144 GLU B C 1
ATOM 2873 O O . GLU B 1 144 ? -2.566 -39.562 -11.5 1 96.25 144 GLU B O 1
ATOM 2878 N N . VAL B 1 145 ? -2.686 -40.375 -13.578 1 97 145 VAL B N 1
ATOM 2879 C CA . VAL B 1 145 ? -1.326 -40.906 -13.523 1 97 145 VAL B CA 1
ATOM 2880 C C . VAL B 1 145 ? -0.326 -39.75 -13.453 1 97 145 VAL B C 1
ATOM 2882 O O . VAL B 1 145 ? 0.495 -39.688 -12.539 1 97 145 VAL B O 1
ATOM 2885 N N . VAL B 1 146 ? -0.471 -38.844 -14.352 1 96.62 146 VAL B N 1
ATOM 2886 C CA . VAL B 1 146 ? 0.421 -37.688 -14.391 1 96.62 146 VAL B CA 1
ATOM 2887 C C . VAL B 1 146 ? 0.253 -36.875 -13.117 1 96.62 146 VAL B C 1
ATOM 2889 O O . VAL B 1 146 ? 1.238 -36.406 -12.523 1 96.62 146 VAL B O 1
ATOM 2892 N N . ALA B 1 147 ? -0.974 -36.688 -12.68 1 97.31 147 ALA B N 1
ATOM 2893 C CA . ALA B 1 147 ? -1.256 -35.969 -11.453 1 97.31 147 A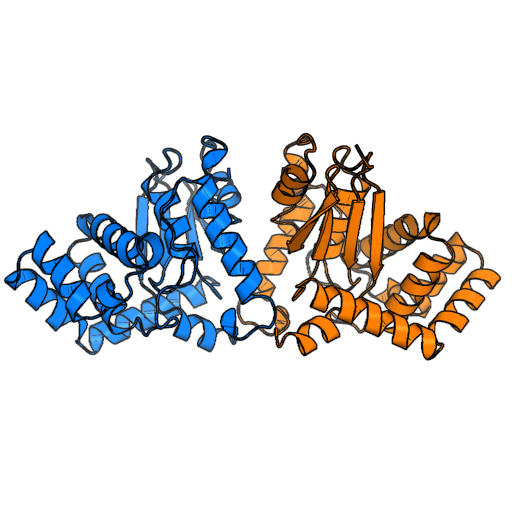LA B CA 1
ATOM 2894 C C . ALA B 1 147 ? -0.557 -36.594 -10.258 1 97.31 147 ALA B C 1
ATOM 2896 O O . ALA B 1 147 ? 0.016 -35.906 -9.422 1 97.31 147 ALA B O 1
ATOM 2897 N N . GLY B 1 148 ? -0.679 -37.875 -10.188 1 97.38 148 GLY B N 1
ATOM 2898 C CA . GLY B 1 148 ? -0.026 -38.594 -9.117 1 97.38 148 GLY B CA 1
ATOM 2899 C C . GLY B 1 148 ? 1.48 -38.406 -9.109 1 97.38 148 GLY B C 1
ATOM 2900 O O . GLY B 1 148 ? 2.092 -38.312 -8.039 1 97.38 148 GLY B O 1
ATOM 2901 N N . GLU B 1 149 ? 2.094 -38.438 -10.258 1 97.38 149 GLU B N 1
ATOM 2902 C CA . GLU B 1 149 ? 3.533 -38.219 -10.375 1 97.38 149 GLU B CA 1
ATOM 2903 C C . GLU B 1 149 ? 3.936 -36.844 -9.891 1 97.38 149 GLU B C 1
ATOM 2905 O O . GLU B 1 149 ? 4.945 -36.688 -9.195 1 97.38 149 GLU B O 1
ATOM 2910 N N . ILE B 1 150 ? 3.182 -35.875 -10.273 1 97.56 150 ILE B N 1
ATOM 2911 C CA . ILE B 1 150 ? 3.449 -34.5 -9.875 1 97.56 150 ILE B CA 1
ATOM 2912 C C . ILE B 1 150 ? 3.377 -34.375 -8.352 1 97.56 150 ILE B C 1
ATOM 2914 O O . ILE B 1 150 ? 4.25 -33.781 -7.727 1 97.56 150 ILE B O 1
ATOM 2918 N N . LEU B 1 151 ? 2.334 -34.969 -7.773 1 97.81 151 LEU B N 1
ATOM 2919 C CA . LEU B 1 151 ? 2.168 -34.969 -6.324 1 97.81 151 LEU B CA 1
ATOM 2920 C C . LEU B 1 151 ? 3.359 -35.594 -5.629 1 97.81 151 LEU B C 1
ATOM 2922 O O . LEU B 1 151 ? 3.875 -35.062 -4.645 1 97.81 151 LEU B O 1
ATOM 2926 N N . GLU B 1 152 ? 3.736 -36.719 -6.133 1 97.75 152 GLU B N 1
ATOM 2927 C CA . GLU B 1 152 ? 4.859 -37.438 -5.535 1 97.75 152 GLU B CA 1
ATOM 2928 C C . GLU B 1 152 ? 6.125 -36.594 -5.535 1 97.75 152 GLU B C 1
ATOM 2930 O O . GLU B 1 152 ? 6.809 -36.469 -4.516 1 97.75 152 GLU B O 1
ATOM 2935 N N . VAL B 1 153 ? 6.449 -36 -6.637 1 98.12 153 VAL B N 1
ATOM 2936 C CA . VAL B 1 153 ? 7.641 -35.156 -6.77 1 98.12 153 VAL B CA 1
ATOM 2937 C C . VAL B 1 153 ? 7.523 -33.938 -5.855 1 98.12 153 VAL B C 1
ATOM 2939 O O . VAL B 1 153 ? 8.516 -33.5 -5.273 1 98.12 153 VAL B O 1
ATOM 2942 N N . SER B 1 154 ? 6.32 -33.406 -5.711 1 98.06 154 SER B N 1
ATOM 2943 C CA . SER B 1 154 ? 6.098 -32.188 -4.914 1 98.06 154 SER B CA 1
ATOM 2944 C C . SER B 1 154 ? 6.379 -32.438 -3.438 1 98.06 154 SER B C 1
ATOM 2946 O O . SER B 1 154 ? 6.645 -31.516 -2.682 1 98.06 154 SER B O 1
ATOM 2948 N N . GLN B 1 155 ? 6.344 -33.656 -3.014 1 97.31 155 GLN B N 1
ATOM 2949 C CA . GLN B 1 155 ? 6.5 -34.031 -1.607 1 97.31 155 GLN B CA 1
ATOM 2950 C C . GLN B 1 155 ? 7.961 -34.312 -1.271 1 97.31 155 GLN B C 1
ATOM 2952 O O . GLN B 1 155 ? 8.312 -34.469 -0.101 1 97.31 155 GLN B O 1
ATOM 2957 N N . ASP B 1 156 ? 8.773 -34.25 -2.32 1 97.06 156 ASP B N 1
ATOM 2958 C CA . ASP B 1 156 ? 10.203 -34.469 -2.119 1 97.06 156 ASP B CA 1
ATOM 2959 C C . ASP B 1 156 ? 10.82 -33.281 -1.35 1 97.06 156 ASP B C 1
ATOM 2961 O O . ASP B 1 156 ? 10.461 -32.125 -1.575 1 97.06 156 ASP B O 1
ATOM 2965 N N . SER B 1 157 ? 11.797 -33.625 -0.5 1 97.31 157 SER B N 1
ATOM 2966 C CA . SER B 1 157 ? 12.492 -32.594 0.276 1 97.31 157 SER B CA 1
ATOM 2967 C C . SER B 1 157 ? 13.195 -31.594 -0.634 1 97.31 157 SER B C 1
ATOM 2969 O O . SER B 1 157 ? 13.289 -30.422 -0.306 1 97.31 157 SER B O 1
ATOM 2971 N N . GLU B 1 158 ? 13.633 -32.031 -1.701 1 97.75 158 GLU B N 1
ATOM 2972 C CA . GLU B 1 158 ? 14.305 -31.156 -2.652 1 97.75 158 GLU B CA 1
ATOM 2973 C C . GLU B 1 158 ? 13.344 -30.125 -3.223 1 97.75 158 GLU B C 1
ATOM 2975 O O . GLU B 1 158 ? 13.727 -28.969 -3.449 1 97.75 158 GLU B O 1
ATOM 2980 N N . THR B 1 159 ? 12.125 -30.578 -3.531 1 98.25 159 THR B N 1
ATOM 2981 C CA . THR B 1 159 ? 11.117 -29.656 -4.027 1 98.25 159 THR B CA 1
ATOM 2982 C C . THR B 1 159 ? 10.812 -28.578 -2.984 1 98.25 159 THR B C 1
ATOM 2984 O O . THR B 1 159 ? 10.734 -27.391 -3.309 1 98.25 159 THR B O 1
ATOM 2987 N N . LYS B 1 160 ? 10.688 -28.984 -1.767 1 97.31 160 LYS B N 1
ATOM 2988 C CA . LYS B 1 160 ? 10.43 -28.047 -0.681 1 97.31 160 LYS B CA 1
ATOM 2989 C C . LYS B 1 160 ? 11.57 -27.047 -0.534 1 97.31 160 LYS B C 1
ATOM 2991 O O . LYS B 1 160 ? 11.336 -25.859 -0.27 1 97.31 160 LYS B O 1
ATOM 2996 N N . LEU B 1 161 ? 12.75 -27.531 -0.684 1 98.06 161 LEU B N 1
ATOM 2997 C CA . LEU B 1 161 ? 13.922 -26.656 -0.622 1 98.06 161 LEU B CA 1
ATOM 2998 C C . LEU B 1 161 ? 13.906 -25.641 -1.76 1 98.06 161 LEU B C 1
ATOM 3000 O O . LEU B 1 161 ? 14.211 -24.469 -1.553 1 98.06 161 LEU B O 1
ATOM 3004 N N . ARG B 1 162 ? 13.539 -26.094 -2.938 1 98.25 162 ARG B N 1
ATOM 3005 C CA . ARG B 1 162 ? 13.484 -25.188 -4.082 1 98.25 162 ARG B CA 1
ATOM 3006 C C . ARG B 1 162 ? 12.398 -24.141 -3.891 1 98.25 162 ARG B C 1
ATOM 3008 O O . ARG B 1 162 ? 12.562 -22.984 -4.312 1 98.25 162 ARG B O 1
ATOM 3015 N N . LEU B 1 163 ? 11.32 -24.531 -3.303 1 98.62 163 LEU B N 1
ATOM 3016 C CA . LEU B 1 163 ? 10.266 -23.578 -3.012 1 98.62 163 LEU B CA 1
ATOM 3017 C C . LEU B 1 163 ? 10.75 -22.531 -2.012 1 98.62 163 LEU B C 1
ATOM 3019 O O . LEU B 1 163 ? 10.477 -21.328 -2.178 1 98.62 163 LEU B O 1
ATOM 3023 N N . THR B 1 164 ? 11.469 -22.953 -1.003 1 98.44 164 THR B N 1
ATOM 3024 C CA . THR B 1 164 ? 12.07 -22.047 -0.034 1 98.44 164 THR B CA 1
ATOM 3025 C C . THR B 1 164 ? 13.07 -21.125 -0.715 1 98.44 164 THR B C 1
ATOM 3027 O O . THR B 1 164 ? 13.133 -19.938 -0.408 1 98.44 164 THR B O 1
ATOM 3030 N N . GLU B 1 165 ? 13.781 -21.688 -1.643 1 98.31 165 GLU B N 1
ATOM 3031 C CA . GLU B 1 165 ? 14.758 -20.906 -2.396 1 98.31 165 GLU B CA 1
ATOM 3032 C C . GLU B 1 165 ? 14.062 -19.859 -3.266 1 98.31 165 GLU B C 1
ATOM 3034 O O . GLU B 1 165 ? 14.547 -18.734 -3.396 1 98.31 165 GLU B O 1
ATOM 3039 N N . ASN B 1 166 ? 12.945 -20.266 -3.893 1 98.5 166 ASN B N 1
ATOM 3040 C CA . ASN B 1 166 ? 12.148 -19.297 -4.633 1 98.5 166 ASN B CA 1
ATOM 3041 C C . ASN B 1 166 ? 11.711 -18.141 -3.744 1 98.5 166 ASN B C 1
ATOM 3043 O O . ASN B 1 166 ? 11.742 -16.969 -4.164 1 98.5 166 ASN B O 1
ATOM 3047 N N . THR B 1 167 ? 11.312 -18.469 -2.557 1 98.81 167 THR B N 1
ATOM 3048 C CA . THR B 1 167 ? 10.867 -17.469 -1.604 1 98.81 167 THR B CA 1
ATOM 3049 C C . THR B 1 167 ? 12.016 -16.531 -1.211 1 98.81 167 THR B C 1
ATOM 3051 O O . THR B 1 167 ? 11.859 -15.312 -1.209 1 98.81 167 THR B O 1
ATOM 3054 N N . GLN B 1 168 ? 13.172 -17.141 -1.001 1 98.75 168 GLN B N 1
ATOM 3055 C CA . GLN B 1 168 ? 14.352 -16.344 -0.657 1 98.75 168 GLN B CA 1
ATOM 3056 C C . GLN B 1 168 ? 14.773 -15.453 -1.818 1 98.75 168 GLN B C 1
ATOM 3058 O O . GLN B 1 168 ? 15.18 -14.312 -1.609 1 98.75 168 GLN B O 1
ATOM 3063 N N . LYS B 1 169 ? 14.656 -16 -2.973 1 98.62 169 LYS B N 1
ATOM 3064 C CA . LYS B 1 169 ? 14.977 -15.203 -4.152 1 98.62 169 LYS B CA 1
ATOM 3065 C C . LYS B 1 169 ? 14.086 -13.969 -4.238 1 98.62 169 LYS B C 1
ATOM 3067 O O . LYS B 1 169 ? 14.57 -12.867 -4.527 1 98.62 169 LYS B O 1
ATOM 3072 N N . ALA B 1 170 ? 12.797 -14.141 -4.012 1 98.81 170 ALA B N 1
ATOM 3073 C CA . ALA B 1 170 ? 11.891 -12.992 -3.992 1 98.81 170 ALA B CA 1
ATOM 3074 C C . ALA B 1 170 ? 12.336 -11.961 -2.965 1 98.81 170 ALA B C 1
ATOM 3076 O O . ALA B 1 170 ? 12.406 -10.766 -3.266 1 98.81 170 ALA B O 1
ATOM 3077 N N . VAL B 1 171 ? 12.695 -12.398 -1.79 1 98.88 171 VAL B N 1
ATOM 3078 C CA . VAL B 1 171 ? 13.141 -11.508 -0.726 1 98.88 171 VAL B CA 1
ATOM 3079 C C . VAL B 1 171 ? 14.422 -10.797 -1.154 1 98.88 171 VAL B C 1
ATOM 3081 O O . VAL B 1 171 ? 14.578 -9.594 -0.931 1 98.88 171 VAL B O 1
ATOM 3084 N N . ASP B 1 172 ? 15.297 -11.555 -1.83 1 98.69 172 ASP B N 1
ATOM 3085 C CA . ASP B 1 172 ? 16.594 -11.008 -2.24 1 98.69 172 ASP B CA 1
ATOM 3086 C C . ASP B 1 172 ? 16.406 -9.906 -3.285 1 98.69 172 ASP B C 1
ATOM 3088 O O . ASP B 1 172 ? 17.234 -8.992 -3.375 1 98.69 172 ASP B O 1
ATOM 3092 N N . THR B 1 173 ? 15.328 -9.992 -4.039 1 98.5 173 THR B N 1
ATOM 3093 C CA . THR B 1 173 ? 15.07 -8.961 -5.039 1 98.5 173 THR B CA 1
ATOM 3094 C C . THR B 1 173 ? 14.359 -7.77 -4.41 1 98.5 173 THR B C 1
ATOM 3096 O O . THR B 1 173 ? 14.164 -6.738 -5.059 1 98.5 173 THR B O 1
ATOM 3099 N N . GLY B 1 174 ? 13.883 -7.941 -3.096 1 98.69 174 GLY B N 1
ATOM 3100 C CA . GLY B 1 174 ? 13.328 -6.801 -2.381 1 98.69 174 GLY B CA 1
ATOM 3101 C C . GLY B 1 174 ? 11.93 -7.051 -1.858 1 98.69 174 GLY B C 1
ATOM 3102 O O . GLY B 1 174 ? 11.336 -6.176 -1.226 1 98.69 174 GLY B O 1
ATOM 3103 N N . ALA B 1 175 ? 11.344 -8.219 -2.016 1 98.88 175 ALA B N 1
ATOM 3104 C CA . ALA B 1 175 ? 9.945 -8.5 -1.7 1 98.88 175 ALA B CA 1
ATOM 3105 C C . ALA B 1 175 ? 9.719 -8.5 -0.192 1 98.88 175 ALA B C 1
ATOM 3107 O O . ALA B 1 175 ? 10.555 -8.977 0.571 1 98.88 175 ALA B O 1
ATOM 3108 N N . PHE B 1 176 ? 8.641 -8 0.209 1 98.81 176 PHE B N 1
ATOM 3109 C CA . PHE B 1 176 ? 8.172 -8.039 1.591 1 98.81 176 PHE B CA 1
ATOM 3110 C C . PHE B 1 176 ? 6.688 -8.352 1.656 1 98.81 176 PHE B C 1
ATOM 3112 O O . PHE B 1 176 ? 6.098 -8.391 2.74 1 98.81 176 PHE B O 1
ATOM 3119 N N . GLY B 1 177 ? 6.078 -8.531 0.53 1 98.38 177 GLY B N 1
ATOM 3120 C CA . GLY B 1 177 ? 4.672 -8.852 0.323 1 98.38 177 GLY B CA 1
ATOM 3121 C C . GLY B 1 177 ? 4.367 -9.297 -1.095 1 98.38 177 GLY B C 1
ATOM 3122 O O . GLY B 1 177 ? 5.254 -9.328 -1.949 1 98.38 177 GLY B O 1
ATOM 3123 N N . LEU B 1 178 ? 3.117 -9.641 -1.314 1 98.69 178 LEU B N 1
ATOM 3124 C CA . LEU B 1 178 ? 2.693 -10.125 -2.623 1 98.69 178 LEU B CA 1
ATOM 3125 C C . LEU B 1 178 ? 1.491 -9.336 -3.133 1 98.69 178 LEU B C 1
ATOM 3127 O O . LEU B 1 178 ? 0.714 -8.805 -2.338 1 98.69 178 LEU B O 1
ATOM 3131 N N . PRO B 1 179 ? 1.319 -9.273 -4.43 1 98.69 179 PRO B N 1
ATOM 3132 C CA . PRO B 1 179 ? 2.184 -9.773 -5.5 1 98.69 179 PRO B CA 1
ATOM 3133 C C . PRO B 1 179 ? 3.488 -8.984 -5.621 1 98.69 179 PRO B C 1
ATOM 3135 O O . PRO B 1 179 ? 3.512 -7.777 -5.375 1 98.69 179 PRO B O 1
ATOM 3138 N N . TRP B 1 180 ? 4.531 -9.656 -5.844 1 98.88 180 TRP B N 1
ATOM 3139 C CA . TRP B 1 180 ? 5.824 -9.078 -6.184 1 98.88 180 TRP B CA 1
ATOM 3140 C C . TRP B 1 180 ? 6.168 -9.336 -7.645 1 98.88 180 TRP B C 1
ATOM 3142 O O . TRP B 1 180 ? 6.07 -10.469 -8.125 1 98.88 180 TRP B O 1
ATOM 3152 N N . ILE B 1 181 ? 6.473 -8.305 -8.391 1 98.88 181 ILE B N 1
ATOM 3153 C CA . ILE B 1 181 ? 6.656 -8.375 -9.836 1 98.88 181 ILE B CA 1
ATOM 3154 C C . ILE B 1 181 ? 8.062 -7.91 -10.195 1 98.88 181 ILE B C 1
ATOM 3156 O O . ILE B 1 181 ? 8.438 -6.766 -9.93 1 98.88 181 ILE B O 1
ATOM 3160 N N . GLU B 1 182 ? 8.852 -8.758 -10.711 1 98.75 182 GLU B N 1
ATOM 3161 C CA . GLU B 1 182 ? 10.172 -8.43 -11.234 1 98.75 182 GLU B CA 1
ATOM 3162 C C . GLU B 1 182 ? 10.141 -8.258 -12.75 1 98.75 182 GLU B C 1
ATOM 3164 O O . GLU B 1 182 ? 9.711 -9.156 -13.477 1 98.75 182 GLU B O 1
ATOM 3169 N N . CYS B 1 183 ? 10.617 -7.137 -13.242 1 98.62 183 CYS B N 1
ATOM 3170 C CA . CYS B 1 183 ? 10.57 -6.82 -14.664 1 98.62 183 CYS B CA 1
ATOM 3171 C C . CYS B 1 183 ? 11.969 -6.598 -15.219 1 98.62 183 CYS B C 1
ATOM 3173 O O . CYS B 1 183 ? 12.844 -6.09 -14.523 1 98.62 183 CYS B O 1
ATOM 3175 N N . VAL B 1 184 ? 12.156 -7.035 -16.438 1 98.31 184 VAL B N 1
ATOM 3176 C CA . VAL B 1 184 ? 13.289 -6.684 -17.281 1 98.31 184 VAL B CA 1
ATOM 3177 C C . VAL B 1 184 ? 12.789 -6.043 -18.578 1 98.31 184 VAL B C 1
ATOM 3179 O O . VAL B 1 184 ? 12.055 -6.668 -19.344 1 98.31 184 VAL B O 1
ATOM 3182 N N . ASN B 1 185 ? 13.109 -4.812 -18.719 1 97.5 185 ASN B N 1
ATOM 3183 C CA . ASN B 1 185 ? 12.609 -4.141 -19.922 1 97.5 185 ASN B CA 1
ATOM 3184 C C . ASN B 1 185 ? 13.461 -4.473 -21.141 1 97.5 185 ASN B C 1
ATOM 3186 O O . ASN B 1 185 ? 14.398 -5.266 -21.062 1 97.5 185 ASN B O 1
ATOM 3190 N N . ALA B 1 186 ? 13.109 -3.873 -22.297 1 95.88 186 ALA B N 1
ATOM 3191 C CA . ALA B 1 186 ? 13.742 -4.199 -23.562 1 95.88 186 ALA B CA 1
ATOM 3192 C C . ALA B 1 186 ? 15.211 -3.787 -23.578 1 95.88 186 ALA B C 1
ATOM 3194 O O . ALA B 1 186 ? 16 -4.309 -24.359 1 95.88 186 ALA B O 1
ATOM 3195 N N . GLN B 1 187 ? 15.617 -2.848 -22.703 1 96.75 187 GLN B N 1
ATOM 3196 C CA . GLN B 1 187 ? 16.984 -2.369 -22.625 1 96.75 187 GLN B CA 1
ATOM 3197 C C . GLN B 1 187 ? 17.812 -3.223 -21.656 1 96.75 187 GLN B C 1
ATOM 3199 O O . GLN B 1 187 ? 19.016 -3.018 -21.516 1 96.75 187 GLN B O 1
ATOM 3204 N N . GLY B 1 188 ? 17.172 -4.113 -20.953 1 96.94 188 GLY B N 1
ATOM 3205 C CA . GLY B 1 188 ? 17.859 -5.008 -20.047 1 96.94 188 GLY B CA 1
ATOM 3206 C C . GLY B 1 188 ? 17.906 -4.504 -18.625 1 96.94 188 GLY B C 1
ATOM 3207 O O . GLY B 1 188 ? 18.547 -5.105 -17.766 1 96.94 188 GLY B O 1
ATOM 3208 N N . GLU B 1 189 ? 17.172 -3.428 -18.406 1 97.75 189 GLU B N 1
ATOM 3209 C CA . GLU B 1 189 ? 17.094 -2.887 -17.047 1 97.75 189 GLU B CA 1
ATOM 3210 C C . GLU B 1 189 ? 16.109 -3.674 -16.188 1 97.75 189 GLU B C 1
ATOM 3212 O O . GLU B 1 189 ? 15.094 -4.164 -16.703 1 97.75 189 GLU B O 1
ATOM 3217 N N . LYS B 1 190 ? 16.453 -3.76 -14.945 1 98.12 190 LYS B N 1
ATOM 3218 C CA . LYS B 1 190 ? 15.617 -4.52 -14.016 1 98.12 190 LYS B CA 1
ATOM 3219 C C . LYS B 1 190 ? 14.977 -3.602 -12.977 1 98.12 190 LYS B C 1
ATOM 3221 O O . LYS B 1 190 ? 15.609 -2.666 -12.492 1 98.12 190 LYS B O 1
ATOM 3226 N N . GLU B 1 191 ? 13.75 -3.838 -12.695 1 98.12 191 GLU B N 1
ATOM 3227 C CA . GLU B 1 191 ? 13.023 -3.178 -11.617 1 98.12 191 GLU B CA 1
ATOM 3228 C C . GLU B 1 191 ? 11.953 -4.098 -11.023 1 98.12 191 GLU B C 1
ATOM 3230 O O . GLU B 1 191 ? 11.508 -5.039 -11.688 1 98.12 191 GLU B O 1
ATOM 3235 N N . CYS B 1 192 ? 11.656 -3.904 -9.773 1 98.69 192 CYS B N 1
ATOM 3236 C CA . CYS B 1 192 ? 10.625 -4.688 -9.094 1 98.69 192 CYS B CA 1
ATOM 3237 C C . CYS B 1 192 ? 9.516 -3.787 -8.57 1 98.69 192 CYS B C 1
ATOM 3239 O O . CYS B 1 192 ? 9.742 -2.605 -8.305 1 98.69 192 CYS B O 1
ATOM 3241 N N . PHE B 1 193 ? 8.359 -4.34 -8.484 1 98.31 193 PHE B N 1
ATOM 3242 C CA . PHE B 1 193 ? 7.172 -3.607 -8.047 1 98.31 193 PHE B CA 1
ATOM 3243 C C . PHE B 1 193 ? 6.344 -4.445 -7.086 1 98.31 193 PHE B C 1
ATOM 3245 O O . PHE B 1 193 ? 6.289 -5.672 -7.207 1 98.31 193 PHE B O 1
ATOM 3252 N N . TRP B 1 194 ? 5.734 -3.754 -6.164 1 98.5 194 TRP B N 1
ATOM 3253 C CA . TRP B 1 194 ? 4.887 -4.41 -5.176 1 98.5 194 TRP B CA 1
ATOM 3254 C C . TRP B 1 194 ? 3.438 -3.959 -5.309 1 98.5 194 TRP B C 1
ATOM 3256 O O . TRP B 1 194 ? 3.145 -2.764 -5.234 1 98.5 194 TRP B O 1
ATOM 3266 N N . GLY B 1 195 ? 2.57 -4.969 -5.457 1 96.69 195 GLY B N 1
ATOM 3267 C CA . GLY B 1 195 ? 1.154 -4.656 -5.34 1 96.69 195 GLY B CA 1
ATOM 3268 C C . GLY B 1 195 ? 0.506 -4.324 -6.668 1 96.69 195 GLY B C 1
ATOM 3269 O O . GLY B 1 195 ? 1.15 -3.756 -7.555 1 96.69 195 GLY B O 1
ATOM 3270 N N . VAL B 1 196 ? -0.819 -4.535 -6.742 1 96.31 196 VAL B N 1
ATOM 3271 C CA . VAL B 1 196 ? -1.608 -4.309 -7.949 1 96.31 196 VAL B CA 1
ATOM 3272 C C . VAL B 1 196 ? -1.707 -2.809 -8.227 1 96.31 196 VAL B C 1
ATOM 3274 O O . VAL B 1 196 ? -1.789 -2.389 -9.383 1 96.31 196 VAL B O 1
ATOM 3277 N N . ASP B 1 197 ? -1.555 -2.039 -7.18 1 93 197 ASP B N 1
ATOM 3278 C CA . ASP B 1 197 ? -1.668 -0.587 -7.289 1 93 197 ASP B CA 1
ATOM 3279 C C . ASP B 1 197 ? -0.529 -0.007 -8.125 1 93 197 ASP B C 1
ATOM 3281 O O . ASP B 1 197 ? -0.604 1.138 -8.57 1 93 197 ASP B O 1
ATOM 3285 N N . HIS B 1 198 ? 0.497 -0.801 -8.406 1 95.25 198 HIS B N 1
ATOM 3286 C CA . HIS B 1 198 ? 1.66 -0.26 -9.102 1 95.25 198 HIS B CA 1
ATOM 3287 C C . HIS B 1 198 ? 1.799 -0.86 -10.492 1 95.25 198 HIS B C 1
ATOM 3289 O O . HIS B 1 198 ? 2.879 -0.82 -11.086 1 95.25 198 HIS B O 1
ATOM 3295 N N . MET B 1 199 ? 0.685 -1.41 -11 1 94.25 199 MET B N 1
ATOM 3296 C CA . MET B 1 199 ? 0.703 -1.997 -12.336 1 94.25 199 MET B CA 1
ATOM 3297 C C . MET B 1 199 ? 0.956 -0.93 -13.398 1 94.25 199 MET B C 1
ATOM 3299 O O . MET B 1 199 ? 1.59 -1.2 -14.422 1 94.25 199 MET B O 1
ATOM 3303 N N . GLU B 1 200 ? 0.474 0.278 -13.117 1 91.12 200 GLU B N 1
ATOM 3304 C CA . GLU B 1 200 ? 0.762 1.367 -14.047 1 91.12 200 GLU B CA 1
ATOM 3305 C C . GLU B 1 200 ? 2.264 1.604 -14.172 1 91.12 200 GLU B C 1
ATOM 3307 O O . GLU B 1 200 ? 2.768 1.865 -15.266 1 91.12 200 GLU B O 1
ATOM 3312 N N . ARG B 1 201 ? 2.93 1.492 -13.125 1 93.25 201 ARG B N 1
ATOM 3313 C CA . ARG B 1 201 ? 4.375 1.685 -13.125 1 93.25 201 ARG B CA 1
ATOM 3314 C C . ARG B 1 201 ? 5.078 0.552 -13.867 1 93.25 201 ARG B C 1
ATOM 3316 O O . ARG B 1 201 ? 6.105 0.771 -14.516 1 93.25 201 ARG B O 1
ATOM 3323 N N . VAL B 1 202 ? 4.543 -0.604 -13.734 1 96.69 202 VAL B N 1
ATOM 3324 C CA . VAL B 1 202 ? 5.066 -1.742 -14.484 1 96.69 202 VAL B CA 1
ATOM 3325 C C . VAL B 1 202 ? 4.98 -1.457 -15.977 1 96.69 202 VAL B C 1
ATOM 3327 O O . VAL B 1 202 ? 5.965 -1.624 -16.703 1 96.69 202 VAL B O 1
ATOM 3330 N N . VAL B 1 203 ? 3.83 -0.969 -16.406 1 95.56 203 VAL B N 1
ATOM 3331 C CA . VAL B 1 203 ? 3.588 -0.682 -17.812 1 95.56 203 VAL B CA 1
ATOM 3332 C C . VAL B 1 203 ? 4.551 0.402 -18.297 1 95.56 203 VAL B C 1
ATOM 3334 O O . VAL B 1 203 ? 5.164 0.27 -19.359 1 95.56 203 VAL B O 1
ATOM 3337 N N . GLU B 1 204 ? 4.727 1.415 -17.469 1 93.25 204 GLU B N 1
ATOM 3338 C CA . GLU B 1 204 ? 5.637 2.51 -17.797 1 93.25 204 GLU B CA 1
ATOM 3339 C C . GLU B 1 204 ? 7.074 2.016 -17.922 1 93.25 204 GLU B C 1
ATOM 3341 O O . GLU B 1 204 ? 7.77 2.342 -18.891 1 93.25 204 GLU B O 1
ATOM 3346 N N . PHE B 1 205 ? 7.508 1.269 -17 1 96.62 205 PHE B N 1
ATOM 3347 C CA . PHE B 1 205 ? 8.875 0.773 -16.969 1 96.62 205 PHE B CA 1
ATOM 3348 C C . PHE B 1 205 ? 9.172 -0.097 -18.172 1 96.62 205 PHE B C 1
ATOM 3350 O O . PHE B 1 205 ? 10.258 -0.016 -18.766 1 96.62 205 PHE B O 1
ATOM 3357 N N . LEU B 1 206 ? 8.148 -0.896 -18.516 1 96.75 206 LEU B N 1
ATOM 3358 C CA . LEU B 1 206 ? 8.328 -1.825 -19.625 1 96.75 206 LEU B CA 1
ATOM 3359 C C . LEU B 1 206 ? 8.172 -1.11 -20.969 1 96.75 206 LEU B C 1
ATOM 3361 O O . LEU B 1 206 ? 8.5 -1.668 -22.016 1 96.75 206 LEU B O 1
ATOM 3365 N N . GLY B 1 207 ? 7.711 0.081 -20.984 1 94 207 GLY B N 1
ATOM 3366 C CA . GLY B 1 207 ? 7.543 0.86 -22.188 1 94 207 GLY B CA 1
ATOM 3367 C C . GLY B 1 207 ? 6.344 0.428 -23.016 1 94 207 GLY B C 1
ATOM 3368 O O . GLY B 1 207 ? 6.375 0.493 -24.25 1 94 207 GLY B O 1
ATOM 3369 N N . PHE B 1 208 ? 5.359 -0.084 -22.281 1 93.81 208 PHE B N 1
ATOM 3370 C CA . PHE B 1 208 ? 4.164 -0.56 -22.969 1 93.81 208 PHE B CA 1
ATOM 3371 C C . PHE B 1 208 ? 3.139 0.558 -23.094 1 93.81 208 PHE B C 1
ATOM 3373 O O . PHE B 1 208 ? 3.197 1.553 -22.375 1 93.81 208 PHE B O 1
ATOM 3380 N N . GLU B 1 209 ? 2.293 0.383 -23.984 1 88.62 209 GLU B N 1
ATOM 3381 C CA . GLU B 1 209 ? 1.154 1.289 -24.125 1 88.62 209 GLU B CA 1
ATOM 3382 C C . GLU B 1 209 ? 0.058 0.946 -23.109 1 88.62 209 GLU B C 1
ATOM 3384 O O . GLU B 1 209 ? -0.207 -0.229 -22.859 1 88.62 209 GLU B O 1
ATOM 3389 N N . ARG B 1 210 ? -0.451 1.937 -22.594 1 84.94 210 ARG B N 1
ATOM 3390 C CA . ARG B 1 210 ? -1.552 1.731 -21.656 1 84.94 210 ARG B CA 1
ATOM 3391 C C . ARG B 1 210 ? -2.773 1.156 -22.375 1 84.94 210 ARG B C 1
ATOM 3393 O O . ARG B 1 210 ? -3.068 1.526 -23.516 1 84.94 210 ARG B O 1
ATOM 3400 N N . ALA B 1 211 ? -3.359 0.247 -21.703 1 81.12 211 ALA B N 1
ATOM 3401 C CA . ALA B 1 211 ? -4.621 -0.31 -22.188 1 81.12 211 ALA B CA 1
ATOM 3402 C C . ALA B 1 211 ? -5.805 0.529 -21.703 1 81.12 211 ALA B C 1
ATOM 3404 O O . ALA B 1 211 ? -5.648 1.706 -21.375 1 81.12 211 ALA B O 1
ATOM 3405 N N . ASP B 1 212 ? -6.965 -0.036 -21.766 1 79.88 212 ASP B N 1
ATOM 3406 C CA . ASP B 1 212 ? -8.188 0.596 -21.266 1 79.88 212 ASP B CA 1
ATOM 3407 C C . ASP B 1 212 ? -8.102 0.851 -19.766 1 79.88 212 ASP B C 1
ATOM 3409 O O . ASP B 1 212 ? -7.449 0.098 -19.031 1 79.88 212 ASP B O 1
ATOM 3413 N N . SER B 1 213 ? -8.75 1.877 -19.359 1 78.75 213 SER B N 1
ATOM 3414 C CA . SER B 1 213 ? -8.711 2.336 -17.984 1 78.75 213 SER B CA 1
ATOM 3415 C C . SER B 1 213 ? -9.266 1.279 -17.031 1 78.75 213 SER B C 1
ATOM 3417 O O . SER B 1 213 ? -8.953 1.286 -15.836 1 78.75 213 SER B O 1
ATOM 3419 N N . LYS B 1 214 ? -9.938 0.327 -17.625 1 84.88 214 LYS B N 1
ATOM 3420 C CA . LYS B 1 214 ? -10.508 -0.696 -16.75 1 84.88 214 LYS B CA 1
ATOM 3421 C C . LYS B 1 214 ? -9.422 -1.549 -16.109 1 84.88 214 LYS B C 1
ATOM 3423 O O . LYS B 1 214 ? -9.633 -2.143 -15.055 1 84.88 214 LYS B O 1
ATOM 3428 N N . TRP B 1 215 ? -8.258 -1.612 -16.656 1 87.62 215 TRP B N 1
ATOM 3429 C CA . TRP B 1 215 ? -7.164 -2.449 -16.172 1 87.62 215 TRP B CA 1
ATOM 3430 C C . TRP B 1 215 ? -6.363 -1.729 -15.102 1 87.62 215 TRP B C 1
ATOM 3432 O O . TRP B 1 215 ? -5.387 -2.273 -14.57 1 87.62 215 TRP B O 1
ATOM 3442 N N . GLY B 1 216 ? -6.754 -0.475 -14.766 1 77.88 216 GLY B N 1
ATOM 3443 C CA . GLY B 1 216 ? -6.109 0.274 -13.695 1 77.88 216 GLY B CA 1
ATOM 3444 C C . GLY B 1 216 ? -4.961 1.138 -14.18 1 77.88 216 GLY B C 1
ATOM 3445 O O . GLY B 1 216 ? -4.207 1.688 -13.375 1 77.88 216 GLY B O 1
ATOM 3446 N N . PHE B 1 217 ? -4.785 1.052 -15.5 1 80.12 217 PHE B N 1
ATOM 3447 C CA . PHE B 1 217 ? -3.756 1.896 -16.094 1 80.12 217 PHE B CA 1
ATOM 3448 C C . PHE B 1 217 ? -4.164 2.348 -17.5 1 80.12 217 PHE B C 1
ATOM 3450 O O . PHE B 1 217 ? -5.055 1.758 -18.109 1 80.12 217 PHE B O 1
#

Secondary structure (DSSP, 8-state):
-PPPEEEEEE-TT-HHHHHHHHHHHH-GGGTTSEEEEEE--HHHHHHHHT---GGGSTTHHHHHHHHHHHHHHHHT----SSPPTT-S---HHHHHHHHHHHHH-TTTHHHHHHHHHIIIIIT--GGGGSHHHHHHHHHHHH-HHHHHHHHHHHTSHHHHHHHHHHHHHHHHHT-SSSSEEEEE-TTS-EEEEESGGGHHHHHHHHTPPP--GGGT-/-PPPEEEEEE-TT-HHHHHHHHHHHH-GGGTTSEEEEEE--HHHHHHHHT---GGGSTTHHHHHHHHHHHHHHHHT----SSPPTT-S---HHHHHHHHHHHHH-TTTHHHHHHHHHIIIIIT--GGGGSHHHHHHHHHHHH-HHHHHHHHHHHTSHHHHHHHHHHHHHHHHHT-SSSSEEEEE-TTS-EEEEESGGGHHHHHHHHTPPP--GGGT-

InterPro domains:
  IPR001853 DSBA-like thioredoxin domain [PF01323] (6-206)
  IPR014440 HCCA isomerase/glutathione S-transferase kappa [PIRSF006386] (2-207)
  IPR036249 Thioredoxin-like superfamily [SSF52833] (5-212)
  IPR051924 Glutathione S-transferase Kappa/NadH [PTHR42943] (2-209)

Nearest PDB structures (foldseek):
  1r4w-assembly2_D  TM=9.064E-01  e=2.631E-12  Rattus norvegicus
  1yzx-assembly1_B  TM=9.064E-01  e=5.694E-12  Homo sapiens
  3rpp-assembly1_A  TM=8.708E-01  e=2.956E-11  Homo sapiens
  3rpp-assembly2_B  TM=8.639E-01  e=8.713E-11  Homo sapiens
  2imd-assembly1_A  TM=8.556E-01  e=2.040E-08  Pseudomonas putida

Sequence (434 aa):
MSTPKLTLYFDLLSPFSYVAFHILRNSPTFSKCEITYTPVLLRDLFTICGNPPPIAVKNKSIWLNKQRLYWSRRLNLPMCESPPAGFPFPTAEVQSILLVLSERYPEKIAEVVERLYRGLWGDGDSGIVTTDGFMGVLGDMFGEVVAGEILEVSQDSETKLRLTENTQKAVDTGAFGLPWIECVNAQGEKECFWGVDHMERVVEFLGFERADSKWGFMSTPKLTLYFDLLSPFSYVAFHILRNSPTFSKCEITYTPVLLRDLFTICGNPPPIAVKNKSIWLNKQRLYWSRRLNLPMCESPPAGFPFPTAEVQSILLVLSERYPEKIAEVVERLYRGLWGDGDSGIVTTDGFMGVLGDMFGEVVAGEILEVSQDSETKLRLTENTQKAVDTGAFGLPWIECVNAQGEKECFWGVDHMERVVEFLGFERADSKWGF

Solvent-accessible surface area (backbone atoms only — not comparable to full-atom values): 22724 Å² total; per-residue (Å²): 123,54,76,28,36,36,36,40,38,32,36,91,84,37,70,49,23,47,51,42,49,50,47,57,72,66,39,74,58,42,69,74,43,50,74,43,75,41,49,30,47,60,69,57,40,18,58,77,18,57,36,78,55,51,79,68,19,46,44,40,40,63,52,49,52,52,48,55,52,49,52,19,64,55,58,73,39,72,55,39,92,57,81,31,68,69,67,81,64,83,49,68,68,54,37,24,34,49,43,48,37,41,70,75,37,57,88,48,35,64,61,52,52,48,53,49,42,41,38,26,47,22,68,31,36,47,59,45,63,34,72,69,35,37,47,51,54,35,27,75,73,60,34,62,68,55,33,49,51,44,50,55,54,25,71,32,69,67,41,50,50,49,38,51,47,43,27,48,50,43,43,73,73,42,39,47,62,69,22,26,36,42,36,29,22,41,87,68,50,74,52,69,44,66,40,64,87,38,47,44,54,51,36,57,68,54,68,44,65,72,57,61,67,60,79,69,56,124,54,75,28,36,37,35,41,38,33,33,93,86,37,70,48,23,46,52,42,49,48,47,57,72,66,39,74,59,40,69,77,44,49,74,42,77,41,49,31,47,60,70,58,40,19,60,77,17,57,35,78,57,53,79,70,19,47,45,40,41,61,51,49,52,53,49,56,52,50,51,19,64,56,58,72,39,71,55,39,94,57,79,32,70,69,67,81,65,82,49,68,68,52,38,25,35,48,42,48,37,40,72,77,38,57,89,49,36,64,61,51,51,48,52,47,43,41,37,28,47,22,68,31,36,47,58,45,61,34,71,69,35,38,46,52,54,36,27,74,75,60,34,61,66,55,33,50,50,45,50,57,54,25,70,33,69,66,40,49,50,50,37,51,47,43,29,48,49,43,41,73,74,43,40,47,60,68,22,26,37,43,34,29,22,41,85,66,50,74,51,70,46,65,38,64,87,40,49,44,54,52,37,57,67,52,68,44,64,73,56,60,67,59,79,69,56